Protein AF-A0A935YN01-F1 (afdb_monomer_lite)

Radius of gyration: 29.83 Å; chains: 1; bounding box: 59×75×101 Å

Sequence (673 aa):
MVGRGSADGSPWERAPEIARGVPFDQVVADYTRLWEQCRIRDDKLAEIDGIVGKVAKNRPRYEAVAATTAVPWWFLAALHMRESNVSFSRHLHNGDPLTGPTVRVPSGRPPGTGPFTWEESAADALACEKFTGATDWRIARTSYRFERFNGLGYRLYHPAVPSPYLWSFSQHYTQGKYAADGHFDADLADKQCGTMVLLKRLQQLHIVRLDDVAPIVATQMPEAYAAPGAGNGTPDALIEAALGHLGEAYKLGAVVPFTAAAFTGPWDCAEFASWLLYRTTGVVFGCVDNHAPPEKLNAYSGAWYRDAMASSADVLPAEAAKTIAGVALVRRPLTRSDGTVIRVGHVALADGKGGTIEAMDTKHGVARGRIDGRGFDLAVRLPGIVYTDRPPVAIAVATGVAPRTGTIEVFAAGTPPPAAASAPPSTGEATAVAVADDSLSLEAIFGGEDGRKPVPRQLMAQAPWRAICHLVCTGTRSLSLQGTGWLASPRTIVTAGHVLFDQESLGGRATGVTLIVARWGSDHVAVRTSQRIAVHPRYESAQEPDYDIGCIQLDAPIDGAAYFGMWSADDAALTGQPVNIAGYPKDKDASQFLYHHSDTIIGLRPQRIVYAVDTYEGQSGAPVWMVFNNPARTRVVAVHTSARALTLAASAIDGNSGTRINAEIFRWISTFL

pLDDT: mean 74.04, std 23.24, range [21.66, 98.44]

Structure (mmCIF, N/CA/C/O backbone):
data_AF-A0A935YN01-F1
#
_entry.id   AF-A0A935YN01-F1
#
loop_
_atom_site.group_PDB
_atom_site.id
_atom_site.type_symbol
_atom_site.label_atom_id
_atom_site.label_alt_id
_atom_site.label_comp_id
_atom_site.label_asym_id
_atom_site.label_entity_id
_atom_site.label_seq_id
_atom_site.pdbx_PDB_ins_code
_atom_site.Cartn_x
_atom_site.Cartn_y
_atom_site.Cartn_z
_atom_site.occupancy
_atom_site.B_iso_or_equiv
_atom_site.auth_seq_id
_atom_site.auth_comp_id
_atom_site.auth_asym_id
_atom_site.auth_atom_id
_atom_site.pdbx_PDB_model_num
ATOM 1 N N . MET A 1 1 ? 0.518 -14.429 31.268 1.00 35.31 1 MET A N 1
ATOM 2 C CA . MET A 1 1 ? 0.714 -13.180 32.019 1.00 35.31 1 MET A CA 1
ATOM 3 C C . MET A 1 1 ? 1.675 -13.452 33.150 1.00 35.31 1 MET A C 1
ATOM 5 O O . MET A 1 1 ? 1.585 -14.527 33.728 1.00 35.31 1 MET A O 1
ATOM 9 N N . VAL A 1 2 ? 2.610 -12.531 33.378 1.00 30.47 2 VAL A N 1
ATOM 10 C CA . VAL A 1 2 ? 3.653 -12.614 34.404 1.00 30.47 2 VAL A CA 1
ATOM 11 C C . VAL A 1 2 ? 3.509 -11.393 35.318 1.00 30.47 2 VAL A C 1
ATOM 13 O O . VAL A 1 2 ? 4.070 -10.343 35.048 1.00 30.47 2 VAL A O 1
ATOM 16 N N . GLY A 1 3 ? 2.711 -11.537 36.370 1.00 32.38 3 GLY A N 1
ATOM 17 C CA . GLY A 1 3 ? 2.821 -10.916 37.692 1.00 32.38 3 GLY A CA 1
ATOM 18 C C . GLY A 1 3 ? 3.032 -9.419 37.803 1.00 32.38 3 GLY A C 1
ATOM 19 O O . GLY A 1 3 ? 4.166 -8.949 37.879 1.00 32.38 3 GLY A O 1
ATOM 20 N N . ARG A 1 4 ? 1.927 -8.700 38.027 1.00 36.44 4 ARG A N 1
ATOM 21 C CA . ARG A 1 4 ? 1.936 -7.516 38.897 1.00 36.44 4 ARG A CA 1
ATOM 22 C C . ARG A 1 4 ? 2.065 -8.003 40.346 1.00 36.44 4 ARG A C 1
ATOM 24 O O . ARG A 1 4 ? 1.404 -8.965 40.727 1.00 36.44 4 ARG A O 1
ATOM 31 N N . GLY A 1 5 ? 2.937 -7.356 41.117 1.00 28.12 5 GLY A N 1
ATOM 32 C CA . GLY A 1 5 ? 3.208 -7.682 42.519 1.00 28.12 5 GLY A CA 1
ATOM 33 C C . GLY A 1 5 ? 1.958 -7.701 43.409 1.00 28.12 5 GLY A C 1
ATOM 34 O O . GLY A 1 5 ? 0.947 -7.065 43.122 1.00 28.12 5 GLY A O 1
ATOM 35 N N . SER A 1 6 ? 2.065 -8.488 44.473 1.00 26.52 6 SER A N 1
ATOM 36 C CA . SER A 1 6 ? 1.028 -8.955 45.390 1.00 26.52 6 SER A CA 1
ATOM 37 C C . SER A 1 6 ? 0.440 -7.909 46.348 1.00 26.52 6 SER A C 1
ATOM 39 O O . SER A 1 6 ? 1.184 -7.176 46.981 1.00 26.52 6 SER A O 1
ATOM 41 N N . ALA A 1 7 ? -0.881 -8.010 46.533 1.00 31.19 7 ALA A N 1
ATOM 42 C CA . ALA A 1 7 ? -1.623 -8.004 47.803 1.00 31.19 7 ALA A CA 1
ATOM 43 C C . ALA A 1 7 ? -1.408 -6.877 48.837 1.00 31.19 7 ALA A C 1
ATOM 45 O O . ALA A 1 7 ? -1.117 -7.167 49.990 1.00 31.19 7 ALA A O 1
ATOM 46 N N . ASP A 1 8 ? -1.727 -5.637 48.477 1.00 29.72 8 ASP A N 1
ATOM 47 C CA . ASP A 1 8 ? -2.348 -4.628 49.350 1.00 29.72 8 ASP A CA 1
ATOM 48 C C . ASP A 1 8 ? -2.706 -3.366 48.535 1.00 29.72 8 ASP A C 1
ATOM 50 O O . ASP A 1 8 ? -2.144 -3.107 47.480 1.00 29.72 8 ASP A O 1
ATOM 54 N N . GLY A 1 9 ? -3.754 -2.655 48.966 1.00 28.70 9 GLY A N 1
ATOM 55 C CA . GLY A 1 9 ? -4.347 -1.428 48.399 1.00 28.70 9 GLY A CA 1
ATOM 56 C C . GLY A 1 9 ? -3.686 -0.723 47.194 1.00 28.70 9 GLY A C 1
ATOM 57 O O . GLY A 1 9 ? -2.577 -0.222 47.290 1.00 28.70 9 GLY A O 1
ATOM 58 N N . SER A 1 10 ? -4.459 -0.572 46.105 1.00 27.42 10 SER A N 1
ATOM 59 C CA . SER A 1 10 ? -4.313 0.389 44.984 1.00 27.42 10 SER A CA 1
ATOM 60 C C . SER A 1 10 ? -2.905 0.988 44.739 1.00 27.42 10 SER A C 1
ATOM 62 O O . SER A 1 10 ? -2.562 2.016 45.330 1.00 27.42 10 SER A O 1
ATOM 64 N N . PRO A 1 11 ? -2.112 0.460 43.783 1.00 33.47 11 PRO A N 1
ATOM 65 C CA . PRO A 1 11 ? -0.775 0.982 43.492 1.00 33.47 11 PRO A CA 1
ATOM 66 C C . PRO A 1 11 ? -0.760 2.210 42.559 1.00 33.47 11 PRO A C 1
ATOM 68 O O . PRO A 1 11 ? 0.271 2.506 41.960 1.00 33.47 11 PRO A O 1
ATOM 71 N N . TRP A 1 12 ? -1.870 2.941 42.397 1.00 35.38 12 TRP A N 1
ATOM 72 C CA . TRP A 1 12 ? -1.942 4.045 41.422 1.00 35.38 12 TRP A CA 1
ATOM 73 C C . TRP A 1 12 ? -1.934 5.454 42.018 1.00 35.38 12 TRP A C 1
ATOM 75 O O . TRP A 1 12 ? -1.844 6.406 41.250 1.00 35.38 12 TRP A O 1
ATOM 85 N N . GLU A 1 13 ? -1.984 5.614 43.345 1.00 28.62 13 GLU A N 1
ATOM 86 C CA . GLU A 1 13 ? -2.167 6.951 43.938 1.00 28.62 13 GLU A CA 1
ATOM 87 C C . GLU A 1 13 ? -1.029 7.478 44.815 1.00 28.62 13 GLU A C 1
ATOM 89 O O . GLU A 1 13 ? -1.033 8.670 45.109 1.00 28.62 13 GLU A O 1
ATOM 94 N N . ARG A 1 14 ? -0.029 6.684 45.223 1.00 28.33 14 ARG A N 1
ATOM 95 C CA . ARG A 1 14 ? 1.028 7.196 46.119 1.00 28.33 14 ARG A CA 1
ATOM 96 C C . ARG A 1 14 ? 2.395 6.529 45.927 1.00 28.33 14 ARG A C 1
ATOM 98 O O . ARG A 1 14 ? 2.738 5.626 46.678 1.00 28.33 14 ARG A O 1
ATOM 105 N N . ALA A 1 15 ? 3.207 7.024 44.991 1.00 25.11 15 ALA A N 1
ATOM 106 C CA . ALA A 1 15 ? 4.674 6.983 45.103 1.00 25.11 15 ALA A CA 1
ATOM 107 C C . ALA A 1 15 ? 5.328 8.061 44.202 1.00 25.11 15 ALA A C 1
ATOM 109 O O . ALA A 1 15 ? 4.880 8.219 43.064 1.00 25.11 15 ALA A O 1
ATOM 110 N N . PRO A 1 16 ? 6.355 8.804 44.672 1.00 27.08 16 PRO A N 1
ATOM 111 C CA . PRO A 1 16 ? 7.067 9.815 43.882 1.00 27.08 16 PRO A CA 1
ATOM 112 C C . PRO A 1 16 ? 7.951 9.173 42.800 1.00 27.08 16 PRO A C 1
ATOM 114 O O . PRO A 1 16 ? 8.313 8.003 42.900 1.00 27.08 16 PRO A O 1
ATOM 117 N N . GLU A 1 17 ? 8.315 9.951 41.778 1.00 33.81 17 GLU A N 1
ATOM 118 C CA . GLU A 1 17 ? 9.257 9.564 40.722 1.00 33.81 17 GLU A CA 1
ATOM 119 C C . GLU A 1 17 ? 10.545 8.920 41.284 1.00 33.81 17 GLU A C 1
ATOM 121 O O . GLU A 1 17 ? 11.194 9.498 42.153 1.00 33.81 17 GLU A O 1
ATOM 126 N N . ILE A 1 18 ? 10.929 7.773 40.688 1.00 31.39 18 ILE A N 1
ATOM 127 C CA . ILE A 1 18 ? 12.193 6.996 40.774 1.00 31.39 18 ILE A CA 1
ATOM 128 C C . ILE A 1 18 ? 12.063 5.615 41.478 1.00 31.39 18 ILE A C 1
ATOM 130 O O . ILE A 1 18 ? 11.864 5.539 42.684 1.00 31.39 18 ILE A O 1
ATOM 134 N N . ALA A 1 19 ? 12.330 4.543 40.691 1.00 28.56 19 ALA A N 1
ATOM 135 C CA . ALA A 1 19 ? 12.563 3.103 41.002 1.00 28.56 19 ALA A CA 1
ATOM 136 C C . ALA A 1 19 ? 11.365 2.134 40.785 1.00 28.56 19 ALA A C 1
ATOM 138 O O . ALA A 1 19 ? 10.359 2.248 41.462 1.00 28.56 19 ALA A O 1
ATOM 139 N N . ARG A 1 20 ? 11.367 1.086 39.935 1.00 45.84 20 ARG A N 1
ATOM 140 C CA . ARG A 1 20 ? 12.360 0.411 39.066 1.00 45.84 20 ARG A CA 1
ATOM 141 C C . ARG A 1 20 ? 11.609 -0.365 37.960 1.00 45.84 20 ARG A C 1
ATOM 143 O O . ARG A 1 20 ? 10.954 -1.364 38.236 1.00 45.84 20 ARG A O 1
ATOM 150 N N . GLY A 1 21 ? 11.755 0.059 36.712 1.00 61.47 21 GLY A N 1
ATOM 151 C CA . GLY A 1 21 ? 11.495 -0.740 35.509 1.00 61.47 21 GLY A CA 1
ATOM 152 C C . GLY A 1 21 ? 12.689 -0.574 34.573 1.00 61.47 21 GLY A C 1
ATOM 153 O O . GLY A 1 21 ? 13.469 0.356 34.769 1.00 61.47 21 GLY A O 1
ATOM 154 N N . VAL A 1 22 ? 12.867 -1.456 33.588 1.00 70.81 22 VAL A N 1
ATOM 155 C CA . VAL A 1 22 ? 13.944 -1.278 32.600 1.00 70.81 22 VAL A CA 1
ATOM 156 C C . VAL A 1 22 ? 13.622 -0.036 31.754 1.00 70.81 22 VAL A C 1
ATOM 158 O O . VAL A 1 22 ? 12.567 -0.028 31.102 1.00 70.81 22 VAL A O 1
ATOM 161 N N . PRO A 1 23 ? 14.451 1.026 31.793 1.00 76.00 23 PRO A N 1
ATOM 162 C CA . PRO A 1 23 ? 14.218 2.245 31.025 1.00 76.00 23 PRO A CA 1
ATOM 163 C C . PRO A 1 23 ? 14.202 1.958 29.522 1.00 76.00 23 PRO A C 1
ATOM 165 O O . PRO A 1 23 ? 14.956 1.118 29.034 1.00 76.00 23 PRO A O 1
ATOM 168 N N . PHE A 1 24 ? 13.322 2.633 28.781 1.00 77.88 24 PHE A N 1
ATOM 169 C CA . PHE A 1 24 ? 13.137 2.370 27.350 1.00 77.88 24 PHE A CA 1
ATOM 170 C C . PHE A 1 24 ? 14.419 2.566 26.531 1.00 77.88 24 PHE A C 1
ATOM 172 O O . PHE A 1 24 ? 14.725 1.752 25.665 1.00 77.88 24 PHE A O 1
ATOM 179 N N . ASP A 1 25 ? 15.166 3.629 26.817 1.00 63.94 25 ASP A N 1
ATOM 180 C CA . ASP A 1 25 ? 16.442 3.974 26.189 1.00 63.94 25 ASP A CA 1
ATOM 181 C C . ASP A 1 25 ? 17.462 2.827 26.244 1.00 63.94 25 ASP A C 1
ATOM 183 O O . ASP A 1 25 ? 18.184 2.609 25.274 1.00 63.94 25 ASP A O 1
ATOM 187 N N . GLN A 1 26 ? 17.449 2.019 27.309 1.00 78.44 26 GLN A N 1
ATOM 188 C CA . GLN A 1 26 ? 18.366 0.884 27.473 1.00 78.44 26 GLN A CA 1
ATOM 189 C C . GLN A 1 26 ? 18.016 -0.330 26.604 1.00 78.44 26 GLN A C 1
ATOM 191 O O . GLN A 1 26 ? 18.861 -1.193 26.379 1.00 78.44 26 GLN A O 1
ATOM 196 N N . VAL A 1 27 ? 16.778 -0.423 26.115 1.00 80.00 27 VAL A N 1
ATOM 197 C CA . VAL A 1 27 ? 16.272 -1.599 25.385 1.00 80.00 27 VAL A CA 1
ATOM 198 C C . VAL A 1 27 ? 15.919 -1.308 23.929 1.00 80.00 27 VAL A C 1
ATOM 200 O O . VAL A 1 27 ? 15.628 -2.244 23.184 1.00 80.00 27 VAL A O 1
ATOM 203 N N . VAL A 1 28 ? 15.989 -0.043 23.491 1.00 67.25 28 VAL A N 1
ATOM 204 C CA . VAL A 1 28 ? 15.691 0.369 22.106 1.00 67.25 28 VAL A CA 1
ATOM 205 C C . VAL A 1 28 ? 16.491 -0.438 21.092 1.00 67.25 28 VAL A C 1
ATOM 207 O O . VAL A 1 28 ? 15.897 -1.084 20.230 1.00 67.25 28 VAL A O 1
ATOM 210 N N . ALA A 1 29 ? 17.822 -0.420 21.207 1.00 66.12 29 ALA A N 1
ATOM 211 C CA . ALA A 1 29 ? 18.709 -1.077 20.248 1.00 66.12 29 ALA A CA 1
ATOM 212 C C . ALA A 1 29 ? 18.418 -2.578 20.148 1.00 66.12 29 ALA A C 1
ATOM 214 O O . ALA A 1 29 ? 18.419 -3.156 19.062 1.00 66.12 29 ALA A O 1
ATOM 215 N N . ASP A 1 30 ? 18.108 -3.197 21.284 1.00 80.75 30 ASP A N 1
ATOM 216 C CA . ASP A 1 30 ? 17.867 -4.625 21.359 1.00 80.75 30 ASP A CA 1
ATOM 217 C C . ASP A 1 30 ? 16.517 -5.015 20.737 1.00 80.75 30 ASP A C 1
ATOM 219 O O . ASP A 1 30 ? 16.443 -5.983 19.981 1.00 80.75 30 ASP A O 1
ATOM 223 N N . TYR A 1 31 ? 15.455 -4.231 20.958 1.00 85.25 31 TYR A N 1
ATOM 224 C CA . TYR A 1 31 ? 14.178 -4.442 20.267 1.00 85.25 31 TYR A CA 1
ATOM 225 C C . TYR A 1 31 ? 14.277 -4.233 18.759 1.00 85.25 31 TYR A C 1
ATOM 227 O O . TYR A 1 31 ? 13.740 -5.046 18.005 1.00 85.25 31 TYR A O 1
ATOM 235 N N . THR A 1 32 ? 14.954 -3.168 18.321 1.00 73.69 32 THR A N 1
ATOM 236 C CA . THR A 1 32 ? 15.162 -2.889 16.895 1.00 73.69 32 THR A CA 1
ATOM 237 C C . THR A 1 32 ? 15.894 -4.052 16.232 1.00 73.69 32 THR A C 1
ATOM 239 O O . THR A 1 32 ? 15.388 -4.628 15.269 1.00 73.69 32 THR A O 1
ATOM 242 N N . ARG A 1 33 ? 17.009 -4.496 16.823 1.00 87.12 33 ARG A N 1
ATOM 243 C CA . ARG A 1 33 ? 17.786 -5.641 16.339 1.00 87.12 33 ARG A CA 1
ATOM 244 C C . ARG A 1 33 ? 16.950 -6.921 16.262 1.00 87.12 33 ARG A C 1
ATOM 246 O O . ARG A 1 33 ? 16.979 -7.613 15.244 1.00 87.12 33 ARG A O 1
ATOM 253 N N . LEU A 1 34 ? 16.200 -7.254 17.319 1.00 87.12 34 LEU A N 1
ATOM 254 C CA . LEU A 1 34 ? 15.353 -8.453 17.341 1.00 87.12 34 LEU A CA 1
ATOM 255 C C . LEU A 1 34 ? 14.273 -8.400 16.253 1.00 87.12 34 LEU A C 1
ATOM 257 O O . LEU A 1 34 ? 14.041 -9.402 15.579 1.00 87.12 34 LEU A O 1
ATOM 261 N N . TRP A 1 35 ? 13.658 -7.241 16.018 1.00 89.69 35 TRP A N 1
ATOM 262 C CA . TRP A 1 35 ? 12.666 -7.064 14.957 1.00 89.69 35 TRP A CA 1
ATOM 263 C C . TRP A 1 35 ? 13.240 -7.220 13.547 1.00 89.69 35 TRP A C 1
ATOM 265 O O . TRP A 1 35 ? 12.653 -7.915 12.707 1.00 89.69 35 TRP A O 1
ATOM 275 N N . GLU A 1 36 ? 14.370 -6.569 13.278 1.00 74.69 36 GLU A N 1
ATOM 276 C CA . GLU A 1 36 ? 15.049 -6.618 11.982 1.00 74.69 36 GLU A CA 1
ATOM 277 C C . GLU A 1 36 ? 15.455 -8.046 11.641 1.00 74.69 36 GLU A C 1
ATOM 279 O O . GLU A 1 36 ? 15.219 -8.523 10.531 1.00 74.69 36 GLU A O 1
ATOM 284 N N . GLN A 1 37 ? 15.987 -8.756 12.634 1.00 84.69 37 GLN A N 1
ATOM 285 C CA . GLN A 1 37 ? 16.436 -10.130 12.481 1.00 84.69 37 GLN A CA 1
ATOM 286 C C . GLN A 1 37 ? 15.286 -11.136 12.524 1.00 84.69 37 GLN A C 1
ATOM 288 O O . GLN A 1 37 ? 15.503 -12.270 12.119 1.00 84.69 37 GLN A O 1
ATOM 293 N N . CYS A 1 38 ? 14.088 -10.773 12.999 1.00 90.25 38 CYS A N 1
ATOM 294 C CA . CYS A 1 38 ? 12.974 -11.700 13.216 1.00 90.25 38 CYS A CA 1
ATOM 295 C C . CYS A 1 38 ? 12.620 -12.491 11.947 1.00 90.25 38 CYS A C 1
ATOM 297 O O . CYS A 1 38 ? 12.236 -11.923 10.919 1.00 90.25 38 CYS A O 1
ATOM 299 N N . ARG A 1 39 ? 12.711 -13.819 12.056 1.00 89.62 39 ARG A N 1
ATOM 300 C CA . ARG A 1 39 ? 12.278 -14.798 11.060 1.00 89.62 39 ARG A CA 1
ATOM 301 C C . ARG A 1 39 ? 11.239 -15.698 11.707 1.00 89.62 39 ARG A C 1
ATOM 303 O O . ARG A 1 39 ? 11.501 -16.344 12.720 1.00 89.62 39 ARG A O 1
ATOM 310 N N . ILE A 1 40 ? 10.052 -15.713 11.120 1.00 92.38 40 ILE A N 1
ATOM 311 C CA . ILE A 1 40 ? 8.964 -16.591 11.544 1.00 92.38 40 ILE A CA 1
ATOM 312 C C . ILE A 1 40 ? 9.349 -18.024 11.188 1.00 92.38 40 ILE A C 1
ATOM 314 O O . ILE A 1 40 ? 9.884 -18.256 10.107 1.00 92.38 40 ILE A O 1
ATOM 318 N N . ARG A 1 41 ? 9.107 -18.975 12.091 1.00 93.69 41 ARG A N 1
ATOM 319 C CA . ARG A 1 41 ? 9.375 -20.382 11.801 1.00 93.69 41 ARG A CA 1
ATOM 320 C C . ARG A 1 41 ? 8.357 -20.922 10.798 1.00 93.69 41 ARG A C 1
ATOM 322 O O . ARG A 1 41 ? 7.151 -20.739 10.980 1.00 93.69 41 ARG A O 1
ATOM 329 N N . ASP A 1 42 ? 8.837 -21.629 9.782 1.00 89.62 42 ASP A N 1
ATOM 330 C CA . ASP A 1 42 ? 7.994 -22.126 8.689 1.00 89.62 42 ASP A CA 1
ATOM 331 C C . ASP A 1 42 ? 6.884 -23.068 9.181 1.00 89.62 42 ASP A C 1
ATOM 333 O O . ASP A 1 42 ? 5.745 -22.982 8.722 1.00 89.62 42 ASP A O 1
ATOM 337 N N . ASP A 1 43 ? 7.180 -23.898 10.189 1.00 94.12 43 ASP A N 1
ATOM 338 C CA . ASP A 1 43 ? 6.228 -24.821 10.822 1.00 94.12 43 ASP A CA 1
ATOM 339 C C . ASP A 1 43 ? 5.081 -24.114 11.565 1.00 94.12 43 ASP A C 1
ATOM 341 O O . ASP A 1 43 ? 4.085 -24.747 11.919 1.00 94.12 43 ASP A O 1
ATOM 345 N N . LYS A 1 44 ? 5.191 -22.798 11.783 1.00 96.19 44 LYS A N 1
ATOM 346 C CA . LYS A 1 44 ? 4.187 -21.970 12.459 1.00 96.19 44 LYS A CA 1
ATOM 347 C C . LYS A 1 44 ? 3.384 -21.066 11.531 1.00 96.19 44 LYS A C 1
ATOM 349 O O . LYS A 1 44 ? 2.377 -20.516 11.972 1.00 96.19 44 LYS A O 1
ATOM 354 N N . LEU A 1 45 ? 3.749 -20.948 10.253 1.00 84.19 45 LEU A N 1
ATOM 355 C CA . LEU A 1 45 ? 3.100 -20.014 9.323 1.00 84.19 45 LEU A CA 1
ATOM 356 C C . LEU A 1 45 ? 1.590 -20.242 9.188 1.00 84.19 45 LEU A C 1
ATOM 358 O O . LEU A 1 45 ? 0.827 -19.288 9.300 1.00 84.19 45 LEU A O 1
ATOM 362 N N . ALA A 1 46 ? 1.143 -21.490 9.023 1.00 85.06 46 ALA A N 1
ATOM 363 C CA . ALA A 1 46 ? -0.283 -21.797 8.874 1.00 85.06 46 ALA A CA 1
ATOM 364 C C . ALA A 1 46 ? -1.104 -21.425 10.123 1.00 85.06 46 ALA A C 1
ATOM 366 O O . ALA A 1 46 ? -2.229 -20.935 10.016 1.00 85.06 46 ALA A O 1
ATOM 367 N N . GLU A 1 47 ? -0.530 -21.628 11.312 1.00 96.00 47 GLU A N 1
ATOM 368 C CA . GLU A 1 47 ? -1.151 -21.255 12.584 1.00 96.00 47 GLU A CA 1
ATOM 369 C C . GLU A 1 47 ? -1.283 -19.727 12.696 1.00 96.00 47 GLU A C 1
ATOM 371 O O . GLU A 1 47 ? -2.354 -19.213 13.027 1.00 96.00 47 GLU A O 1
ATOM 376 N N . ILE A 1 48 ? -0.224 -18.993 12.339 1.00 93.38 48 ILE A N 1
ATOM 377 C CA . ILE A 1 48 ? -0.206 -17.525 12.363 1.00 93.38 48 ILE A CA 1
ATOM 378 C C . ILE A 1 48 ? -1.159 -16.944 11.310 1.00 93.38 48 ILE A C 1
ATOM 380 O O . ILE A 1 48 ? -1.888 -16.003 11.613 1.00 93.38 48 ILE A O 1
ATOM 384 N N . ASP A 1 49 ? -1.233 -17.516 10.108 1.00 79.81 49 ASP A N 1
ATOM 385 C CA . ASP A 1 49 ? -2.160 -17.070 9.059 1.00 79.81 49 ASP A CA 1
ATOM 386 C C . ASP A 1 49 ? -3.626 -17.254 9.477 1.00 79.81 49 ASP A C 1
ATOM 388 O O . ASP A 1 49 ? -4.470 -16.393 9.213 1.00 79.81 49 ASP A O 1
ATOM 392 N N . GLY A 1 50 ? -3.932 -18.321 10.224 1.00 85.31 50 GLY A N 1
ATOM 393 C CA . GLY A 1 50 ? -5.242 -18.499 10.853 1.00 85.31 50 GLY A CA 1
ATOM 394 C C . GLY A 1 50 ? -5.574 -17.396 11.867 1.00 85.31 50 GLY A C 1
ATOM 395 O O . GLY A 1 50 ? -6.713 -16.922 11.923 1.00 85.31 50 GLY A O 1
ATOM 396 N N . ILE A 1 51 ? -4.585 -16.943 12.644 1.00 92.19 51 ILE A N 1
ATOM 397 C CA . ILE A 1 51 ? -4.727 -15.801 13.561 1.00 92.19 51 ILE A CA 1
ATOM 398 C C . ILE A 1 51 ? -4.926 -14.502 12.769 1.00 92.19 51 ILE A C 1
ATOM 400 O O . ILE A 1 51 ? -5.841 -13.739 13.085 1.00 92.19 51 ILE A O 1
ATOM 404 N N . VAL A 1 52 ? -4.131 -14.265 11.720 1.00 81.38 52 VAL A N 1
ATOM 405 C CA . VAL A 1 52 ? -4.257 -13.091 10.841 1.00 81.38 52 VAL A CA 1
ATOM 406 C C . VAL A 1 52 ? -5.658 -13.009 10.239 1.00 81.38 52 VAL A C 1
ATOM 408 O O . VAL A 1 52 ? -6.270 -11.946 10.289 1.00 81.38 52 VAL A O 1
ATOM 411 N N . GLY A 1 53 ? -6.213 -14.121 9.751 1.00 73.75 53 GLY A N 1
ATOM 412 C CA . GLY A 1 53 ? -7.580 -14.159 9.225 1.00 73.75 53 GLY A CA 1
ATOM 413 C C . GLY A 1 53 ? -8.635 -13.760 10.266 1.00 73.75 53 GLY A C 1
ATOM 414 O O . GLY A 1 53 ? -9.536 -12.974 9.967 1.00 73.75 53 GLY A O 1
ATOM 415 N N . LYS A 1 54 ? -8.503 -14.233 11.516 1.00 88.50 54 LYS A N 1
ATOM 416 C CA . LYS A 1 54 ? -9.386 -13.821 12.627 1.00 88.50 54 LYS A CA 1
ATOM 417 C C . LYS A 1 54 ? -9.242 -12.336 12.948 1.00 88.50 54 LYS A C 1
ATOM 419 O O . LYS A 1 54 ? -10.248 -11.669 13.189 1.00 88.50 54 LYS A O 1
ATOM 424 N N . VAL A 1 55 ? -8.013 -11.826 12.966 1.00 83.19 55 VAL A N 1
ATOM 425 C CA . VAL A 1 55 ? -7.724 -10.412 13.217 1.00 83.19 55 VAL A CA 1
ATOM 426 C C . VAL A 1 55 ? -8.317 -9.536 12.117 1.00 83.19 55 VAL A C 1
ATOM 428 O O . VAL A 1 55 ? -9.074 -8.623 12.430 1.00 83.19 55 VAL A O 1
ATOM 431 N N . ALA A 1 56 ? -8.052 -9.851 10.848 1.00 72.25 56 ALA A N 1
ATOM 432 C CA . ALA A 1 56 ? -8.551 -9.104 9.697 1.00 72.25 56 ALA A CA 1
ATOM 433 C C . ALA A 1 56 ? -10.086 -9.066 9.662 1.00 72.25 56 ALA A C 1
ATOM 435 O O . ALA A 1 56 ? -10.669 -8.001 9.484 1.00 72.25 56 ALA A O 1
ATOM 436 N N . LYS A 1 57 ? -10.752 -10.198 9.939 1.00 81.69 57 LYS A N 1
ATOM 437 C CA . LYS A 1 57 ? -12.220 -10.270 10.028 1.00 81.69 57 LYS A CA 1
ATOM 438 C C . LYS A 1 57 ? -12.805 -9.332 11.091 1.00 81.69 57 LYS A C 1
ATOM 440 O O . LYS A 1 57 ? -13.903 -8.820 10.912 1.00 81.69 57 LYS A O 1
ATOM 445 N N . ASN A 1 58 ? -12.095 -9.129 12.200 1.00 85.81 58 ASN A N 1
ATOM 446 C CA . ASN A 1 58 ? -12.551 -8.289 13.309 1.00 85.81 58 ASN A CA 1
ATOM 447 C C . ASN A 1 58 ? -11.903 -6.895 13.322 1.00 85.81 58 ASN A C 1
ATOM 449 O O . ASN A 1 58 ? -12.068 -6.158 14.293 1.00 85.81 58 ASN A O 1
ATOM 453 N N . ARG A 1 59 ? -11.198 -6.515 12.248 1.00 81.19 59 ARG A N 1
ATOM 454 C CA . ARG A 1 59 ? -10.532 -5.217 12.102 1.00 81.19 59 ARG A CA 1
ATOM 455 C C . ARG A 1 59 ? -11.434 -4.017 12.431 1.00 81.19 59 ARG A C 1
ATOM 457 O O . ARG A 1 59 ? -10.985 -3.210 13.241 1.00 81.19 59 ARG A O 1
ATOM 464 N N . PRO A 1 60 ? -12.699 -3.942 11.967 1.00 80.12 60 PRO A N 1
ATOM 465 C CA . PRO A 1 60 ? -13.570 -2.814 12.303 1.00 80.12 60 PRO A CA 1
ATOM 466 C C . PRO A 1 60 ? -13.783 -2.613 13.813 1.00 80.12 60 PRO A C 1
ATOM 468 O O . PRO A 1 60 ? -13.895 -1.484 14.277 1.00 80.12 60 PRO A O 1
ATOM 471 N N . ARG A 1 61 ? -13.788 -3.693 14.612 1.00 88.81 61 ARG A N 1
ATOM 472 C CA . ARG A 1 61 ? -13.921 -3.597 16.079 1.00 88.81 61 ARG A CA 1
ATOM 473 C C . ARG A 1 61 ? -12.664 -3.028 16.728 1.00 88.81 61 ARG A C 1
ATOM 475 O O . ARG A 1 61 ? -12.748 -2.224 17.649 1.00 88.81 61 ARG A O 1
ATOM 482 N N . TYR A 1 62 ? -11.494 -3.421 16.226 1.00 85.38 62 TYR A N 1
ATOM 483 C CA . TYR A 1 62 ? -10.229 -2.833 16.663 1.00 85.38 62 TYR A CA 1
ATOM 484 C C . TYR A 1 62 ? -10.122 -1.364 16.256 1.00 85.38 62 TYR A C 1
ATOM 486 O O . TYR A 1 62 ? -9.648 -0.560 17.049 1.00 85.38 62 TYR A O 1
ATOM 494 N N . GLU A 1 63 ? -10.579 -1.004 15.056 1.00 76.44 63 GLU A N 1
ATOM 495 C CA . GLU A 1 63 ? -10.587 0.380 14.570 1.00 76.44 63 GLU A CA 1
ATOM 496 C C . GLU A 1 63 ? -11.542 1.273 15.371 1.00 76.44 63 GLU A C 1
ATOM 498 O O . GLU A 1 63 ? -11.186 2.409 15.662 1.00 76.44 63 GLU A O 1
ATOM 503 N N . ALA A 1 64 ? -12.686 0.756 15.832 1.00 77.75 64 ALA A N 1
ATOM 504 C CA . ALA A 1 64 ? -13.589 1.496 16.719 1.00 77.75 64 ALA A CA 1
ATOM 505 C C . ALA A 1 64 ? -12.931 1.871 18.063 1.00 77.75 64 ALA A C 1
ATOM 507 O O . ALA A 1 64 ? -13.064 2.998 18.545 1.00 77.75 64 ALA A O 1
ATOM 508 N N . VAL A 1 65 ? -12.165 0.950 18.657 1.00 81.31 65 VAL A N 1
ATOM 509 C CA . VAL A 1 65 ? -11.380 1.245 19.868 1.00 81.31 65 VAL A CA 1
ATOM 510 C C . VAL A 1 65 ? -10.194 2.151 19.536 1.00 81.31 65 VAL A C 1
ATOM 512 O O . VAL A 1 65 ? -9.898 3.077 20.287 1.00 81.31 65 VAL A O 1
ATOM 515 N N . ALA A 1 66 ? -9.527 1.938 18.401 1.00 74.19 66 ALA A N 1
ATOM 516 C CA . ALA A 1 66 ? -8.421 2.786 17.962 1.00 74.19 66 ALA A CA 1
ATOM 517 C C . ALA A 1 66 ? -8.858 4.245 17.777 1.00 74.19 66 ALA A C 1
ATOM 519 O O . ALA A 1 66 ? -8.146 5.150 18.201 1.00 74.19 66 ALA A O 1
ATOM 520 N N . ALA A 1 67 ? -10.048 4.470 17.218 1.00 66.62 67 ALA A N 1
ATOM 521 C CA . ALA A 1 67 ? -10.607 5.799 16.999 1.00 66.62 67 ALA A CA 1
ATOM 522 C C . ALA A 1 67 ? -10.826 6.571 18.310 1.00 66.62 67 ALA A C 1
ATOM 524 O O . ALA A 1 67 ? -10.601 7.775 18.358 1.00 66.62 67 ALA A O 1
ATOM 525 N N . THR A 1 68 ? -11.213 5.886 19.390 1.00 72.62 68 THR A N 1
ATOM 526 C CA . THR A 1 68 ? -11.467 6.522 20.697 1.00 72.62 68 THR A CA 1
ATOM 527 C C . THR A 1 68 ? -10.227 6.613 21.585 1.00 72.62 68 THR A C 1
ATOM 529 O O . THR A 1 68 ? -10.181 7.426 22.504 1.00 72.62 68 THR A O 1
ATOM 532 N N . THR A 1 69 ? -9.205 5.796 21.322 1.00 77.75 69 THR A N 1
ATOM 533 C CA . THR A 1 69 ? -8.020 5.681 22.190 1.00 77.75 69 THR A CA 1
ATOM 534 C C . THR A 1 69 ? -6.735 6.204 21.554 1.00 77.75 69 THR A C 1
ATOM 536 O O . THR A 1 69 ? -5.735 6.356 22.253 1.00 77.75 69 THR A O 1
ATOM 539 N N . ALA A 1 70 ? -6.738 6.466 20.244 1.00 74.94 70 ALA A N 1
ATOM 540 C CA . ALA A 1 70 ? -5.562 6.760 19.418 1.00 74.94 70 ALA A CA 1
ATOM 541 C C . ALA A 1 70 ? -4.469 5.668 19.448 1.00 74.94 70 ALA A C 1
ATOM 543 O O . ALA A 1 70 ? -3.330 5.894 19.038 1.00 74.94 70 ALA A O 1
ATOM 544 N N . VAL A 1 71 ? -4.805 4.462 19.916 1.00 80.88 71 VAL A N 1
ATOM 545 C CA . VAL A 1 71 ? -3.914 3.300 19.886 1.00 80.88 71 VAL A CA 1
ATOM 546 C C . VAL A 1 71 ? -4.125 2.556 18.566 1.00 80.88 71 VAL A C 1
ATOM 548 O O . VAL A 1 71 ? -5.261 2.198 18.264 1.00 80.88 71 VAL A O 1
ATOM 551 N N . PRO A 1 72 ? -3.076 2.264 17.775 1.00 83.25 72 PRO A N 1
ATOM 552 C CA . PRO A 1 72 ? -3.234 1.626 16.477 1.00 83.25 72 PRO A CA 1
ATOM 553 C C . PRO A 1 72 ? -3.985 0.298 16.560 1.00 83.25 72 PRO A C 1
ATOM 555 O O . PRO A 1 72 ? -3.675 -0.557 17.395 1.00 83.25 72 PRO A O 1
ATOM 558 N N . TRP A 1 73 ? -4.924 0.081 15.637 1.00 88.94 73 TRP A N 1
ATOM 559 C CA . TRP A 1 73 ? -5.760 -1.124 15.615 1.00 88.94 73 TRP A CA 1
ATOM 560 C C . TRP A 1 73 ? -4.924 -2.414 15.596 1.00 88.94 73 TRP A C 1
ATOM 562 O O . TRP A 1 73 ? -5.288 -3.412 16.215 1.00 88.94 73 TRP A O 1
ATOM 572 N N . TRP A 1 74 ? -3.768 -2.390 14.924 1.00 91.25 74 TRP A N 1
ATOM 573 C CA . TRP A 1 74 ? -2.869 -3.537 14.828 1.00 91.25 74 TRP A CA 1
ATOM 574 C C . TRP A 1 74 ? -2.181 -3.851 16.160 1.00 91.25 74 TRP A C 1
ATOM 576 O O . TRP A 1 74 ? -1.917 -5.020 16.448 1.00 91.25 74 TRP A O 1
ATOM 586 N N . PHE A 1 75 ? -1.948 -2.843 17.009 1.00 94.69 75 PHE A N 1
ATOM 587 C CA . PHE A 1 75 ? -1.429 -3.041 18.361 1.00 94.69 75 PHE A CA 1
ATOM 588 C C . PHE A 1 75 ? -2.488 -3.730 19.225 1.00 94.69 75 PHE A C 1
ATOM 590 O O . PHE A 1 75 ? -2.207 -4.746 19.859 1.00 94.69 75 PHE A O 1
ATOM 597 N N . LEU A 1 76 ? -3.728 -3.231 19.169 1.00 95.25 76 LEU A N 1
ATOM 598 C CA . LEU A 1 76 ? -4.878 -3.802 19.875 1.00 95.25 76 LEU A CA 1
ATOM 599 C C . LEU A 1 76 ? -5.141 -5.247 19.473 1.00 95.25 76 LEU A C 1
ATOM 601 O O . LEU A 1 76 ? -5.345 -6.097 20.334 1.00 95.25 76 LEU A O 1
ATOM 605 N N . ALA A 1 77 ? -5.092 -5.540 18.177 1.00 94.50 77 ALA A N 1
ATOM 606 C CA . ALA A 1 77 ? -5.303 -6.883 17.667 1.00 94.50 77 ALA A CA 1
ATOM 607 C C . ALA A 1 77 ? -4.238 -7.871 18.160 1.00 94.50 77 ALA A C 1
ATOM 609 O O . ALA A 1 77 ? -4.570 -8.988 18.563 1.00 94.50 77 ALA A O 1
ATOM 610 N N . ALA A 1 78 ? -2.964 -7.466 18.159 1.00 97.00 78 ALA A N 1
ATOM 611 C CA . ALA A 1 78 ? -1.881 -8.308 18.654 1.00 97.00 78 ALA A CA 1
ATOM 612 C C . ALA A 1 78 ? -1.953 -8.520 20.169 1.00 97.00 78 ALA A C 1
ATOM 614 O O . ALA A 1 78 ? -1.713 -9.632 20.641 1.00 97.00 78 ALA A O 1
ATOM 615 N N . LEU A 1 79 ? -2.355 -7.493 20.914 1.00 95.69 79 LEU A N 1
ATOM 616 C CA . LEU A 1 79 ? -2.598 -7.600 22.344 1.00 95.69 79 LEU A CA 1
ATOM 617 C C . LEU A 1 79 ? -3.774 -8.538 22.645 1.00 95.69 79 LEU A C 1
ATOM 619 O O . LEU A 1 79 ? -3.642 -9.488 23.408 1.00 95.69 79 LEU A O 1
ATOM 623 N N . HIS A 1 80 ? -4.901 -8.348 21.961 1.00 96.69 80 HIS A N 1
ATOM 624 C CA . HIS A 1 80 ? -6.092 -9.181 22.109 1.00 96.69 80 HIS A CA 1
ATOM 625 C C . HIS A 1 80 ? -5.825 -10.652 21.765 1.00 96.69 80 HIS A C 1
ATOM 627 O O . HIS A 1 80 ? -6.332 -11.562 22.425 1.00 96.69 80 HIS A O 1
ATOM 633 N N . MET A 1 81 ? -4.989 -10.905 20.756 1.00 95.81 81 MET A N 1
ATOM 634 C CA . MET A 1 81 ? -4.520 -12.251 20.445 1.00 95.81 81 MET A CA 1
ATOM 635 C C . MET A 1 81 ? -3.796 -12.882 21.639 1.00 95.81 81 MET A C 1
ATOM 637 O O . MET A 1 81 ? -4.109 -14.019 21.989 1.00 95.81 81 MET A O 1
ATOM 641 N N . ARG A 1 82 ? -2.890 -12.154 22.300 1.00 93.44 82 ARG A N 1
ATOM 642 C CA . ARG A 1 82 ? -2.144 -12.688 23.447 1.00 93.44 82 ARG A CA 1
ATOM 643 C C . ARG A 1 82 ? -2.978 -12.871 24.701 1.00 93.44 82 ARG A C 1
ATOM 645 O O . ARG A 1 82 ? -2.747 -13.833 25.428 1.00 93.44 82 ARG A O 1
ATOM 652 N N . GLU A 1 83 ? -3.926 -11.977 24.946 1.00 92.00 83 GLU A N 1
ATOM 653 C CA . GLU A 1 83 ? -4.690 -11.987 26.195 1.00 92.00 83 GLU A CA 1
ATOM 654 C C . GLU A 1 83 ? -5.880 -12.949 26.161 1.00 92.00 83 GLU A C 1
ATOM 656 O O . GLU A 1 83 ? -6.276 -13.486 27.197 1.00 92.00 83 GLU A O 1
ATOM 661 N N . SER A 1 84 ? -6.450 -13.218 24.981 1.00 91.88 84 SER A N 1
ATOM 662 C CA . SER A 1 84 ? -7.655 -14.052 24.896 1.00 91.88 84 SER A CA 1
ATOM 663 C C . SER A 1 84 ? -7.815 -14.859 23.604 1.00 91.88 84 SER A C 1
ATOM 665 O O . SER A 1 84 ? -8.888 -15.420 23.377 1.00 91.88 84 SER A O 1
ATOM 667 N N . ASN A 1 85 ? -6.783 -14.954 22.755 1.00 91.88 85 ASN A N 1
ATOM 668 C CA . ASN A 1 85 ? -6.865 -15.607 21.443 1.00 91.88 85 ASN A CA 1
ATOM 669 C C . ASN A 1 85 ? -7.979 -15.009 20.558 1.00 91.88 85 ASN A C 1
ATOM 671 O O . ASN A 1 85 ? -8.704 -15.730 19.866 1.00 91.88 85 ASN A O 1
ATOM 675 N N . VAL A 1 86 ? -8.112 -13.674 20.590 1.00 92.75 86 VAL A N 1
ATOM 676 C CA . VAL A 1 86 ? -9.111 -12.911 19.818 1.00 92.75 86 VAL A CA 1
ATOM 677 C C . VAL A 1 86 ? -10.559 -13.214 20.262 1.00 92.75 86 VAL A C 1
ATOM 679 O O . VAL A 1 86 ? -11.500 -13.185 19.468 1.00 92.75 86 VAL A O 1
ATOM 682 N N . SER A 1 87 ? -10.761 -13.531 21.546 1.00 95.56 87 SER A N 1
ATOM 683 C CA . SER A 1 87 ? -12.077 -13.841 22.111 1.00 95.56 87 SER A CA 1
ATOM 684 C C . SER A 1 87 ? -12.783 -12.587 22.625 1.00 95.56 87 SER A C 1
ATOM 686 O O . SER A 1 87 ? -12.529 -12.130 23.737 1.00 95.56 87 SER A O 1
ATOM 688 N N . PHE A 1 88 ? -13.777 -12.112 21.874 1.00 95.94 88 PHE A N 1
ATOM 689 C CA . PHE A 1 88 ? -14.607 -10.950 22.228 1.00 95.94 88 PHE A CA 1
ATOM 690 C C . PHE A 1 88 ? -15.607 -11.182 23.376 1.00 95.94 88 PHE A C 1
ATOM 692 O O . PHE A 1 88 ? -16.447 -10.329 23.634 1.00 95.94 88 PHE A O 1
ATOM 699 N N . SER A 1 89 ? -15.541 -12.328 24.054 1.00 96.25 89 SER A N 1
ATOM 700 C CA . SER A 1 89 ? -16.254 -12.602 25.311 1.00 96.25 89 SER A CA 1
ATOM 701 C C . SER A 1 89 ? -15.364 -12.446 26.551 1.00 96.25 89 SER A C 1
ATOM 703 O O . SER A 1 89 ? -15.788 -12.776 27.660 1.00 96.25 89 SER A O 1
ATOM 705 N N . ARG A 1 90 ? -14.115 -11.993 26.372 1.00 96.19 90 ARG A N 1
ATOM 706 C CA . ARG A 1 90 ? -13.106 -11.891 27.430 1.00 96.19 90 ARG A CA 1
ATOM 707 C C . ARG A 1 90 ? -12.484 -10.496 27.490 1.00 96.19 90 ARG A C 1
ATOM 709 O O . ARG A 1 90 ? -12.288 -9.866 26.457 1.00 96.19 90 ARG A O 1
ATOM 716 N N . HIS A 1 91 ? -12.145 -10.047 28.693 1.00 95.56 91 HIS A N 1
ATOM 717 C CA . HIS A 1 91 ? -11.485 -8.775 28.966 1.00 95.56 91 HIS A CA 1
ATOM 718 C C . HIS A 1 91 ? -10.122 -8.674 28.279 1.00 95.56 91 HIS A C 1
ATOM 720 O O . HIS A 1 91 ? -9.332 -9.618 28.328 1.00 95.56 91 HIS A O 1
ATOM 726 N N . LEU A 1 92 ? -9.797 -7.500 27.727 1.00 94.94 92 LEU A N 1
ATOM 727 C CA . LEU A 1 92 ? -8.459 -7.235 27.183 1.00 94.94 92 LEU A CA 1
ATOM 728 C C . LEU A 1 92 ? -7.387 -7.171 28.282 1.00 94.94 92 LEU A C 1
ATOM 730 O O . LEU A 1 92 ? -6.228 -7.432 28.002 1.00 94.94 92 LEU A O 1
ATOM 734 N N . HIS A 1 93 ? -7.761 -6.858 29.528 1.00 89.00 93 HIS A N 1
ATOM 735 C CA . HIS A 1 93 ? -6.816 -6.765 30.647 1.00 89.00 93 HIS A CA 1
ATOM 736 C C . HIS A 1 93 ? -6.027 -8.053 30.875 1.00 89.00 93 HIS A C 1
ATOM 738 O O . HIS A 1 93 ? -4.821 -8.003 31.087 1.00 89.00 93 HIS A O 1
ATOM 744 N N . ASN A 1 94 ? -6.743 -9.178 30.932 1.00 86.25 94 ASN A N 1
ATOM 745 C CA . ASN A 1 94 ? -6.189 -10.459 31.365 1.00 86.25 94 ASN A CA 1
ATOM 746 C C . ASN A 1 94 ? -6.998 -11.682 30.888 1.00 86.25 94 ASN A C 1
ATOM 748 O O . ASN A 1 94 ? -6.778 -12.810 31.339 1.00 86.25 94 ASN A O 1
ATOM 752 N N . GLY A 1 95 ? -7.986 -11.495 30.014 1.00 92.12 95 GLY A N 1
ATOM 753 C CA . GLY A 1 95 ? -8.793 -12.584 29.474 1.00 92.12 95 GLY A CA 1
ATOM 754 C C . GLY A 1 95 ? -9.885 -13.144 30.401 1.00 92.12 95 GLY A C 1
ATOM 755 O O . GLY A 1 95 ? -10.439 -14.203 30.084 1.00 92.12 95 GLY A O 1
ATOM 756 N N . ASP A 1 96 ? -10.202 -12.507 31.537 1.00 94.25 96 ASP A N 1
ATOM 757 C CA . ASP A 1 96 ? -11.384 -12.872 32.343 1.00 94.25 96 ASP A CA 1
ATOM 758 C C . ASP A 1 96 ? -12.695 -12.708 31.550 1.00 94.25 96 ASP A C 1
ATOM 760 O O . ASP A 1 96 ? -12.724 -11.937 30.594 1.00 94.25 96 ASP A O 1
ATOM 764 N N . PRO A 1 97 ? -13.779 -13.438 31.871 1.00 96.38 97 PRO A N 1
ATOM 765 C CA . PRO A 1 97 ? -15.059 -13.289 31.174 1.00 96.38 97 PRO A CA 1
ATOM 766 C C . PRO A 1 97 ? -15.639 -11.878 31.315 1.00 96.38 97 PRO A C 1
ATOM 768 O O . PRO A 1 97 ? -15.657 -11.344 32.415 1.00 96.38 97 PRO A O 1
ATOM 771 N N . LEU A 1 98 ? -16.213 -11.332 30.238 1.00 96.62 98 LEU A N 1
ATOM 772 C CA . LEU A 1 98 ? -16.856 -10.006 30.238 1.00 96.62 98 LEU A CA 1
ATOM 773 C C . LEU A 1 98 ? -18.162 -9.929 31.057 1.00 96.62 98 LEU A C 1
ATOM 775 O O . LEU A 1 98 ? -18.822 -8.894 31.080 1.00 96.62 98 LEU A O 1
ATOM 779 N N . THR A 1 99 ? -18.584 -11.018 31.703 1.00 96.50 99 THR A N 1
ATOM 780 C CA . THR A 1 99 ? -19.846 -11.091 32.461 1.00 96.50 99 THR A CA 1
ATOM 781 C C . THR A 1 99 ? -19.832 -10.278 33.755 1.00 96.50 99 THR A C 1
ATOM 783 O O . THR A 1 99 ? -20.888 -10.054 34.332 1.00 96.50 99 THR A O 1
ATOM 786 N N . GLY A 1 100 ? -18.658 -9.858 34.218 1.00 94.44 100 GLY A N 1
ATOM 787 C CA . GLY A 1 100 ? -18.453 -9.052 35.417 1.00 94.44 100 GLY A CA 1
ATOM 788 C C . GLY A 1 100 ? -17.029 -8.496 35.422 1.00 94.44 100 GLY A C 1
ATOM 789 O O . GLY A 1 100 ? -16.299 -8.743 34.469 1.00 94.44 100 GLY A O 1
ATOM 790 N N . PRO A 1 101 ? -16.617 -7.737 36.447 1.00 94.81 101 PRO A N 1
ATOM 791 C CA . PRO A 1 101 ? -15.273 -7.170 36.499 1.00 94.81 101 PRO A CA 1
ATOM 792 C C . PRO A 1 101 ? -14.205 -8.263 36.628 1.00 94.81 101 PRO A C 1
ATOM 794 O O . PRO A 1 101 ? -14.461 -9.348 37.157 1.00 94.81 101 PRO A O 1
ATOM 797 N N . THR A 1 102 ? -12.983 -7.961 36.193 1.00 94.12 102 THR A N 1
ATOM 798 C CA . THR A 1 102 ? -11.827 -8.853 36.329 1.00 94.12 102 THR A CA 1
ATOM 799 C C . THR A 1 102 ? -11.623 -9.292 37.781 1.00 94.12 102 THR A C 1
ATOM 801 O O . THR A 1 102 ? -11.651 -8.495 38.721 1.00 94.12 102 THR A O 1
ATOM 804 N N . VAL A 1 103 ? -11.366 -10.582 37.969 1.00 92.12 103 VAL A N 1
ATOM 805 C CA . VAL A 1 103 ? -10.972 -11.171 39.255 1.00 92.12 103 VAL A CA 1
ATOM 806 C C . VAL A 1 103 ? -9.456 -11.304 39.306 1.00 92.12 103 VAL A C 1
ATOM 808 O O . VAL A 1 103 ? -8.834 -11.025 40.332 1.00 92.12 103 VAL A O 1
ATOM 811 N N . ARG A 1 104 ? -8.844 -11.693 38.181 1.00 84.75 104 ARG A N 1
ATOM 812 C CA . ARG A 1 104 ? -7.391 -11.689 38.020 1.00 84.75 104 ARG A CA 1
ATOM 813 C C . ARG A 1 104 ? -6.879 -10.257 37.930 1.00 84.75 104 ARG A C 1
ATOM 815 O O . ARG A 1 104 ? -7.600 -9.335 37.562 1.00 84.75 104 ARG A O 1
ATOM 822 N N . VAL A 1 105 ? -5.609 -10.074 38.273 1.00 79.38 105 VAL A N 1
ATOM 823 C CA . VAL A 1 105 ? -4.979 -8.753 38.319 1.00 79.38 105 VAL A CA 1
ATOM 824 C C . VAL A 1 105 ? -4.851 -8.169 36.896 1.00 79.38 105 VAL A C 1
ATOM 826 O O . VAL A 1 105 ? -4.493 -8.913 35.980 1.00 79.38 105 VAL A O 1
ATOM 829 N N . PRO A 1 106 ? -5.134 -6.868 36.672 1.00 84.62 106 PRO A N 1
ATOM 830 C CA . PRO A 1 106 ? -5.715 -5.914 37.623 1.00 84.62 106 PRO A CA 1
ATOM 831 C C . PRO A 1 106 ? -7.168 -6.279 37.944 1.00 84.62 106 PRO A C 1
ATOM 833 O O . PRO A 1 106 ? -7.964 -6.398 37.022 1.00 84.62 106 PRO A O 1
ATOM 836 N N . SER A 1 107 ? -7.501 -6.463 39.225 1.00 89.00 107 SER A N 1
ATOM 837 C CA . SER A 1 107 ? -8.847 -6.851 39.659 1.00 89.00 107 SER A CA 1
ATOM 838 C C . SER A 1 107 ? -9.788 -5.645 39.716 1.00 89.00 107 SER A C 1
ATOM 840 O O . SER A 1 107 ? -9.349 -4.506 39.889 1.00 89.00 107 SER A O 1
ATOM 842 N N . GLY A 1 108 ? -11.089 -5.894 39.570 1.00 92.06 108 GLY A N 1
ATOM 843 C CA . GLY A 1 108 ? -12.128 -4.866 39.624 1.00 92.06 108 GLY A CA 1
ATOM 844 C C . GLY A 1 108 ? -12.238 -4.013 38.357 1.00 92.06 108 GLY A C 1
ATOM 845 O O . GLY A 1 108 ? -12.641 -2.856 38.456 1.00 92.06 108 GLY A O 1
ATOM 846 N N . ARG A 1 109 ? -11.831 -4.535 37.191 1.00 91.75 109 ARG A N 1
ATOM 847 C CA . ARG A 1 109 ? -11.758 -3.787 35.926 1.00 91.75 109 ARG A CA 1
ATOM 848 C C . ARG A 1 109 ? -12.616 -4.397 34.807 1.00 91.75 109 ARG A C 1
ATOM 850 O O . ARG A 1 109 ? -12.629 -5.615 34.665 1.00 91.75 109 ARG A O 1
ATOM 857 N N . PRO A 1 110 ? -13.288 -3.582 33.976 1.00 94.62 110 PRO A N 1
ATOM 858 C CA . PRO A 1 110 ? -13.674 -2.200 34.249 1.00 94.62 110 PRO A CA 1
ATOM 859 C C . PRO A 1 110 ? -14.490 -2.102 35.552 1.00 94.62 110 PRO A C 1
ATOM 861 O O . PRO A 1 110 ? -15.104 -3.090 35.966 1.00 94.62 110 PRO A O 1
ATOM 864 N N . PRO A 1 111 ? -14.496 -0.945 36.232 1.00 89.94 111 PRO A N 1
ATOM 865 C CA . PRO A 1 111 ? -15.334 -0.758 37.410 1.00 89.94 111 PRO A CA 1
ATOM 866 C C . PRO A 1 111 ? -16.823 -0.864 37.036 1.00 89.94 111 PRO A C 1
ATOM 868 O O . PRO A 1 111 ? -17.257 -0.318 36.025 1.00 89.94 111 PRO A O 1
ATOM 871 N N . GLY A 1 112 ? -17.613 -1.555 37.861 1.00 90.31 112 GLY A N 1
ATOM 872 C CA . GLY A 1 112 ? -19.049 -1.763 37.641 1.00 90.31 112 GLY A CA 1
ATOM 873 C C . GLY A 1 112 ? -19.468 -3.217 37.864 1.00 90.31 112 GLY A C 1
ATOM 874 O O . GLY A 1 112 ? -18.704 -4.022 38.391 1.00 90.31 112 GLY A O 1
ATOM 875 N N . THR A 1 113 ? -20.697 -3.556 37.470 1.00 88.88 113 THR A N 1
ATOM 876 C CA . THR A 1 113 ? -21.287 -4.890 37.685 1.00 88.88 113 THR A CA 1
ATOM 877 C C . THR A 1 113 ? -21.291 -5.784 36.442 1.00 88.88 113 THR A C 1
ATOM 879 O O . THR A 1 113 ? -21.556 -6.975 36.569 1.00 88.88 113 THR A O 1
ATOM 882 N N . GLY A 1 114 ? -20.993 -5.236 35.258 1.00 88.69 114 GLY A N 1
ATOM 883 C CA . GLY A 1 114 ? -21.113 -5.938 33.976 1.00 88.69 114 GLY A CA 1
ATOM 884 C C . GLY A 1 114 ? -22.568 -6.264 33.575 1.00 88.69 114 GLY A C 1
ATOM 885 O O . GLY A 1 114 ? -23.504 -5.845 34.264 1.00 88.69 114 GLY A O 1
ATOM 886 N N . PRO A 1 115 ? -22.774 -7.010 32.469 1.00 94.31 115 PRO A N 1
ATOM 887 C CA . PRO A 1 115 ? -21.742 -7.436 31.524 1.00 94.31 115 PRO A CA 1
ATOM 888 C C . PRO A 1 115 ? -21.152 -6.244 30.763 1.00 94.31 115 PRO A C 1
ATOM 890 O O . PRO A 1 115 ? -21.842 -5.264 30.501 1.00 94.31 115 PRO A O 1
ATOM 893 N N . PHE A 1 116 ? -19.878 -6.346 30.407 1.00 95.88 116 PHE A N 1
ATOM 894 C CA . PHE A 1 116 ? -19.164 -5.333 29.638 1.00 95.88 116 PHE A CA 1
ATOM 895 C C . PHE A 1 116 ? -19.062 -5.742 28.169 1.00 95.88 116 PHE A C 1
ATOM 897 O O . PHE A 1 116 ? -19.002 -6.924 27.822 1.00 95.88 116 PHE A O 1
ATOM 904 N N . THR A 1 117 ? -18.987 -4.763 27.282 1.00 96.56 117 THR A N 1
ATOM 905 C CA . THR A 1 117 ? -18.522 -4.976 25.914 1.00 96.56 117 THR A CA 1
ATOM 906 C C . THR A 1 117 ? -17.009 -5.182 25.899 1.00 96.56 117 THR A C 1
ATOM 908 O O . THR A 1 117 ? -16.273 -4.803 26.818 1.00 96.56 117 THR A O 1
ATOM 911 N N . TRP A 1 118 ? -16.517 -5.798 24.825 1.00 96.88 118 TRP A N 1
ATOM 912 C CA . TRP A 1 118 ? -15.077 -5.943 24.645 1.00 96.88 118 TRP A CA 1
ATOM 913 C C . TRP A 1 118 ? -14.408 -4.573 24.480 1.00 96.88 118 TRP A C 1
ATOM 915 O O . TRP A 1 118 ? -13.326 -4.353 25.010 1.00 96.88 118 TRP A O 1
ATOM 925 N N . GLU A 1 119 ? -15.077 -3.649 23.795 1.00 96.50 119 GLU A N 1
ATOM 926 C CA . GLU A 1 119 ? -14.635 -2.282 23.544 1.00 96.50 119 GLU A CA 1
ATOM 927 C C . GLU A 1 119 ? -14.466 -1.484 24.847 1.00 96.50 119 GLU A C 1
ATOM 929 O O . GLU A 1 119 ? -13.420 -0.864 25.035 1.00 96.50 119 GLU A O 1
ATOM 934 N N . GLU A 1 120 ? -15.424 -1.566 25.782 1.00 95.25 120 GLU A N 1
ATOM 935 C CA . GLU A 1 120 ? -15.308 -0.959 27.122 1.00 95.25 120 GLU A CA 1
ATOM 936 C C . GLU A 1 120 ? -14.117 -1.533 27.890 1.00 95.25 120 GLU A C 1
ATOM 938 O O . GLU A 1 120 ? -13.310 -0.792 28.454 1.00 95.25 120 GLU A O 1
ATOM 943 N N . SER A 1 121 ? -13.957 -2.860 27.864 1.00 95.75 121 SER A N 1
ATOM 944 C CA . SER A 1 121 ? -12.799 -3.495 28.487 1.00 95.75 121 SER A CA 1
ATOM 945 C C . SER A 1 121 ? -11.480 -3.103 27.827 1.00 95.75 121 SER A C 1
ATOM 947 O O . SER A 1 121 ? -10.461 -3.040 28.513 1.00 95.75 121 SER A O 1
ATOM 949 N N . ALA A 1 122 ? -11.461 -2.929 26.509 1.00 95.62 122 ALA A N 1
ATOM 950 C CA . ALA A 1 122 ? -10.261 -2.573 25.779 1.00 95.62 122 ALA A CA 1
ATOM 951 C C . ALA A 1 122 ? -9.844 -1.136 26.099 1.00 95.62 122 ALA A C 1
ATOM 953 O O . ALA A 1 122 ? -8.678 -0.899 26.409 1.00 95.62 122 ALA A O 1
ATOM 954 N N . ALA A 1 123 ? -10.793 -0.200 26.099 1.00 91.25 123 ALA A N 1
ATOM 955 C CA . ALA A 1 123 ? -10.550 1.187 26.469 1.00 91.25 123 ALA A CA 1
ATOM 956 C C . ALA A 1 123 ? -10.038 1.322 27.917 1.00 91.25 123 ALA A C 1
ATOM 958 O O . ALA A 1 123 ? -9.032 2.001 28.135 1.00 91.25 123 ALA A O 1
ATOM 959 N N . ASP A 1 124 ? -10.651 0.627 28.889 1.00 94.12 124 ASP A N 1
ATOM 960 C CA . ASP A 1 124 ? -10.197 0.645 30.293 1.00 94.12 124 ASP A CA 1
ATOM 961 C C . ASP A 1 124 ? -8.780 0.063 30.447 1.00 94.12 124 ASP A C 1
ATOM 963 O O . ASP A 1 124 ? -7.944 0.636 31.151 1.00 94.12 124 ASP A O 1
ATOM 967 N N . ALA A 1 125 ? -8.452 -1.018 29.726 1.00 92.25 125 ALA A N 1
ATOM 968 C CA . ALA A 1 125 ? -7.114 -1.614 29.741 1.00 92.25 125 ALA A CA 1
ATOM 969 C C . ALA A 1 125 ? -6.035 -0.655 29.224 1.00 92.25 125 ALA A C 1
ATOM 971 O O . ALA A 1 125 ? -4.979 -0.512 29.845 1.00 92.25 125 ALA A O 1
ATOM 972 N N . LEU A 1 126 ? -6.298 0.034 28.114 1.00 90.75 126 LEU A N 1
ATOM 973 C CA . LEU A 1 126 ? -5.358 0.991 27.523 1.00 90.75 126 LEU A CA 1
ATOM 974 C C . LEU A 1 126 ? -5.195 2.242 28.386 1.00 90.75 126 LEU A C 1
ATOM 976 O O . LEU A 1 126 ? -4.081 2.764 28.495 1.00 90.75 126 LEU A O 1
ATOM 980 N N . ALA A 1 127 ? -6.277 2.695 29.024 1.00 86.12 127 ALA A N 1
ATOM 981 C CA . ALA A 1 127 ? -6.241 3.802 29.968 1.00 86.12 127 ALA A CA 1
ATOM 982 C C . ALA A 1 127 ? -5.406 3.445 31.208 1.00 86.12 127 ALA A C 1
ATOM 984 O O . ALA A 1 127 ? -4.508 4.203 31.577 1.00 86.12 127 ALA A O 1
ATOM 985 N N . CYS A 1 128 ? -5.621 2.259 31.793 1.00 84.19 128 CYS A N 1
ATOM 986 C CA . CYS A 1 128 ? -4.835 1.761 32.927 1.00 84.19 128 CYS A CA 1
ATOM 987 C C . CYS A 1 128 ? -3.332 1.691 32.610 1.00 84.19 128 CYS A C 1
ATOM 989 O O . CYS A 1 128 ? -2.500 2.004 33.462 1.00 84.19 128 CYS A O 1
ATOM 991 N N . GLU A 1 129 ? -2.968 1.328 31.378 1.00 83.38 129 GLU A N 1
ATOM 992 C CA . GLU A 1 129 ? -1.566 1.258 30.948 1.00 83.38 129 GLU A CA 1
ATOM 993 C C . GLU A 1 129 ? -0.965 2.594 30.496 1.00 83.38 129 GLU A C 1
ATOM 995 O O . GLU A 1 129 ? 0.253 2.686 30.281 1.00 83.38 129 GLU A O 1
ATOM 1000 N N . LYS A 1 130 ? -1.790 3.648 30.419 1.00 84.56 130 LYS A N 1
ATOM 1001 C CA . LYS A 1 130 ? -1.436 4.971 29.884 1.00 84.56 130 LYS A CA 1
ATOM 1002 C C . LYS A 1 130 ? -0.991 4.901 28.419 1.00 84.56 130 LYS A C 1
ATOM 1004 O O . LYS A 1 130 ? -0.020 5.542 28.019 1.00 84.56 130 LYS A O 1
ATOM 1009 N N . PHE A 1 131 ? -1.661 4.065 27.627 1.00 84.69 131 PHE A N 1
ATOM 1010 C CA . PHE A 1 131 ? -1.439 3.961 26.181 1.00 84.69 131 PHE A CA 1
ATOM 1011 C C . PHE A 1 131 ? -2.394 4.846 25.379 1.00 84.69 131 PHE A C 1
ATOM 1013 O O . PHE A 1 131 ? -2.054 5.221 24.259 1.00 84.69 131 PHE A O 1
ATOM 1020 N N . THR A 1 132 ? -3.546 5.205 25.949 1.00 79.38 132 THR A N 1
ATOM 1021 C CA . THR A 1 132 ? -4.486 6.163 25.356 1.00 79.38 132 THR A CA 1
ATOM 1022 C C . THR A 1 132 ? -3.774 7.474 25.015 1.00 79.38 132 THR A C 1
ATOM 1024 O O . THR A 1 132 ? -3.108 8.056 25.869 1.00 79.38 132 THR A O 1
ATOM 1027 N N . GLY A 1 133 ? -3.884 7.921 23.762 1.00 67.31 133 GLY A N 1
ATOM 1028 C CA . GLY A 1 133 ? -3.234 9.139 23.267 1.00 67.31 133 GLY A CA 1
ATOM 1029 C C . GLY A 1 133 ? -1.726 9.020 23.013 1.00 67.31 133 GLY A C 1
ATOM 1030 O O . GLY A 1 133 ? -1.091 10.009 22.654 1.00 67.31 133 GLY A O 1
ATOM 1031 N N . ALA A 1 134 ? -1.116 7.844 23.191 1.00 70.06 134 ALA A N 1
ATOM 1032 C CA . ALA A 1 134 ? 0.307 7.675 22.919 1.00 70.06 134 ALA A CA 1
ATOM 1033 C C . ALA A 1 134 ? 0.605 7.800 21.413 1.00 70.06 134 ALA A C 1
ATOM 1035 O O . ALA A 1 134 ? -0.126 7.266 20.585 1.00 70.06 134 ALA A O 1
ATOM 1036 N N . THR A 1 135 ? 1.708 8.465 21.057 1.00 60.31 135 THR A N 1
ATOM 1037 C CA . THR A 1 135 ? 2.017 8.842 19.660 1.00 60.31 135 THR A CA 1
ATOM 1038 C C . THR A 1 135 ? 3.198 8.083 19.051 1.00 60.31 135 THR A C 1
ATOM 1040 O O . THR A 1 135 ? 3.200 7.771 17.863 1.00 60.31 135 THR A O 1
ATOM 1043 N N . ASP A 1 136 ? 4.209 7.736 19.852 1.00 68.62 136 ASP A N 1
ATOM 1044 C CA . ASP A 1 136 ? 5.386 6.996 19.378 1.00 68.62 136 ASP A CA 1
ATOM 1045 C C . ASP A 1 136 ? 5.050 5.511 19.202 1.00 68.62 136 ASP A C 1
ATOM 1047 O O . ASP A 1 136 ? 5.024 4.784 20.189 1.00 68.62 136 ASP A O 1
ATOM 1051 N N . TRP A 1 137 ? 4.787 5.046 17.982 1.00 79.31 137 TRP A N 1
ATOM 1052 C CA . TRP A 1 137 ? 4.486 3.634 17.676 1.00 79.31 137 TRP A CA 1
ATOM 1053 C C . TRP A 1 137 ? 5.577 2.940 16.862 1.00 79.31 137 TRP A C 1
ATOM 1055 O O . TRP A 1 137 ? 5.359 1.857 16.313 1.00 79.31 137 TRP A O 1
ATOM 1065 N N . ARG A 1 138 ? 6.779 3.527 16.826 1.00 75.81 138 ARG A N 1
ATOM 1066 C CA . ARG A 1 138 ? 7.948 2.887 16.215 1.00 75.81 138 ARG A CA 1
ATOM 1067 C C . ARG A 1 138 ? 8.197 1.524 16.851 1.00 75.81 138 ARG A C 1
ATOM 1069 O O . ARG A 1 138 ? 7.893 1.297 18.024 1.00 75.81 138 ARG A O 1
ATOM 1076 N N . ILE A 1 139 ? 8.785 0.622 16.076 1.00 83.62 139 ILE A N 1
ATOM 1077 C CA . ILE A 1 139 ? 8.964 -0.795 16.418 1.00 83.62 139 ILE A CA 1
ATOM 1078 C C . ILE A 1 139 ? 9.505 -1.016 17.833 1.00 83.62 139 ILE A C 1
ATOM 1080 O O . ILE A 1 139 ? 8.953 -1.825 18.584 1.00 83.62 139 ILE A O 1
ATOM 1084 N N . ALA A 1 140 ? 10.556 -0.289 18.221 1.00 78.69 140 ALA A N 1
ATOM 1085 C CA . ALA A 1 140 ? 11.144 -0.420 19.550 1.00 78.69 140 ALA A CA 1
ATOM 1086 C C . ALA A 1 140 ? 10.141 -0.048 20.651 1.00 78.69 140 ALA A C 1
ATOM 1088 O O . ALA A 1 140 ? 9.987 -0.780 21.631 1.00 78.69 140 ALA A O 1
ATOM 1089 N N . ARG A 1 141 ? 9.409 1.060 20.479 1.00 83.12 141 ARG A N 1
ATOM 1090 C CA . ARG A 1 141 ? 8.407 1.519 21.448 1.00 83.12 141 ARG A CA 1
ATOM 1091 C C . ARG A 1 141 ? 7.215 0.574 21.523 1.00 83.12 141 ARG A C 1
ATOM 1093 O O . ARG A 1 141 ? 6.747 0.272 22.617 1.00 83.12 141 ARG A O 1
ATOM 1100 N N . THR A 1 142 ? 6.770 0.072 20.380 1.00 90.81 142 THR A N 1
ATOM 1101 C CA . THR A 1 142 ? 5.719 -0.942 20.270 1.00 90.81 142 THR A CA 1
ATOM 1102 C C . THR A 1 142 ? 6.104 -2.226 21.009 1.00 90.81 142 THR A C 1
ATOM 1104 O O . THR A 1 142 ? 5.336 -2.712 21.839 1.00 90.81 142 THR A O 1
ATOM 1107 N N . SER A 1 143 ? 7.327 -2.719 20.793 1.00 92.44 143 SER A N 1
ATOM 1108 C CA . SER A 1 143 ? 7.868 -3.897 21.488 1.00 92.44 143 SER A CA 1
ATOM 1109 C C . SER A 1 143 ? 7.906 -3.687 23.003 1.00 92.44 143 SER A C 1
ATOM 1111 O O . SER A 1 143 ? 7.438 -4.536 23.760 1.00 92.44 143 SER A O 1
ATOM 1113 N N . TYR A 1 144 ? 8.388 -2.520 23.443 1.00 86.88 144 TYR A N 1
ATOM 1114 C CA . TYR A 1 144 ? 8.433 -2.148 24.855 1.00 86.88 144 TYR A CA 1
ATOM 1115 C C . TYR A 1 144 ? 7.043 -2.091 25.495 1.00 86.88 144 TYR A C 1
ATOM 1117 O O . TYR A 1 144 ? 6.861 -2.588 26.603 1.00 86.88 144 TYR A O 1
ATOM 1125 N N . ARG A 1 145 ? 6.042 -1.522 24.808 1.00 92.25 145 ARG A N 1
ATOM 1126 C CA . ARG A 1 145 ? 4.662 -1.463 25.317 1.00 92.25 145 ARG A CA 1
ATOM 1127 C C . ARG A 1 145 ? 4.036 -2.847 25.449 1.00 92.25 145 ARG A C 1
ATOM 1129 O O . ARG A 1 145 ? 3.425 -3.111 26.478 1.00 92.25 145 ARG A O 1
ATOM 1136 N N . PHE A 1 146 ? 4.222 -3.735 24.472 1.00 95.19 146 PHE A N 1
ATOM 1137 C CA . PHE A 1 146 ? 3.757 -5.120 24.597 1.00 95.19 146 PHE A CA 1
ATOM 1138 C C . PHE A 1 146 ? 4.435 -5.850 25.757 1.00 95.19 146 PHE A C 1
ATOM 1140 O O . PHE A 1 146 ? 3.763 -6.518 26.539 1.00 95.19 146 PHE A O 1
ATOM 1147 N N . GLU A 1 147 ? 5.757 -5.723 25.895 1.00 93.00 147 GLU A N 1
ATOM 1148 C CA . GLU A 1 147 ? 6.475 -6.411 26.968 1.00 93.00 147 GLU A CA 1
ATOM 1149 C C . GLU A 1 147 ? 6.095 -5.852 28.337 1.00 93.00 147 GLU A C 1
ATOM 1151 O O . GLU A 1 147 ? 5.898 -6.620 29.273 1.00 93.00 147 GLU A O 1
ATOM 1156 N N . ARG A 1 148 ? 5.906 -4.533 28.449 1.00 88.75 148 ARG A N 1
ATOM 1157 C CA . ARG A 1 148 ? 5.416 -3.893 29.672 1.00 88.75 148 ARG A CA 1
ATOM 1158 C C . ARG A 1 148 ? 3.987 -4.317 30.014 1.00 88.75 148 ARG A C 1
ATOM 1160 O O . ARG A 1 148 ? 3.721 -4.521 31.193 1.00 88.75 148 ARG A O 1
ATOM 1167 N N . PHE A 1 149 ? 3.110 -4.488 29.021 1.00 87.81 149 PHE A N 1
ATOM 1168 C CA . PHE A 1 149 ? 1.744 -4.967 29.252 1.00 87.81 149 PHE A CA 1
ATOM 1169 C C . PHE A 1 149 ? 1.737 -6.358 29.901 1.00 87.81 149 PHE A C 1
ATOM 1171 O O . PHE A 1 149 ? 0.979 -6.605 30.834 1.00 87.81 149 PHE A O 1
ATOM 1178 N N . ASN A 1 150 ? 2.621 -7.255 29.452 1.00 88.44 150 ASN A N 1
ATOM 1179 C CA . ASN A 1 150 ? 2.762 -8.586 30.047 1.00 88.44 150 ASN A CA 1
ATOM 1180 C C . ASN A 1 150 ? 3.579 -8.608 31.350 1.00 88.44 150 ASN A C 1
ATOM 1182 O O . ASN A 1 150 ? 3.295 -9.438 32.212 1.00 88.44 150 ASN A O 1
ATOM 1186 N N . GLY A 1 151 ? 4.621 -7.776 31.441 1.00 86.38 151 GLY A N 1
ATOM 1187 C CA . GLY A 1 151 ? 5.620 -7.736 32.511 1.00 86.38 151 GLY A CA 1
ATOM 1188 C C . GLY A 1 151 ? 7.066 -7.856 31.994 1.00 86.38 151 GLY A C 1
ATOM 1189 O O . GLY A 1 151 ? 7.381 -8.724 31.177 1.00 86.38 151 GLY A O 1
ATOM 1190 N N . LEU A 1 152 ? 7.975 -7.022 32.525 1.00 85.25 152 LEU A N 1
ATOM 1191 C CA . LEU A 1 152 ? 9.399 -6.933 32.135 1.00 85.25 152 LEU A CA 1
ATOM 1192 C C . LEU A 1 152 ? 10.313 -7.984 32.813 1.00 85.25 152 LEU A C 1
ATOM 1194 O O . LEU A 1 152 ? 11.528 -7.795 32.885 1.00 85.25 152 LEU A O 1
ATOM 1198 N N . GLY A 1 153 ? 9.758 -9.093 33.316 1.00 84.50 153 GLY A N 1
ATOM 1199 C CA . GLY A 1 153 ? 10.507 -10.104 34.081 1.00 84.50 153 GLY A CA 1
ATOM 1200 C C . GLY A 1 153 ? 11.692 -10.712 33.320 1.00 84.50 153 GLY A C 1
ATOM 1201 O O . GLY A 1 153 ? 12.767 -10.871 33.890 1.00 84.50 153 GLY A O 1
ATOM 1202 N N . TYR A 1 154 ? 11.549 -10.951 32.011 1.00 89.38 154 TYR A N 1
ATOM 1203 C CA . TYR A 1 154 ? 12.652 -11.445 31.174 1.00 89.38 154 TYR A CA 1
ATOM 1204 C C . TYR A 1 154 ? 13.812 -10.450 31.127 1.00 89.38 154 TYR A C 1
ATOM 1206 O O . TYR A 1 154 ? 14.956 -10.842 31.312 1.00 89.38 154 TYR A O 1
ATOM 1214 N N . ARG A 1 155 ? 13.534 -9.151 30.970 1.00 86.81 155 ARG A N 1
ATOM 1215 C CA . ARG A 1 155 ? 14.582 -8.120 30.950 1.00 86.81 155 ARG A CA 1
ATOM 1216 C C . ARG A 1 155 ? 15.315 -7.989 32.287 1.00 86.81 155 ARG A C 1
ATOM 1218 O O . ARG A 1 155 ? 16.499 -7.677 32.285 1.00 86.81 155 ARG A O 1
ATOM 1225 N N . LEU A 1 156 ? 14.627 -8.223 33.404 1.00 83.19 156 LEU A N 1
ATOM 1226 C CA . LEU A 1 156 ? 15.188 -8.077 34.751 1.00 83.19 156 LEU A CA 1
ATOM 1227 C C . LEU A 1 156 ? 15.929 -9.326 35.244 1.00 83.19 156 LEU A C 1
ATOM 1229 O O . LEU A 1 156 ? 16.952 -9.195 35.910 1.00 83.19 156 LEU A O 1
ATOM 1233 N N . TYR A 1 157 ? 15.413 -10.518 34.942 1.00 86.31 157 TYR A N 1
ATOM 1234 C CA . TYR A 1 157 ? 15.850 -11.760 35.592 1.00 86.31 157 TYR A CA 1
ATOM 1235 C C . TYR A 1 157 ? 16.333 -12.840 34.615 1.00 86.31 157 TYR A C 1
ATOM 1237 O O . TYR A 1 157 ? 17.104 -13.709 35.014 1.00 86.31 157 TYR A O 1
ATOM 1245 N N . HIS A 1 158 ? 15.941 -12.779 33.336 1.00 89.00 158 HIS A N 1
ATOM 1246 C CA . HIS A 1 158 ? 16.326 -13.768 32.316 1.00 89.00 158 HIS A CA 1
ATOM 1247 C C . HIS A 1 158 ? 16.689 -13.115 30.967 1.00 89.00 158 HIS A C 1
ATOM 1249 O O . HIS A 1 158 ? 16.120 -13.486 29.937 1.00 89.00 158 HIS A O 1
ATOM 1255 N N . PRO A 1 159 ? 17.633 -12.151 30.924 1.00 85.38 159 PRO A N 1
ATOM 1256 C CA . PRO A 1 159 ? 17.899 -11.347 29.724 1.00 85.38 159 PRO A CA 1
ATOM 1257 C C . PRO A 1 159 ? 18.426 -12.164 28.534 1.00 85.38 159 PRO A C 1
ATOM 1259 O O . PRO A 1 159 ? 18.357 -11.704 27.398 1.00 85.38 159 PRO A O 1
ATOM 1262 N N . ALA A 1 160 ? 18.922 -13.381 28.779 1.00 88.44 160 ALA A N 1
ATOM 1263 C CA . ALA A 1 160 ? 19.350 -14.316 27.741 1.00 88.44 160 ALA A CA 1
ATOM 1264 C C . ALA A 1 160 ? 18.182 -14.952 26.960 1.00 88.44 160 ALA A C 1
ATOM 1266 O O . ALA A 1 160 ? 18.409 -15.518 25.893 1.00 88.44 160 ALA A O 1
ATOM 1267 N N . VAL A 1 161 ? 16.948 -14.873 27.472 1.00 92.69 161 VAL A N 1
ATOM 1268 C CA . VAL A 1 161 ? 15.753 -15.440 26.836 1.00 92.69 161 VAL A CA 1
ATOM 1269 C C . VAL A 1 161 ? 14.871 -14.295 26.332 1.00 92.69 161 VAL A C 1
ATOM 1271 O O . VAL A 1 161 ? 14.227 -13.621 27.142 1.00 92.69 161 VAL A O 1
ATOM 1274 N N . PRO A 1 162 ? 14.797 -14.054 25.007 1.00 94.75 162 PRO A N 1
ATOM 1275 C CA . PRO A 1 162 ? 13.853 -13.092 24.453 1.00 94.75 162 PRO A CA 1
ATOM 1276 C C . PRO A 1 162 ? 12.425 -13.452 24.865 1.00 94.75 162 PRO A C 1
ATOM 1278 O O . PRO A 1 162 ? 12.009 -14.602 24.728 1.00 94.75 162 PRO A O 1
ATOM 1281 N N . SER A 1 163 ? 11.666 -12.469 25.356 1.00 95.69 163 SER A N 1
ATOM 1282 C CA . SER A 1 163 ? 10.325 -12.709 25.895 1.00 95.69 163 SER A CA 1
ATOM 1283 C C . SER A 1 163 ? 9.434 -13.461 24.888 1.00 95.69 163 SER A C 1
ATOM 1285 O O . SER A 1 163 ? 9.163 -12.927 23.802 1.00 95.69 163 SER A O 1
ATOM 1287 N N . PRO A 1 164 ? 8.910 -14.660 25.225 1.00 97.19 164 PRO A N 1
ATOM 1288 C CA . PRO A 1 164 ? 7.987 -15.389 24.362 1.00 97.19 164 PRO A CA 1
ATOM 1289 C C . PRO A 1 164 ? 6.707 -14.610 24.083 1.00 97.19 164 PRO A C 1
ATOM 1291 O O . PRO A 1 164 ? 6.074 -14.825 23.053 1.00 97.19 164 PRO A O 1
ATOM 1294 N N . TYR A 1 165 ? 6.341 -13.665 24.956 1.00 96.38 165 TYR A N 1
ATOM 1295 C CA . TYR A 1 165 ? 5.202 -12.786 24.725 1.00 96.38 165 TYR A CA 1
ATOM 1296 C C . TYR A 1 165 ? 5.355 -11.954 23.447 1.00 96.38 165 TYR A C 1
ATOM 1298 O O . TYR A 1 165 ? 4.365 -11.709 22.760 1.00 96.38 165 TYR A O 1
ATOM 1306 N N . LEU A 1 166 ? 6.589 -11.585 23.095 1.00 97.69 166 LEU A N 1
ATOM 1307 C CA . LEU A 1 166 ? 6.904 -10.885 21.853 1.00 97.69 166 LEU A CA 1
ATOM 1308 C C . LEU A 1 166 ? 7.294 -11.846 20.724 1.00 97.69 166 LEU A C 1
ATOM 1310 O O . LEU A 1 166 ? 6.832 -11.671 19.596 1.00 97.69 166 LEU A O 1
ATOM 1314 N N . TRP A 1 167 ? 8.142 -12.837 21.021 1.00 97.88 167 TRP A N 1
ATOM 1315 C CA . TRP A 1 167 ? 8.955 -13.535 20.014 1.00 97.88 167 TRP A CA 1
ATOM 1316 C C . TRP A 1 167 ? 8.653 -15.027 19.841 1.00 97.88 167 TRP A C 1
ATOM 1318 O O . TRP A 1 167 ? 9.277 -15.669 18.992 1.00 97.88 167 TRP A O 1
ATOM 1328 N N . SER A 1 168 ? 7.708 -15.600 20.593 1.00 97.94 168 SER A N 1
ATOM 1329 C CA . SER A 1 168 ? 7.292 -16.992 20.379 1.00 97.94 168 SER A CA 1
ATOM 1330 C C . SER A 1 168 ? 6.819 -17.204 18.934 1.00 97.94 168 SER A C 1
ATOM 1332 O O . SER A 1 168 ? 6.121 -16.353 18.382 1.00 97.94 168 SER A O 1
ATOM 1334 N N . PHE A 1 169 ? 7.211 -18.336 18.337 1.00 98.06 169 PHE A N 1
ATOM 1335 C CA . PHE A 1 169 ? 7.072 -18.703 16.913 1.00 98.06 169 PHE A CA 1
ATOM 1336 C C . PHE A 1 169 ? 8.079 -18.050 15.947 1.00 98.06 169 PHE A C 1
ATOM 1338 O O . PHE A 1 169 ? 8.008 -18.286 14.739 1.00 98.06 169 PHE A O 1
ATOM 1345 N N . SER A 1 170 ? 9.057 -17.293 16.447 1.00 98.00 170 SER A N 1
ATOM 1346 C CA . SER A 1 170 ? 10.236 -16.887 15.668 1.00 98.00 170 SER A CA 1
ATOM 1347 C C . SER A 1 170 ? 11.457 -17.746 15.995 1.00 98.00 170 SER A C 1
ATOM 1349 O O . SER A 1 170 ? 11.432 -18.554 16.922 1.00 98.00 170 SER A O 1
ATOM 1351 N N . GLN A 1 171 ? 12.546 -17.555 15.255 1.00 97.25 171 GLN A N 1
ATOM 1352 C CA . GLN A 1 171 ? 13.831 -18.180 15.567 1.00 97.25 171 GLN A CA 1
ATOM 1353 C C . GLN A 1 171 ? 14.463 -17.671 16.873 1.00 97.25 171 GLN A C 1
ATOM 1355 O O . GLN A 1 171 ? 15.391 -18.296 17.377 1.00 97.25 171 GLN A O 1
ATOM 1360 N N . HIS A 1 172 ? 13.999 -16.539 17.411 1.00 95.44 172 HIS A N 1
ATOM 1361 C CA . HIS A 1 172 ? 14.557 -15.945 18.632 1.00 95.44 172 HIS A CA 1
ATOM 1362 C C . HIS A 1 172 ? 14.142 -16.674 19.912 1.00 95.44 172 HIS A C 1
ATOM 1364 O O . HIS A 1 172 ? 14.733 -16.433 20.961 1.00 95.44 172 HIS A O 1
ATOM 1370 N N . TYR A 1 173 ? 13.123 -17.536 19.857 1.00 96.94 173 TYR A N 1
ATOM 1371 C CA . TYR A 1 173 ? 12.571 -18.204 21.031 1.00 96.94 173 TYR A CA 1
ATOM 1372 C C . TYR A 1 173 ? 12.371 -19.701 20.788 1.00 96.94 173 TYR A C 1
ATOM 1374 O O . TYR A 1 173 ? 11.823 -20.106 19.765 1.00 96.94 173 TYR A O 1
ATOM 1382 N N . THR A 1 174 ? 12.775 -20.516 21.764 1.00 93.62 174 THR A N 1
ATOM 1383 C CA . THR A 1 174 ? 12.556 -21.973 21.750 1.00 93.62 174 THR A CA 1
ATOM 1384 C C . THR A 1 174 ? 11.836 -22.437 23.016 1.00 93.62 174 THR A C 1
ATOM 1386 O O . THR A 1 174 ? 10.777 -23.050 22.919 1.00 93.62 174 THR A O 1
ATOM 1389 N N . GLN A 1 175 ? 12.380 -22.112 24.191 1.00 94.38 175 GLN A N 1
ATOM 1390 C CA . GLN A 1 175 ? 11.840 -22.476 25.504 1.00 94.38 175 GLN A CA 1
ATOM 1391 C C . GLN A 1 175 ? 12.302 -21.478 26.574 1.00 94.38 175 GLN A C 1
ATOM 1393 O O . GLN A 1 175 ? 13.104 -20.586 26.284 1.00 94.38 175 GLN A O 1
ATOM 1398 N N . GLY A 1 176 ? 11.773 -21.606 27.788 1.00 93.25 176 GLY A N 1
ATOM 1399 C CA . GLY A 1 176 ? 11.977 -20.663 28.878 1.00 93.25 176 GLY A CA 1
ATOM 1400 C C . GLY A 1 176 ? 10.751 -19.779 29.029 1.00 93.25 176 GLY A C 1
ATOM 1401 O O . GLY A 1 176 ? 10.535 -18.857 28.240 1.00 93.25 176 GLY A O 1
ATOM 1402 N N . LYS A 1 177 ? 9.900 -20.074 30.006 1.00 93.88 177 LYS A N 1
ATOM 1403 C CA . LYS A 1 177 ? 8.638 -19.374 30.208 1.00 93.88 177 LYS A CA 1
ATOM 1404 C C . LYS A 1 177 ? 8.310 -19.249 31.685 1.00 93.88 177 LYS A C 1
ATOM 1406 O O . LYS A 1 177 ? 8.396 -20.207 32.439 1.00 93.88 177 LYS A O 1
ATOM 1411 N N . TYR A 1 178 ? 7.818 -18.085 32.087 1.00 86.19 178 TYR A N 1
ATOM 1412 C CA . TYR A 1 178 ? 7.110 -17.959 33.359 1.00 86.19 178 TYR A CA 1
ATOM 1413 C C . TYR A 1 178 ? 5.793 -18.743 33.316 1.00 86.19 178 TYR A C 1
ATOM 1415 O O . TYR A 1 178 ? 4.844 -18.339 32.635 1.00 86.19 178 TYR A O 1
ATOM 1423 N N . ALA A 1 179 ? 5.751 -19.876 34.017 1.00 85.06 179 ALA A N 1
ATOM 1424 C CA . ALA A 1 179 ? 4.563 -20.718 34.141 1.00 85.06 179 ALA A CA 1
ATOM 1425 C C . ALA A 1 179 ? 3.469 -20.020 34.967 1.00 85.06 179 ALA A C 1
ATOM 1427 O O . ALA A 1 179 ? 2.281 -20.148 34.673 1.00 85.06 179 ALA A O 1
ATOM 1428 N N . ALA A 1 180 ? 3.901 -19.242 35.958 1.00 77.06 180 ALA A N 1
ATOM 1429 C CA . ALA A 1 180 ? 3.093 -18.350 36.771 1.00 77.06 180 ALA A CA 1
ATOM 1430 C C . ALA A 1 180 ? 3.941 -17.148 37.213 1.00 77.06 180 ALA A C 1
ATOM 1432 O O . ALA A 1 180 ? 5.151 -17.087 36.972 1.00 77.06 180 ALA A O 1
ATOM 1433 N N . ASP A 1 181 ? 3.303 -16.191 37.872 1.00 69.25 181 ASP A N 1
ATOM 1434 C CA . ASP A 1 181 ? 3.923 -14.964 38.364 1.00 69.25 181 ASP A CA 1
ATOM 1435 C C . ASP A 1 181 ? 5.143 -15.277 39.239 1.00 69.25 181 ASP A C 1
ATOM 1437 O O . ASP A 1 181 ? 5.042 -16.006 40.223 1.00 69.25 181 ASP A O 1
ATOM 1441 N N . GLY A 1 182 ? 6.319 -14.778 38.846 1.00 77.06 182 GLY A N 1
ATOM 1442 C CA . GLY A 1 182 ? 7.587 -15.031 39.543 1.00 77.06 182 GLY A CA 1
ATOM 1443 C C . GLY A 1 182 ? 8.182 -16.437 39.367 1.00 77.06 182 GLY A C 1
ATOM 1444 O O . GLY A 1 182 ? 9.297 -16.669 39.820 1.00 77.06 182 GLY A O 1
ATOM 1445 N N . HIS A 1 183 ? 7.499 -17.356 38.677 1.00 86.19 183 HIS A N 1
ATOM 1446 C CA . HIS A 1 183 ? 7.918 -18.753 38.519 1.00 86.19 183 HIS A CA 1
ATOM 1447 C C . HIS A 1 183 ? 8.379 -19.032 37.086 1.00 86.19 183 HIS A C 1
ATOM 1449 O O . HIS A 1 183 ? 7.582 -19.427 36.231 1.00 86.19 183 HIS A O 1
ATOM 1455 N N . PHE A 1 184 ? 9.663 -18.788 36.819 1.00 90.62 184 PHE A N 1
ATOM 1456 C CA . PHE A 1 184 ? 10.297 -19.101 35.538 1.00 90.62 184 PHE A CA 1
ATOM 1457 C C . PHE A 1 184 ? 10.656 -20.585 35.444 1.00 90.62 184 PHE A C 1
ATOM 1459 O O . PHE A 1 184 ? 11.320 -21.124 36.325 1.00 90.62 184 PHE A O 1
ATOM 1466 N N . ASP A 1 185 ? 10.252 -21.217 34.348 1.00 93.88 185 ASP A N 1
ATOM 1467 C CA . ASP A 1 185 ? 10.601 -22.583 33.980 1.00 93.88 185 ASP A CA 1
ATOM 1468 C C . ASP A 1 185 ? 11.426 -22.538 32.687 1.00 93.88 185 ASP A C 1
ATOM 1470 O O . ASP A 1 185 ? 10.951 -22.055 31.657 1.00 93.88 185 ASP A O 1
ATOM 1474 N N . ALA A 1 186 ? 12.673 -23.006 32.746 1.00 94.50 186 ALA A N 1
ATOM 1475 C CA . ALA A 1 186 ? 13.611 -22.956 31.626 1.00 94.50 186 ALA A CA 1
ATOM 1476 C C . ALA A 1 186 ? 13.245 -23.912 30.475 1.00 94.50 186 ALA A C 1
ATOM 1478 O O . ALA A 1 186 ? 13.636 -23.658 29.334 1.00 94.50 186 ALA A O 1
ATOM 1479 N N . ASP A 1 187 ? 12.477 -24.963 30.757 1.00 95.38 187 ASP A N 1
ATOM 1480 C CA . ASP A 1 187 ? 12.138 -26.027 29.809 1.00 95.38 187 ASP A CA 1
ATOM 1481 C C . ASP A 1 187 ? 10.723 -25.860 29.235 1.00 95.38 187 ASP A C 1
ATOM 1483 O O . ASP A 1 187 ? 10.359 -26.462 28.221 1.00 95.38 187 ASP A O 1
ATOM 1487 N N . LEU A 1 188 ? 9.909 -24.990 29.837 1.00 94.81 188 LEU A N 1
ATOM 1488 C CA . LEU A 1 188 ? 8.574 -24.695 29.340 1.00 94.81 188 LEU A CA 1
ATOM 1489 C C . LEU A 1 188 ? 8.618 -23.798 28.092 1.00 94.81 188 LEU A C 1
ATOM 1491 O O . LEU A 1 188 ? 9.078 -22.657 28.132 1.00 94.81 188 LEU A O 1
ATOM 1495 N N . ALA A 1 189 ? 8.056 -24.286 26.985 1.00 94.44 189 ALA A N 1
ATOM 1496 C CA . ALA A 1 189 ? 7.876 -23.516 25.754 1.00 94.44 189 ALA A CA 1
ATOM 1497 C C . ALA A 1 189 ? 6.500 -22.830 25.686 1.00 94.44 189 ALA A C 1
ATOM 1499 O O . ALA A 1 189 ? 5.465 -23.425 26.014 1.00 94.44 189 ALA A O 1
ATOM 1500 N N . ASP A 1 190 ? 6.457 -21.581 25.208 1.00 94.75 190 ASP A N 1
ATOM 1501 C CA . ASP A 1 190 ? 5.189 -20.935 24.865 1.00 94.75 190 ASP A CA 1
ATOM 1502 C C . ASP A 1 190 ? 4.584 -21.530 23.585 1.00 94.75 190 ASP A C 1
ATOM 1504 O O . ASP A 1 190 ? 5.246 -21.705 22.565 1.00 94.75 190 ASP A O 1
ATOM 1508 N N . LYS A 1 191 ? 3.291 -21.848 23.649 1.00 95.06 191 LYS A N 1
ATOM 1509 C CA . LYS A 1 191 ? 2.538 -22.489 22.561 1.00 95.06 191 LYS A CA 1
ATOM 1510 C C . LYS A 1 191 ? 1.688 -21.498 21.772 1.00 95.06 191 LYS A C 1
ATOM 1512 O O . LYS A 1 191 ? 0.902 -21.915 20.935 1.00 95.06 191 LYS A O 1
ATOM 1517 N N . GLN A 1 192 ? 1.799 -20.209 22.072 1.00 95.06 192 GLN A N 1
ATOM 1518 C CA . GLN A 1 192 ? 1.056 -19.144 21.410 1.00 95.06 192 GLN A CA 1
ATOM 1519 C C . GLN A 1 192 ? 2.004 -18.250 20.609 1.00 95.06 192 GLN A C 1
ATOM 1521 O O . GLN A 1 192 ? 3.165 -18.083 20.987 1.00 95.06 192 GLN A O 1
ATOM 1526 N N . CYS A 1 193 ? 1.494 -17.652 19.532 1.00 97.50 193 CYS A N 1
ATOM 1527 C CA . CYS A 1 193 ? 2.223 -16.669 18.731 1.00 97.50 193 CYS A CA 1
ATOM 1528 C C . CYS A 1 193 ? 2.584 -15.444 19.582 1.00 97.50 193 CYS A C 1
ATOM 1530 O O . CYS A 1 193 ? 1.744 -14.949 20.328 1.00 97.50 193 CYS A O 1
ATOM 1532 N N . GLY A 1 194 ? 3.805 -14.926 19.449 1.00 98.19 194 GLY A N 1
ATOM 1533 C CA . GLY A 1 194 ? 4.197 -13.653 20.055 1.00 98.19 194 GLY A CA 1
ATOM 1534 C C . GLY A 1 194 ? 3.570 -12.443 19.344 1.00 98.19 194 GLY A C 1
ATOM 1535 O O . GLY A 1 194 ? 3.239 -12.521 18.156 1.00 98.19 194 GLY A O 1
ATOM 1536 N N . THR A 1 195 ? 3.412 -11.310 20.041 1.00 98.38 195 THR A N 1
ATOM 1537 C CA . THR A 1 195 ? 2.822 -10.086 19.453 1.00 98.38 195 THR A CA 1
ATOM 1538 C C . THR A 1 195 ? 3.635 -9.557 18.279 1.00 98.38 195 THR A C 1
ATOM 1540 O O . THR A 1 195 ? 3.075 -9.269 17.223 1.00 98.38 195 THR A O 1
ATOM 1543 N N . MET A 1 196 ? 4.959 -9.470 18.433 1.00 97.75 196 MET A N 1
ATOM 1544 C CA . MET A 1 196 ? 5.845 -8.968 17.383 1.00 97.75 196 MET A CA 1
ATOM 1545 C C . MET A 1 196 ? 5.918 -9.947 16.213 1.00 97.75 196 MET A C 1
ATOM 1547 O O . MET A 1 196 ? 6.025 -9.516 15.072 1.00 97.75 196 MET A O 1
ATOM 1551 N N . VAL A 1 197 ? 5.784 -11.254 16.455 1.00 98.19 197 VAL A N 1
ATOM 1552 C CA . VAL A 1 197 ? 5.701 -12.253 15.376 1.00 98.19 197 VAL A CA 1
ATOM 1553 C C . VAL A 1 197 ? 4.420 -12.084 14.556 1.00 98.19 197 VAL A C 1
ATOM 1555 O O . VAL A 1 197 ? 4.483 -12.088 13.325 1.00 98.19 197 VAL A O 1
ATOM 1558 N N . LEU A 1 198 ? 3.277 -11.836 15.204 1.00 97.75 198 LEU A N 1
ATOM 1559 C CA . LEU A 1 198 ? 2.035 -11.523 14.495 1.00 97.75 198 LEU A CA 1
ATOM 1560 C C . LEU A 1 198 ? 2.154 -10.216 13.698 1.00 97.75 198 LEU A C 1
ATOM 1562 O O . LEU A 1 198 ? 1.769 -10.188 12.531 1.00 97.75 198 LEU A O 1
ATOM 1566 N N . LEU A 1 199 ? 2.726 -9.155 14.280 1.00 94.88 199 LEU A N 1
ATOM 1567 C CA . LEU A 1 199 ? 2.959 -7.899 13.555 1.00 94.88 199 LEU A CA 1
ATOM 1568 C C . LEU A 1 199 ? 3.893 -8.089 12.357 1.00 94.88 199 LEU A C 1
ATOM 1570 O O . LEU A 1 199 ? 3.618 -7.556 11.284 1.00 94.88 199 LEU A O 1
ATOM 1574 N N . LYS A 1 200 ? 4.958 -8.887 12.505 1.00 89.44 200 LYS A N 1
ATOM 1575 C CA . LYS A 1 200 ? 5.863 -9.231 11.403 1.00 89.44 200 LYS A CA 1
ATOM 1576 C C . LYS A 1 200 ? 5.100 -9.931 10.285 1.00 89.44 200 LYS A C 1
ATOM 1578 O O . LYS A 1 200 ? 5.309 -9.607 9.119 1.00 89.44 200 LYS A O 1
ATOM 1583 N N . ARG A 1 201 ? 4.176 -10.838 10.621 1.00 91.12 201 ARG A N 1
ATOM 1584 C CA . ARG A 1 201 ? 3.349 -11.512 9.617 1.00 91.12 201 ARG A CA 1
ATOM 1585 C C . ARG A 1 201 ? 2.362 -10.562 8.942 1.00 91.12 201 ARG A C 1
ATOM 1587 O O . ARG A 1 201 ? 2.259 -10.588 7.722 1.00 91.12 201 ARG A O 1
ATOM 1594 N N . LEU A 1 202 ? 1.691 -9.689 9.696 1.00 76.50 202 LEU A N 1
ATOM 1595 C CA . LEU A 1 202 ? 0.810 -8.657 9.133 1.00 76.50 202 LEU A CA 1
ATOM 1596 C C . LEU A 1 202 ? 1.579 -7.709 8.192 1.00 76.50 202 LEU A C 1
ATOM 1598 O O . LEU A 1 202 ? 1.044 -7.338 7.150 1.00 76.50 202 LEU A O 1
ATOM 1602 N N . GLN A 1 203 ? 2.831 -7.362 8.521 1.00 79.19 203 GLN A N 1
ATOM 1603 C CA . GLN A 1 203 ? 3.720 -6.573 7.657 1.00 79.19 203 GLN A CA 1
ATOM 1604 C C . GLN A 1 203 ? 4.120 -7.346 6.391 1.00 79.19 203 GLN A C 1
ATOM 1606 O O . GLN A 1 203 ? 4.036 -6.798 5.298 1.00 79.19 203 GLN A O 1
ATOM 1611 N N . GLN A 1 204 ? 4.525 -8.616 6.518 1.00 71.44 204 GLN A N 1
ATOM 1612 C CA . GLN A 1 204 ? 4.882 -9.483 5.382 1.00 71.44 204 GLN A CA 1
ATOM 1613 C C . GLN A 1 204 ? 3.709 -9.723 4.421 1.00 71.44 204 GLN A C 1
ATOM 1615 O O . GLN A 1 204 ? 3.924 -9.938 3.234 1.00 71.44 204 GLN A O 1
ATOM 1620 N N . LEU A 1 205 ? 2.480 -9.706 4.941 1.00 57.25 205 LEU A N 1
ATOM 1621 C CA . LEU A 1 205 ? 1.244 -9.788 4.162 1.00 57.25 205 LEU A CA 1
ATOM 1622 C C . LEU A 1 205 ? 0.732 -8.411 3.710 1.00 57.25 205 LEU A C 1
ATOM 1624 O O . LEU A 1 205 ? -0.331 -8.331 3.103 1.00 57.25 205 LEU A O 1
ATOM 1628 N N . HIS A 1 206 ? 1.462 -7.337 4.026 1.00 49.72 206 HIS A N 1
ATOM 1629 C CA . HIS A 1 206 ? 1.133 -5.949 3.693 1.00 49.72 206 HIS A CA 1
ATOM 1630 C C . HIS A 1 206 ? -0.244 -5.474 4.187 1.00 49.72 206 HIS A C 1
ATOM 1632 O O . HIS A 1 206 ? -0.804 -4.510 3.673 1.00 49.72 206 HIS A O 1
ATOM 1638 N N . ILE A 1 207 ? -0.773 -6.108 5.235 1.00 54.53 207 ILE A N 1
ATOM 1639 C CA . ILE A 1 207 ? -2.016 -5.700 5.906 1.00 54.53 207 ILE A CA 1
ATOM 1640 C C . ILE A 1 207 ? -1.782 -4.425 6.733 1.00 54.53 207 ILE A C 1
ATOM 1642 O O . ILE A 1 207 ? -2.703 -3.643 6.970 1.00 54.53 207 ILE A O 1
ATOM 1646 N N . VAL A 1 208 ? -0.538 -4.214 7.172 1.00 55.03 208 VAL A N 1
ATOM 1647 C CA . VAL A 1 208 ? -0.081 -3.029 7.908 1.00 55.03 208 VAL A CA 1
ATOM 1648 C C . VAL A 1 208 ? 1.251 -2.541 7.346 1.00 55.03 208 VAL A C 1
ATOM 1650 O O . VAL A 1 208 ? 2.074 -3.341 6.898 1.00 55.03 208 VAL A O 1
ATOM 1653 N N . ARG A 1 209 ? 1.496 -1.230 7.425 1.00 57.16 209 ARG A N 1
ATOM 1654 C CA . ARG A 1 209 ? 2.815 -0.627 7.196 1.00 57.16 209 ARG A CA 1
ATOM 1655 C C . ARG A 1 209 ? 3.402 -0.223 8.549 1.00 57.16 209 ARG A C 1
ATOM 1657 O O . ARG A 1 209 ? 2.760 0.519 9.283 1.00 57.16 209 ARG A O 1
ATOM 1664 N N . LEU A 1 210 ? 4.576 -0.758 8.890 1.00 64.38 210 LEU A N 1
ATOM 1665 C CA . LEU A 1 210 ? 5.218 -0.583 10.208 1.00 64.38 210 LEU A CA 1
ATOM 1666 C C . LEU A 1 210 ? 6.596 0.095 10.128 1.00 64.38 210 LEU A C 1
ATOM 1668 O O . LEU A 1 210 ? 7.303 0.162 11.133 1.00 64.38 210 LEU A O 1
ATOM 1672 N N . ASP A 1 211 ? 6.986 0.563 8.943 1.00 43.56 211 ASP A N 1
ATOM 1673 C CA . ASP A 1 211 ? 8.259 1.255 8.735 1.00 43.56 211 ASP A CA 1
ATOM 1674 C C . ASP A 1 211 ? 8.189 2.632 9.411 1.00 43.56 211 ASP A C 1
ATOM 1676 O O . ASP A 1 211 ? 7.147 3.279 9.317 1.00 43.56 211 ASP A O 1
ATOM 1680 N N . ASP A 1 212 ? 9.265 3.023 10.109 1.00 36.81 212 ASP A N 1
ATOM 1681 C CA . ASP A 1 212 ? 9.411 4.214 10.961 1.00 36.81 212 ASP A CA 1
ATOM 1682 C C . ASP A 1 212 ? 8.264 5.222 10.872 1.00 36.81 212 ASP A C 1
ATOM 1684 O O . ASP A 1 212 ? 8.227 6.096 10.008 1.00 36.81 212 ASP A O 1
ATOM 1688 N N . VAL A 1 213 ? 7.332 5.088 11.818 1.00 35.62 213 VAL A N 1
ATOM 1689 C CA . VAL A 1 213 ? 6.248 6.039 12.050 1.00 35.62 213 VAL A CA 1
ATOM 1690 C C . VAL A 1 213 ? 6.881 7.385 12.438 1.00 35.62 213 VAL A C 1
ATOM 1692 O O . VAL A 1 213 ? 7.082 7.669 13.620 1.00 35.62 213 VAL A O 1
ATOM 1695 N N . ALA A 1 214 ? 7.230 8.211 11.445 1.00 25.88 214 ALA A N 1
ATOM 1696 C CA . ALA A 1 214 ? 7.145 9.661 11.579 1.00 25.88 214 ALA A CA 1
ATOM 1697 C C . ALA A 1 214 ? 5.718 9.959 12.059 1.00 25.88 214 ALA A C 1
ATOM 1699 O O . ALA A 1 214 ? 4.793 9.254 11.646 1.00 25.88 214 ALA A O 1
ATOM 1700 N N . PRO A 1 215 ? 5.560 10.873 13.028 1.00 28.69 215 PRO A N 1
ATOM 1701 C CA . PRO A 1 215 ? 4.434 10.865 13.944 1.00 28.69 215 PRO A CA 1
ATOM 1702 C C . PRO A 1 215 ? 3.128 10.737 13.170 1.00 28.69 215 PRO A C 1
ATOM 1704 O O . PRO A 1 215 ? 2.813 11.579 12.331 1.00 28.69 215 PRO A O 1
ATOM 1707 N N . ILE A 1 216 ? 2.330 9.724 13.524 1.00 29.62 216 ILE A N 1
ATOM 1708 C CA . ILE A 1 216 ? 0.896 9.967 13.563 1.00 29.62 216 ILE A CA 1
ATOM 1709 C C . ILE A 1 216 ? 0.804 11.128 14.540 1.00 29.62 216 ILE A C 1
ATOM 1711 O O . ILE A 1 216 ? 0.938 10.956 15.755 1.00 29.62 216 ILE A O 1
ATOM 1715 N N . VAL A 1 217 ? 0.699 12.334 13.990 1.00 24.41 217 VAL A N 1
ATOM 1716 C CA . VAL A 1 217 ? 0.062 13.425 14.688 1.00 24.41 217 VAL A CA 1
ATOM 1717 C C . VAL A 1 217 ? -1.317 12.860 14.973 1.00 24.41 217 VAL A C 1
ATOM 1719 O O . VAL A 1 217 ? -2.216 12.877 14.144 1.00 24.41 217 VAL A O 1
ATOM 1722 N N . ALA A 1 218 ? -1.442 12.263 16.156 1.00 25.92 218 ALA A N 1
ATOM 1723 C CA . ALA A 1 218 ? -2.670 12.322 16.892 1.00 25.92 218 ALA A CA 1
ATOM 1724 C C . ALA A 1 218 ? -2.844 13.808 17.197 1.00 25.92 218 ALA A C 1
ATOM 1726 O O . ALA A 1 218 ? -2.586 14.277 18.301 1.00 25.92 218 ALA A O 1
ATOM 1727 N N . THR A 1 219 ? -3.301 14.566 16.207 1.00 24.47 219 THR A N 1
ATOM 1728 C CA . THR A 1 219 ? -4.423 15.412 16.513 1.00 24.47 219 THR A CA 1
ATOM 1729 C C . THR A 1 219 ? -5.501 14.407 16.895 1.00 24.47 219 THR A C 1
ATOM 1731 O O . THR A 1 219 ? -6.175 13.791 16.075 1.00 24.47 219 THR A O 1
ATOM 1734 N N . GLN A 1 220 ? -5.647 14.233 18.213 1.00 24.98 220 GLN A N 1
ATOM 1735 C CA . GLN A 1 220 ? -6.988 14.306 18.760 1.00 24.98 220 GLN A CA 1
ATOM 1736 C C . GLN A 1 220 ? -7.755 15.315 17.895 1.00 24.98 220 GLN A C 1
ATOM 1738 O O . GLN A 1 220 ? -7.224 16.372 17.556 1.00 24.98 220 GLN A O 1
ATOM 1743 N N . MET A 1 221 ? -8.997 15.018 17.551 1.00 27.33 221 MET A N 1
ATOM 1744 C CA . MET A 1 221 ? -9.950 16.100 17.678 1.00 27.33 221 MET A CA 1
ATOM 1745 C C . MET A 1 221 ? -9.849 16.536 19.151 1.00 27.33 221 MET A C 1
ATOM 1747 O O . MET A 1 221 ? -10.324 15.780 20.003 1.00 27.33 221 MET A O 1
ATOM 1751 N N . PRO A 1 222 ? -9.198 17.663 19.526 1.00 25.67 222 PRO A N 1
ATOM 1752 C CA . PRO A 1 222 ? -9.774 18.388 20.633 1.00 25.67 222 PRO A CA 1
ATOM 1753 C C . PRO A 1 222 ? -11.186 18.751 20.176 1.00 25.67 222 PRO A C 1
ATOM 1755 O O . PRO A 1 222 ? -11.445 18.881 18.974 1.00 25.67 222 PRO A O 1
ATOM 1758 N N . GLU A 1 223 ? -12.093 18.802 21.138 1.00 29.91 223 GLU A N 1
ATOM 1759 C CA . GLU A 1 223 ? -13.453 19.295 20.988 1.00 29.91 223 GLU A CA 1
ATOM 1760 C C . GLU A 1 223 ? -13.562 20.304 19.852 1.00 29.91 223 GLU A C 1
ATOM 1762 O O . GLU A 1 223 ? -12.714 21.194 19.718 1.00 29.91 223 GLU A O 1
ATOM 1767 N N . ALA A 1 224 ? -14.611 20.151 19.042 1.00 26.55 224 ALA A N 1
ATOM 1768 C CA . ALA A 1 224 ? -15.048 21.199 18.146 1.00 26.55 224 ALA A CA 1
ATOM 1769 C C . ALA A 1 224 ? -14.769 22.559 18.800 1.00 26.55 224 ALA A C 1
ATOM 1771 O O . ALA A 1 224 ? -15.196 22.803 19.934 1.00 26.55 224 ALA A O 1
ATOM 1772 N N . TYR A 1 225 ? -14.129 23.472 18.070 1.00 29.61 225 TYR A N 1
ATOM 1773 C CA . TYR A 1 225 ? -14.540 24.858 18.205 1.00 29.61 225 TYR A CA 1
ATOM 1774 C C . TYR A 1 225 ? -15.995 24.900 17.734 1.00 29.61 225 TYR A C 1
ATOM 1776 O O . TYR A 1 225 ? -16.318 25.281 16.615 1.00 29.61 225 TYR A O 1
ATOM 1784 N N . ALA A 1 226 ? -16.882 24.444 18.618 1.00 29.36 226 ALA A N 1
ATOM 1785 C CA . ALA A 1 226 ? -18.234 24.898 18.679 1.00 29.36 226 ALA A CA 1
ATOM 1786 C C . ALA A 1 226 ? -18.106 26.403 18.910 1.00 29.36 226 ALA A C 1
ATOM 1788 O O . ALA A 1 226 ? -17.925 26.879 20.032 1.00 29.36 226 ALA A O 1
ATOM 1789 N N . ALA A 1 227 ? -18.214 27.168 17.824 1.00 27.94 227 ALA A N 1
ATOM 1790 C CA . ALA A 1 227 ? -18.963 28.402 17.941 1.00 27.94 227 ALA A CA 1
ATOM 1791 C C . ALA A 1 227 ? -20.303 28.039 18.617 1.00 27.94 227 ALA A C 1
ATOM 1793 O O . ALA A 1 227 ? -20.825 26.952 18.350 1.00 27.94 227 ALA A O 1
ATOM 1794 N N . PRO A 1 228 ? -20.840 28.860 19.531 1.00 28.14 228 PRO A N 1
ATOM 1795 C CA . PRO A 1 228 ? -21.981 28.458 20.346 1.00 28.14 228 PRO A CA 1
ATOM 1796 C C . PRO A 1 228 ? -23.172 28.027 19.465 1.00 28.14 228 PRO A C 1
ATOM 1798 O O . PRO A 1 228 ? -23.851 28.871 18.889 1.00 28.14 228 PRO A O 1
ATOM 1801 N N . GLY A 1 229 ? -23.393 26.705 19.373 1.00 41.97 229 GLY A N 1
ATOM 1802 C CA . GLY A 1 229 ? -24.489 26.026 18.664 1.00 41.97 229 GLY A CA 1
ATOM 1803 C C . GLY A 1 229 ? -24.195 25.540 17.228 1.00 41.97 229 GLY A C 1
ATOM 1804 O O . GLY A 1 229 ? -24.298 26.338 16.309 1.00 41.97 229 GLY A O 1
ATOM 1805 N N . ALA A 1 230 ? -23.917 24.235 17.033 1.00 39.31 230 ALA A N 1
ATOM 1806 C CA . ALA A 1 230 ? -24.232 23.376 15.856 1.00 39.31 230 ALA A CA 1
ATOM 1807 C C . ALA A 1 230 ? -23.389 22.067 15.900 1.00 39.31 230 ALA A C 1
ATOM 1809 O O . ALA A 1 230 ? -22.306 22.074 16.468 1.00 39.31 230 ALA A O 1
ATOM 1810 N N . GLY A 1 231 ? -23.800 20.913 15.355 1.00 45.00 231 GLY A N 1
ATOM 1811 C CA . GLY A 1 231 ? -24.978 20.671 14.527 1.00 45.00 231 GLY A CA 1
ATOM 1812 C C . GLY A 1 231 ? -25.370 19.192 14.419 1.00 45.00 231 GLY A C 1
ATOM 1813 O O . GLY A 1 231 ? -24.571 18.329 14.075 1.00 45.00 231 GLY A O 1
ATOM 1814 N N . ASN A 1 232 ? -26.663 18.944 14.626 1.00 58.31 232 ASN A N 1
ATOM 1815 C CA . ASN A 1 232 ? -27.410 17.895 13.938 1.00 58.31 232 ASN A CA 1
ATOM 1816 C C . ASN A 1 232 ? -27.738 18.421 12.526 1.00 58.31 232 ASN A C 1
ATOM 1818 O O . ASN A 1 232 ? -28.899 18.710 12.231 1.00 58.31 232 ASN A O 1
ATOM 1822 N N . GLY A 1 233 ? -26.717 18.674 11.698 1.00 70.69 233 GLY A N 1
ATOM 1823 C CA . GLY A 1 233 ? -26.927 19.186 10.344 1.00 70.69 233 GLY A CA 1
ATOM 1824 C C . GLY A 1 233 ? -27.691 18.161 9.510 1.00 70.69 233 GLY A C 1
ATOM 1825 O O . GLY A 1 233 ? -27.475 16.956 9.649 1.00 70.69 233 GLY A O 1
ATOM 1826 N N . THR A 1 234 ? -28.596 18.614 8.651 1.00 85.25 234 THR A N 1
ATOM 1827 C CA . THR A 1 234 ? -29.319 17.734 7.726 1.00 85.25 234 THR A CA 1
ATOM 1828 C C . THR A 1 234 ? -28.895 18.026 6.292 1.00 85.25 234 THR A C 1
ATOM 1830 O O . THR A 1 234 ? -28.479 19.153 5.998 1.00 85.25 234 THR A O 1
ATOM 1833 N N . PRO A 1 235 ? -29.016 17.044 5.380 1.00 87.69 235 PRO A N 1
ATOM 1834 C CA . PRO A 1 235 ? -28.872 17.289 3.953 1.00 87.69 235 PRO A CA 1
ATOM 1835 C C . PRO A 1 235 ? -29.680 18.501 3.488 1.00 87.69 235 PRO A C 1
ATOM 1837 O O . PRO A 1 235 ? -29.142 19.365 2.807 1.00 87.69 235 PRO A O 1
ATOM 1840 N N . ASP A 1 236 ? -30.929 18.616 3.939 1.00 85.19 236 ASP A N 1
ATOM 1841 C CA . ASP A 1 236 ? -31.815 19.719 3.566 1.00 85.19 236 ASP A CA 1
ATOM 1842 C C . ASP A 1 236 ? -31.285 21.077 4.037 1.00 85.19 236 ASP A C 1
ATOM 1844 O O . ASP A 1 236 ? -31.271 22.020 3.257 1.00 85.19 236 ASP A O 1
ATOM 1848 N N . ALA A 1 237 ? -30.784 21.186 5.273 1.00 86.44 237 ALA A N 1
ATOM 1849 C CA . ALA A 1 237 ? -30.236 22.444 5.784 1.00 86.44 237 ALA A CA 1
ATOM 1850 C C . ALA A 1 237 ? -28.996 22.897 4.996 1.00 86.44 237 ALA A C 1
ATOM 1852 O O . ALA A 1 237 ? -28.863 24.078 4.677 1.00 86.44 237 ALA A O 1
ATOM 1853 N N . LEU A 1 238 ? -28.116 21.954 4.647 1.00 91.06 238 LEU A N 1
ATOM 1854 C CA . LEU A 1 238 ? -26.931 22.233 3.838 1.00 91.06 238 LEU A CA 1
ATOM 1855 C C . LEU A 1 238 ? -27.314 22.678 2.417 1.00 91.06 238 LEU A C 1
ATOM 1857 O O . LEU A 1 238 ? -26.732 23.616 1.873 1.00 91.06 238 LEU A O 1
ATOM 1861 N N . ILE A 1 239 ? -28.302 22.010 1.821 1.00 92.31 239 ILE A N 1
ATOM 1862 C CA . ILE A 1 239 ? -28.788 22.313 0.476 1.00 92.31 239 ILE A CA 1
ATOM 1863 C C . ILE A 1 239 ? -29.531 23.652 0.438 1.00 92.31 239 ILE A C 1
ATOM 1865 O O . ILE A 1 239 ? -29.260 24.452 -0.452 1.00 92.31 239 ILE A O 1
ATOM 1869 N N . GLU A 1 240 ? -30.395 23.950 1.406 1.00 89.94 240 GLU A N 1
ATOM 1870 C CA . GLU A 1 240 ? -31.072 25.250 1.511 1.00 89.94 240 GLU A CA 1
ATOM 1871 C C . GLU A 1 240 ? -30.073 26.397 1.711 1.00 89.94 240 GLU A C 1
ATOM 1873 O O . GLU A 1 240 ? -30.183 27.432 1.050 1.00 89.94 240 GLU A O 1
ATOM 1878 N N . ALA A 1 241 ? -29.038 26.198 2.537 1.00 90.25 241 ALA A N 1
ATOM 1879 C CA . ALA A 1 241 ? -27.957 27.172 2.674 1.00 90.25 241 ALA A CA 1
ATOM 1880 C C . ALA A 1 241 ? -27.251 27.418 1.331 1.00 90.25 241 ALA A C 1
ATOM 1882 O O . ALA A 1 241 ? -27.050 28.566 0.942 1.00 90.25 241 ALA A O 1
ATOM 1883 N N . ALA A 1 242 ? -26.948 26.359 0.573 1.00 93.88 242 ALA A N 1
ATOM 1884 C CA . ALA A 1 242 ? -26.337 26.480 -0.749 1.00 93.88 242 ALA A CA 1
ATOM 1885 C C . ALA A 1 242 ? -27.244 27.210 -1.760 1.00 93.88 242 ALA A C 1
ATOM 1887 O O . ALA A 1 242 ? -26.758 27.981 -2.589 1.00 93.88 242 ALA A O 1
ATOM 1888 N N . LEU A 1 243 ? -28.563 26.997 -1.689 1.00 93.38 243 LEU A N 1
ATOM 1889 C CA . LEU A 1 243 ? -29.543 27.657 -2.558 1.00 93.38 243 LEU A CA 1
ATOM 1890 C C . LEU A 1 243 ? -29.658 29.162 -2.307 1.00 93.38 243 LEU A C 1
ATOM 1892 O O . LEU A 1 243 ? -29.933 29.903 -3.252 1.00 93.38 243 LEU A O 1
ATOM 1896 N N . GLY A 1 244 ? -29.404 29.617 -1.078 1.00 92.94 244 GLY A N 1
ATOM 1897 C CA . GLY A 1 244 ? -29.400 31.039 -0.724 1.00 92.94 244 GLY A CA 1
ATOM 1898 C C . GLY A 1 244 ? -28.364 31.874 -1.484 1.00 92.94 244 GLY A C 1
ATOM 1899 O O . GLY A 1 244 ? -28.543 33.081 -1.613 1.00 92.94 244 GLY A O 1
ATOM 1900 N N . HIS A 1 245 ? -27.332 31.233 -2.039 1.00 94.69 245 HIS A N 1
ATOM 1901 C CA . HIS A 1 245 ? -26.235 31.892 -2.749 1.00 94.69 245 HIS A CA 1
ATOM 1902 C C . HIS A 1 245 ? -26.355 31.826 -4.280 1.00 94.69 245 HIS A C 1
ATOM 1904 O O . HIS A 1 245 ? -25.427 32.224 -4.983 1.00 94.69 245 HIS A O 1
ATOM 1910 N N . LEU A 1 246 ? -27.466 31.322 -4.836 1.00 95.12 246 LEU A N 1
ATOM 1911 C CA . LEU A 1 246 ? -27.636 31.225 -6.290 1.00 95.12 246 LEU A CA 1
ATOM 1912 C C . LEU A 1 246 ? -27.462 32.587 -6.985 1.00 95.12 246 LEU A C 1
ATOM 1914 O O . LEU A 1 246 ? -28.098 33.576 -6.632 1.00 95.12 246 LEU A O 1
ATOM 1918 N N . GLY A 1 247 ? -26.635 32.606 -8.029 1.00 91.62 247 GLY A N 1
ATOM 1919 C CA . GLY A 1 247 ? -26.310 33.795 -8.816 1.00 91.62 247 GLY A CA 1
ATOM 1920 C C . GLY A 1 247 ? -25.125 34.609 -8.290 1.00 91.62 247 GLY A C 1
ATOM 1921 O O . GLY A 1 247 ? -24.691 35.537 -8.974 1.00 91.62 247 GLY A O 1
ATOM 1922 N N . GLU A 1 248 ? -24.561 34.275 -7.126 1.00 96.81 248 GLU A N 1
ATOM 1923 C CA . GLU A 1 248 ? -23.350 34.933 -6.632 1.00 96.81 248 GLU A CA 1
ATOM 1924 C C . GLU A 1 248 ? -22.123 34.597 -7.495 1.00 96.81 248 GLU A C 1
ATOM 1926 O O . GLU A 1 248 ? -22.024 33.529 -8.101 1.00 96.81 248 GLU A O 1
ATOM 1931 N N . ALA A 1 249 ? -21.175 35.533 -7.579 1.00 94.19 249 ALA A N 1
ATOM 1932 C CA . ALA A 1 249 ? -20.059 35.444 -8.516 1.00 94.19 249 ALA A CA 1
ATOM 1933 C C . ALA A 1 249 ? -19.098 34.281 -8.200 1.00 94.19 249 ALA A C 1
ATOM 1935 O O . ALA A 1 249 ? -18.840 33.971 -7.040 1.00 94.19 249 ALA A O 1
ATOM 1936 N N . TYR A 1 250 ? -18.498 33.694 -9.238 1.00 94.44 250 TYR A N 1
ATOM 1937 C CA . TYR A 1 250 ? -17.430 32.695 -9.123 1.00 94.44 250 TYR A CA 1
ATOM 1938 C C . TYR A 1 250 ? -16.073 33.292 -9.504 1.00 94.44 250 TYR A C 1
ATOM 1940 O O . TYR A 1 250 ? -15.953 34.008 -10.504 1.00 94.44 250 TYR A O 1
ATOM 1948 N N . LYS A 1 251 ? -15.028 32.922 -8.764 1.00 86.38 251 LYS A N 1
ATOM 1949 C CA . LYS A 1 251 ? -13.630 33.194 -9.098 1.00 86.38 251 LYS A CA 1
ATOM 1950 C C . LYS A 1 251 ? -12.763 32.009 -8.671 1.00 86.38 251 LYS A C 1
ATOM 1952 O O . LYS A 1 251 ? -12.635 31.736 -7.484 1.00 86.38 251 LYS A O 1
ATOM 1957 N N . LEU A 1 252 ? -12.120 31.365 -9.647 1.00 76.25 252 LEU A N 1
ATOM 1958 C CA . LEU A 1 252 ? -11.169 30.279 -9.399 1.00 76.25 252 LEU A CA 1
ATOM 1959 C C . LEU A 1 252 ? -10.034 30.769 -8.489 1.00 76.25 252 LEU A C 1
ATOM 1961 O O . LEU A 1 252 ? -9.409 31.793 -8.784 1.00 76.25 252 LEU A O 1
ATOM 1965 N N . GLY A 1 253 ? -9.781 30.041 -7.402 1.00 72.06 253 GLY A N 1
ATOM 1966 C CA . GLY A 1 253 ? -8.776 30.415 -6.404 1.00 72.06 253 GLY A CA 1
ATOM 1967 C C . GLY A 1 253 ? -9.161 31.626 -5.547 1.00 72.06 253 GLY A C 1
ATOM 1968 O O . GLY A 1 253 ? -8.280 32.296 -5.004 1.00 72.06 253 GLY A O 1
ATOM 1969 N N . ALA A 1 254 ? -10.454 31.956 -5.449 1.00 77.06 254 ALA A N 1
ATOM 1970 C CA . ALA A 1 254 ? -10.934 32.794 -4.355 1.00 77.06 254 ALA A CA 1
ATOM 1971 C C . ALA A 1 254 ? -10.567 32.146 -3.014 1.00 77.06 254 ALA A C 1
ATOM 1973 O O . ALA A 1 254 ? -10.502 30.929 -2.920 1.00 77.06 254 ALA A O 1
ATOM 1974 N N . VAL A 1 255 ? -10.331 32.969 -1.995 1.00 78.75 255 VAL A N 1
ATOM 1975 C CA . VAL A 1 255 ? -10.133 32.521 -0.613 1.00 78.75 255 VAL A CA 1
ATOM 1976 C C . VAL A 1 255 ? -11.255 33.144 0.195 1.00 78.75 255 VAL A C 1
ATOM 1978 O O . VAL A 1 255 ? -11.442 34.365 0.133 1.00 78.75 255 VAL A O 1
ATOM 1981 N N . VAL A 1 256 ? -12.022 32.323 0.907 1.00 80.62 256 VAL A N 1
ATOM 1982 C CA . VAL A 1 256 ? -13.208 32.782 1.625 1.00 80.62 256 VAL A CA 1
ATOM 1983 C C . VAL A 1 256 ? -12.905 32.863 3.121 1.00 80.62 256 VAL A C 1
ATOM 1985 O O . VAL A 1 256 ? -12.362 31.930 3.699 1.00 80.62 256 VAL A O 1
ATOM 1988 N N . PRO A 1 257 ? -13.277 33.954 3.809 1.00 80.38 257 PRO A N 1
ATOM 1989 C CA . PRO A 1 257 ? -13.208 33.999 5.263 1.00 80.38 257 PRO A CA 1
ATOM 1990 C C . PRO A 1 257 ? -14.331 33.148 5.884 1.00 80.38 257 PRO A C 1
ATOM 1992 O O . PRO A 1 257 ? -15.490 33.563 5.924 1.00 80.38 257 PRO A O 1
ATOM 1995 N N . PHE A 1 258 ? -13.994 31.978 6.440 1.00 80.75 258 PHE A N 1
ATOM 1996 C CA . PHE A 1 258 ? -14.957 31.045 7.064 1.00 80.75 258 PHE A CA 1
ATOM 1997 C C . PHE A 1 258 ? -15.723 31.662 8.248 1.00 80.75 258 PHE A C 1
ATOM 1999 O O . PHE A 1 258 ? -16.856 31.280 8.558 1.00 80.75 258 PHE A O 1
ATOM 2006 N N . THR A 1 259 ? -15.138 32.675 8.890 1.00 78.94 259 THR A N 1
ATOM 2007 C CA . THR A 1 259 ? -15.752 33.428 9.991 1.00 78.94 259 THR A CA 1
ATOM 2008 C C . THR A 1 259 ? -16.835 34.409 9.531 1.00 78.94 259 THR A C 1
ATOM 2010 O O . THR A 1 259 ? -17.724 34.748 10.317 1.00 78.94 259 THR A O 1
ATOM 2013 N N . ALA A 1 260 ? -16.832 34.840 8.266 1.00 81.25 260 ALA A N 1
ATOM 2014 C CA . ALA A 1 260 ? -17.781 35.822 7.754 1.00 81.25 260 ALA A CA 1
ATOM 2015 C C . ALA A 1 260 ? -19.126 35.166 7.402 1.00 81.25 260 ALA A C 1
ATOM 2017 O O . ALA A 1 260 ? -19.293 34.575 6.342 1.00 81.25 260 ALA A O 1
ATOM 2018 N N . ALA A 1 261 ? -20.103 35.293 8.302 1.00 77.56 261 ALA A N 1
ATOM 2019 C CA . ALA A 1 261 ? -21.431 34.680 8.178 1.00 77.56 261 ALA A CA 1
ATOM 2020 C C . ALA A 1 261 ? -22.271 35.167 6.997 1.00 77.56 261 ALA A C 1
ATOM 2022 O O . ALA A 1 261 ? -23.089 34.416 6.482 1.00 77.56 261 ALA A O 1
ATOM 2023 N N . ALA A 1 262 ? -22.076 36.422 6.604 1.00 81.56 262 ALA A N 1
ATOM 2024 C CA . ALA A 1 262 ? -22.818 37.084 5.539 1.00 81.56 262 ALA A CA 1
ATOM 2025 C C . ALA A 1 262 ? -21.933 37.316 4.303 1.00 81.56 262 ALA A C 1
ATOM 2027 O O . ALA A 1 262 ? -22.072 38.330 3.625 1.00 81.56 262 ALA A O 1
ATOM 2028 N N . PHE A 1 263 ? -20.955 36.436 4.064 1.00 85.06 263 PHE A N 1
ATOM 2029 C CA . PHE A 1 263 ? -20.094 36.546 2.893 1.00 85.06 263 PHE A CA 1
ATOM 2030 C C . PHE A 1 26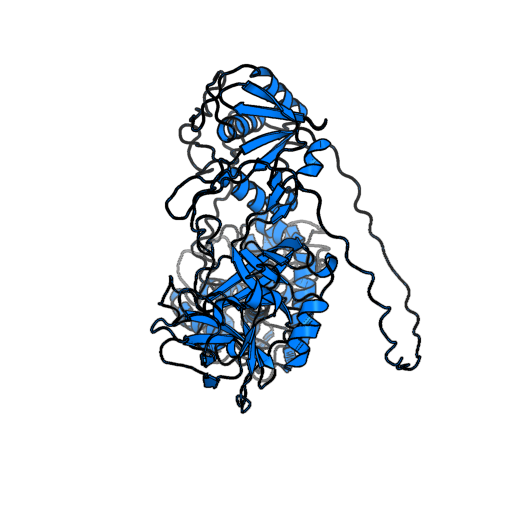3 ? -20.890 36.235 1.623 1.00 85.06 263 PHE A C 1
ATOM 2032 O O . PHE A 1 263 ? -21.557 35.208 1.547 1.00 85.06 263 PHE A O 1
ATOM 2039 N N . THR A 1 264 ? -20.802 37.124 0.636 1.00 84.25 264 THR A N 1
ATOM 2040 C CA . THR A 1 264 ? -21.499 37.004 -0.650 1.00 84.25 264 THR A CA 1
ATOM 2041 C C . THR A 1 264 ? -20.481 37.081 -1.783 1.00 84.25 264 THR A C 1
ATOM 2043 O O . THR A 1 264 ? -20.291 38.139 -2.386 1.00 84.25 264 THR A O 1
ATOM 2046 N N . GLY A 1 265 ? -19.783 35.974 -2.031 1.00 85.56 265 GLY A N 1
ATOM 2047 C CA . GLY A 1 265 ? -18.823 35.810 -3.122 1.00 85.56 265 GLY A CA 1
ATOM 2048 C C . GLY A 1 265 ? -17.674 36.843 -3.216 1.00 85.56 265 GLY A C 1
ATOM 2049 O O . GLY A 1 265 ? -17.548 37.773 -2.421 1.00 85.56 265 GLY A O 1
ATOM 2050 N N . PRO A 1 266 ? -16.798 36.697 -4.225 1.00 89.31 266 PRO A N 1
ATOM 2051 C CA . PRO A 1 266 ? -16.805 35.623 -5.209 1.00 89.31 266 PRO A CA 1
ATOM 2052 C C . PRO A 1 266 ? -16.348 34.281 -4.615 1.00 89.31 266 PRO A C 1
ATOM 2054 O O . PRO A 1 266 ? -15.530 34.249 -3.699 1.00 89.31 266 PRO A O 1
ATOM 2057 N N . TRP A 1 267 ? -16.865 33.183 -5.160 1.00 91.06 267 TRP A N 1
ATOM 2058 C CA . TRP A 1 267 ? -16.650 31.825 -4.658 1.00 91.06 267 TRP A CA 1
ATOM 2059 C C . TRP A 1 267 ? -15.705 31.000 -5.532 1.00 91.06 267 TRP A C 1
ATOM 2061 O O . TRP A 1 267 ? -15.761 31.087 -6.759 1.00 91.06 267 TRP A O 1
ATOM 2071 N N . ASP A 1 268 ? -14.911 30.140 -4.900 1.00 90.38 268 ASP A N 1
ATOM 2072 C CA . ASP A 1 268 ? -14.309 28.959 -5.527 1.00 90.38 268 ASP A CA 1
ATOM 2073 C C . ASP A 1 268 ? -15.142 27.712 -5.174 1.00 90.38 268 ASP A C 1
ATOM 2075 O O . ASP A 1 268 ? -15.824 27.689 -4.148 1.00 90.38 268 ASP A O 1
ATOM 2079 N N . CYS A 1 269 ? -15.103 26.670 -6.008 1.00 89.81 269 CYS A N 1
ATOM 2080 C CA . CYS A 1 269 ? -15.864 25.436 -5.793 1.00 89.81 269 CYS A CA 1
ATOM 2081 C C . CYS A 1 269 ? -15.545 24.734 -4.459 1.00 89.81 269 CYS A C 1
ATOM 2083 O O . CYS A 1 269 ? -16.465 24.299 -3.765 1.00 89.81 269 CYS A O 1
ATOM 2085 N N . ALA A 1 270 ? -14.265 24.649 -4.078 1.00 86.44 270 ALA A N 1
ATOM 2086 C CA . ALA A 1 270 ? -13.844 23.988 -2.847 1.00 86.44 270 ALA A CA 1
ATOM 2087 C C . ALA A 1 270 ? -14.160 24.859 -1.627 1.00 86.44 270 ALA A C 1
ATOM 2089 O O . ALA A 1 270 ? -14.670 24.356 -0.629 1.00 86.44 270 ALA A O 1
ATOM 2090 N N . GLU A 1 271 ? -13.918 26.166 -1.740 1.00 90.50 271 GLU A N 1
ATOM 2091 C CA . GLU A 1 271 ? -14.215 27.155 -0.698 1.00 90.50 271 GLU A CA 1
ATOM 2092 C C . GLU A 1 271 ? -15.704 27.215 -0.382 1.00 90.50 271 GLU A C 1
ATOM 2094 O O . GLU A 1 271 ? -16.085 27.167 0.781 1.00 90.50 271 GLU A O 1
ATOM 2099 N N . PHE A 1 272 ? -16.560 27.251 -1.403 1.00 95.88 272 PHE A N 1
ATOM 2100 C CA . PHE A 1 272 ? -18.008 27.290 -1.222 1.00 95.88 272 PHE A CA 1
ATOM 2101 C C . PHE A 1 272 ? -18.522 26.061 -0.468 1.00 95.88 272 PHE A C 1
ATOM 2103 O O . PHE A 1 272 ? -19.262 26.195 0.504 1.00 95.88 272 PHE A O 1
ATOM 2110 N N . ALA A 1 273 ? -18.091 24.862 -0.872 1.00 95.56 273 ALA A N 1
ATOM 2111 C CA . ALA A 1 273 ? -18.501 23.622 -0.220 1.00 95.56 273 ALA A CA 1
ATOM 2112 C C . ALA A 1 273 ? -17.990 23.532 1.230 1.00 95.56 273 ALA A C 1
ATOM 2114 O O . ALA A 1 273 ? -18.745 23.149 2.127 1.00 95.56 273 ALA A O 1
ATOM 2115 N N . SER A 1 274 ? -16.730 23.908 1.475 1.00 92.88 274 SER A N 1
ATOM 2116 C CA . SER A 1 274 ? -16.123 23.862 2.812 1.00 92.88 274 SER A CA 1
ATOM 2117 C C . SER A 1 274 ? -16.723 24.915 3.736 1.00 92.88 274 SER A C 1
ATOM 2119 O O . SER A 1 274 ? -17.003 24.619 4.898 1.00 92.88 274 SER A O 1
ATOM 2121 N N . TRP A 1 275 ? -16.977 26.117 3.216 1.00 94.12 275 TRP A N 1
ATOM 2122 C CA . TRP A 1 275 ? -17.648 27.187 3.939 1.00 94.12 275 TRP A CA 1
ATOM 2123 C C . TRP A 1 275 ? -19.060 26.757 4.327 1.00 94.12 275 TRP A C 1
ATOM 2125 O O . TRP A 1 275 ? -19.395 26.802 5.506 1.00 94.12 275 TRP A O 1
ATOM 2135 N N . LEU A 1 276 ? -19.862 26.246 3.387 1.00 93.38 276 LEU A N 1
ATOM 2136 C CA . LEU A 1 276 ? -21.222 25.775 3.665 1.00 93.38 276 LEU A CA 1
ATOM 2137 C C . LEU A 1 276 ? -21.257 24.683 4.735 1.00 93.38 276 LEU A C 1
ATOM 2139 O O . LEU A 1 276 ? -22.083 24.755 5.647 1.00 93.38 276 LEU A O 1
ATOM 2143 N N . LEU A 1 277 ? -20.354 23.701 4.660 1.00 91.56 277 LEU A N 1
ATOM 2144 C CA . LEU A 1 277 ? -20.257 22.665 5.684 1.00 91.56 277 LEU A CA 1
ATOM 2145 C C . LEU A 1 277 ? -19.921 23.280 7.045 1.00 91.56 277 LEU A C 1
ATOM 2147 O O . LEU A 1 277 ? -20.650 23.056 8.009 1.00 91.56 277 LEU A O 1
ATOM 2151 N N . TYR A 1 278 ? -18.891 24.123 7.107 1.00 88.00 278 TYR A N 1
ATOM 2152 C CA . TYR A 1 278 ? -18.489 24.798 8.337 1.00 88.00 278 TYR A CA 1
ATOM 2153 C C . TYR A 1 278 ? -19.614 25.662 8.924 1.00 88.00 278 TYR A C 1
ATOM 2155 O O . TYR A 1 278 ? -19.845 25.645 10.129 1.00 88.00 278 TYR A O 1
ATOM 2163 N N . ARG A 1 279 ? -20.380 26.372 8.089 1.00 87.62 279 ARG A N 1
ATOM 2164 C CA . ARG A 1 279 ? -21.539 27.163 8.531 1.00 87.62 279 ARG A CA 1
ATOM 2165 C C . ARG A 1 279 ? -22.684 26.305 9.051 1.00 87.62 279 ARG A C 1
ATOM 2167 O O . ARG A 1 279 ? -23.393 26.737 9.955 1.00 87.62 279 ARG A O 1
ATOM 2174 N N . THR A 1 280 ? -22.872 25.128 8.466 1.00 82.75 280 THR A N 1
ATOM 2175 C CA . THR A 1 280 ? -23.991 24.235 8.782 1.00 82.75 280 THR A CA 1
ATOM 2176 C C . THR A 1 280 ? -23.709 23.388 10.022 1.00 82.75 280 THR A C 1
ATOM 2178 O O . THR A 1 280 ? -24.619 23.115 10.804 1.00 82.75 280 THR A O 1
ATOM 2181 N N . THR A 1 281 ? -22.461 22.956 10.212 1.00 78.81 281 THR A N 1
ATOM 2182 C CA . THR A 1 281 ? -22.106 21.937 11.213 1.00 78.81 281 THR A CA 1
ATOM 2183 C C . THR A 1 281 ? -20.965 22.344 12.141 1.00 78.81 281 THR A C 1
ATOM 2185 O O . THR A 1 281 ? -20.745 21.670 13.143 1.00 78.81 281 THR A O 1
ATOM 2188 N N . GLY A 1 282 ? -20.224 23.409 11.824 1.00 78.00 282 GLY A N 1
ATOM 2189 C CA . GLY A 1 282 ? -18.969 23.759 12.496 1.00 78.00 282 GLY A CA 1
ATOM 2190 C C . GLY A 1 282 ? -17.780 22.879 12.092 1.00 78.00 282 GLY A C 1
ATOM 2191 O O . GLY A 1 282 ? -16.688 23.046 12.631 1.00 78.00 282 GLY A O 1
ATOM 2192 N N . VAL A 1 283 ? -17.963 21.938 11.157 1.00 82.12 283 VAL A N 1
ATOM 2193 C CA . VAL A 1 283 ? -16.912 20.999 10.748 1.00 82.12 283 VAL A CA 1
ATOM 2194 C C . VAL A 1 283 ? -16.063 21.583 9.624 1.00 82.12 283 VAL A C 1
ATOM 2196 O O . VAL A 1 283 ? -16.577 22.056 8.612 1.00 82.12 283 VAL A O 1
ATOM 2199 N N . VAL A 1 284 ? -14.743 21.503 9.793 1.00 82.69 284 VAL A N 1
ATOM 2200 C CA . VAL A 1 284 ? -13.761 21.819 8.752 1.00 82.69 284 VAL A CA 1
ATOM 2201 C C . VAL A 1 284 ? -13.480 20.559 7.936 1.00 82.69 284 VAL A C 1
ATOM 2203 O O . VAL A 1 284 ? -13.115 19.523 8.490 1.00 82.69 284 VAL A O 1
ATOM 2206 N N . PHE A 1 285 ? -13.647 20.650 6.620 1.00 84.56 285 PHE A N 1
ATOM 2207 C CA . PHE A 1 285 ? -13.374 19.566 5.680 1.00 84.56 285 PHE A CA 1
ATOM 2208 C C . PHE A 1 285 ? -12.916 20.154 4.350 1.00 84.56 285 PHE A C 1
ATOM 2210 O O . PHE A 1 285 ? -13.471 21.153 3.889 1.00 84.56 285 PHE A O 1
ATOM 2217 N N . GLY A 1 286 ? -11.933 19.525 3.717 1.00 74.50 286 GLY A N 1
ATOM 2218 C CA . GLY A 1 286 ? -11.440 19.903 2.403 1.00 74.50 286 GLY A CA 1
ATOM 2219 C C . GLY A 1 286 ? -10.502 21.110 2.383 1.00 74.50 286 GLY A C 1
ATOM 2220 O O . GLY A 1 286 ? -10.297 21.688 1.313 1.00 74.50 286 GLY A O 1
ATOM 2221 N N . CYS A 1 287 ? -9.908 21.477 3.525 1.00 77.94 287 CYS A N 1
ATOM 2222 C CA . CYS A 1 287 ? -8.922 22.555 3.632 1.00 77.94 287 CYS A CA 1
ATOM 2223 C C . CYS A 1 287 ? -7.490 22.029 3.510 1.00 77.94 287 CYS A C 1
ATOM 2225 O O . CYS A 1 287 ? -7.178 20.935 3.970 1.00 77.94 287 CYS A O 1
ATOM 2227 N N . VAL A 1 288 ? -6.587 22.793 2.887 1.00 63.97 288 VAL A N 1
ATOM 2228 C CA . VAL A 1 288 ? -5.161 22.438 2.732 1.00 63.97 288 VAL A CA 1
ATOM 2229 C C . VAL A 1 288 ? -4.568 22.019 4.078 1.00 63.97 288 VAL A C 1
ATOM 2231 O O . VAL A 1 288 ? -3.973 20.945 4.164 1.00 63.97 288 VAL A O 1
ATOM 2234 N N . ASP A 1 289 ? -4.844 22.816 5.110 1.00 67.81 289 ASP A N 1
ATOM 2235 C CA . ASP A 1 289 ? -4.632 22.500 6.517 1.00 67.81 289 ASP A CA 1
ATOM 2236 C C . ASP A 1 289 ? -5.970 22.618 7.266 1.00 67.81 289 ASP A C 1
ATOM 2238 O O . ASP A 1 289 ? -6.476 23.718 7.488 1.00 67.81 289 ASP A O 1
ATOM 2242 N N . ASN A 1 290 ? -6.552 21.479 7.651 1.00 67.69 290 ASN A N 1
ATOM 2243 C CA . ASN A 1 290 ? -7.803 21.439 8.420 1.00 67.69 290 ASN A CA 1
ATOM 2244 C C . ASN A 1 290 ? -7.634 21.901 9.876 1.00 67.69 290 ASN A C 1
ATOM 2246 O O . ASN A 1 290 ? -8.628 22.061 10.582 1.00 67.69 290 ASN A O 1
ATOM 2250 N N . HIS A 1 291 ? -6.398 22.088 10.341 1.00 68.25 291 HIS A N 1
ATOM 2251 C CA . HIS A 1 291 ? -6.085 22.545 11.691 1.00 68.25 291 HIS A CA 1
ATOM 2252 C C . HIS A 1 291 ? -5.771 24.044 11.753 1.00 68.25 291 HIS A C 1
ATOM 2254 O O . HIS A 1 291 ? -5.577 24.583 12.846 1.00 68.25 291 HIS A O 1
ATOM 2260 N N . ALA A 1 292 ? -5.733 24.731 10.608 1.00 60.81 292 ALA A N 1
ATOM 2261 C CA . ALA A 1 292 ? -5.557 26.172 10.577 1.00 60.81 292 ALA A CA 1
ATOM 2262 C C . ALA A 1 292 ? -6.753 26.876 11.253 1.00 60.81 292 ALA A C 1
ATOM 2264 O O . ALA A 1 292 ? -7.888 26.397 11.172 1.00 60.81 292 ALA A O 1
ATOM 2265 N N . PRO A 1 293 ? -6.532 28.021 11.927 1.00 71.88 293 PRO A N 1
ATOM 2266 C CA . PRO A 1 293 ? -7.635 28.790 12.492 1.00 71.88 293 PRO A CA 1
ATOM 2267 C C . PRO A 1 293 ? -8.607 29.227 11.379 1.00 71.88 293 PRO A C 1
ATOM 2269 O O . PRO A 1 293 ? -8.154 29.413 10.248 1.00 71.88 293 PRO A O 1
ATOM 2272 N N . PRO A 1 294 ? -9.908 29.433 11.666 1.00 73.06 294 PRO A N 1
ATOM 2273 C CA . PRO A 1 294 ? -10.927 29.727 10.651 1.00 73.06 294 PRO A CA 1
ATOM 2274 C C . PRO A 1 294 ? -10.577 30.862 9.673 1.00 73.06 294 PRO A C 1
ATOM 2276 O O . PRO A 1 294 ? -10.870 30.777 8.486 1.00 73.06 294 PRO A O 1
ATOM 2279 N N . GLU A 1 295 ? -9.898 31.905 10.143 1.00 77.06 295 GLU A N 1
ATOM 2280 C CA . GLU A 1 295 ? -9.372 33.020 9.340 1.00 77.06 295 GLU A CA 1
ATOM 2281 C C . GLU A 1 295 ? -8.224 32.663 8.375 1.00 77.06 295 GLU A C 1
ATOM 2283 O O . GLU A 1 295 ? -7.863 33.478 7.527 1.00 77.06 295 GLU A O 1
ATOM 2288 N N . LYS A 1 296 ? -7.628 31.476 8.508 1.00 74.19 296 LYS A N 1
ATOM 2289 C CA . LYS A 1 296 ? -6.535 30.953 7.672 1.00 74.19 296 LYS A CA 1
ATOM 2290 C C . LYS A 1 296 ? -6.903 29.659 6.944 1.00 74.19 296 LYS A C 1
ATOM 2292 O O . LYS A 1 296 ? -6.039 29.084 6.281 1.00 74.19 296 LYS A O 1
ATOM 2297 N N . LEU A 1 297 ? -8.143 29.187 7.082 1.00 77.31 297 LEU A N 1
ATOM 2298 C CA . LEU A 1 297 ? -8.626 28.058 6.300 1.00 77.31 297 LEU A CA 1
ATOM 2299 C C . LEU A 1 297 ? -8.589 28.417 4.814 1.00 77.31 297 LEU A C 1
ATOM 2301 O O . LEU A 1 297 ? -8.871 29.547 4.421 1.00 77.31 297 LEU A O 1
ATOM 2305 N N . ASN A 1 298 ? -8.186 27.441 4.012 1.00 76.94 298 ASN A N 1
ATOM 2306 C CA . ASN A 1 298 ? -8.074 27.563 2.568 1.00 76.94 298 ASN A CA 1
ATOM 2307 C C . ASN A 1 298 ? -8.447 26.214 1.965 1.00 76.94 298 ASN A C 1
ATOM 2309 O O . ASN A 1 298 ? -7.780 25.212 2.240 1.00 76.94 298 ASN A O 1
ATOM 2313 N N . ALA A 1 299 ? -9.529 26.180 1.204 1.00 76.62 299 ALA A N 1
ATOM 2314 C CA . ALA A 1 299 ? -10.103 24.965 0.661 1.00 76.62 299 ALA A CA 1
ATOM 2315 C C . ALA A 1 299 ? -9.492 24.598 -0.691 1.00 76.62 299 ALA A C 1
ATOM 2317 O O . ALA A 1 299 ? -9.231 25.436 -1.549 1.00 76.62 299 ALA A O 1
ATOM 2318 N N . TYR A 1 300 ? -9.287 23.301 -0.906 1.00 73.00 300 TYR A N 1
ATOM 2319 C CA . TYR A 1 300 ? -8.713 22.790 -2.144 1.00 73.00 300 TYR A CA 1
ATOM 2320 C C . TYR A 1 300 ? -9.354 21.463 -2.525 1.00 73.00 300 TYR A C 1
ATOM 2322 O O . TYR A 1 300 ? -9.471 20.556 -1.707 1.00 73.00 300 TYR A O 1
ATOM 2330 N N . SER A 1 301 ? -9.717 21.290 -3.793 1.00 61.47 301 SER A N 1
ATOM 2331 C CA . SER A 1 301 ? -10.332 20.045 -4.277 1.00 61.47 301 SER A CA 1
ATOM 2332 C C . SER A 1 301 ? -9.446 18.802 -4.062 1.00 61.47 301 SER A C 1
ATOM 2334 O O . SER A 1 301 ? -9.959 17.697 -3.893 1.00 61.47 301 SER A O 1
ATOM 2336 N N . GLY A 1 302 ? -8.117 18.957 -3.995 1.00 53.62 302 GLY A N 1
ATOM 2337 C CA . GLY A 1 302 ? -7.204 17.870 -3.613 1.00 53.62 302 GLY A CA 1
ATOM 2338 C C . GLY A 1 302 ? -7.220 17.561 -2.112 1.00 53.62 302 GLY A C 1
ATOM 2339 O O . GLY A 1 302 ? -7.116 16.398 -1.731 1.00 53.62 302 GLY A O 1
ATOM 2340 N N . ALA A 1 303 ? -7.430 18.572 -1.266 1.00 59.03 303 ALA A N 1
ATOM 2341 C CA . ALA A 1 303 ? -7.657 18.391 0.166 1.00 59.03 303 ALA A CA 1
ATOM 2342 C C . ALA A 1 303 ? -9.013 17.718 0.434 1.00 59.03 303 ALA A C 1
ATOM 2344 O O . ALA A 1 303 ? -9.092 16.800 1.242 1.00 59.03 303 ALA A O 1
ATOM 2345 N N . TRP A 1 304 ? -10.050 18.079 -0.326 1.00 78.00 304 TRP A N 1
ATOM 2346 C CA . TRP A 1 304 ? -11.341 17.384 -0.338 1.00 78.00 304 TRP A CA 1
ATOM 2347 C C . TRP A 1 304 ? -11.206 15.898 -0.678 1.00 78.00 304 TRP A C 1
ATOM 2349 O O . TRP A 1 304 ? -11.795 15.051 -0.010 1.00 78.00 304 TRP A O 1
ATOM 2359 N N . TYR A 1 305 ? -10.405 15.565 -1.694 1.00 56.53 305 TYR A N 1
ATOM 2360 C CA . TYR A 1 305 ? -10.144 14.173 -2.061 1.00 56.53 305 TYR A CA 1
ATOM 2361 C C . TYR A 1 305 ? -9.378 13.426 -0.958 1.00 56.53 305 TYR A C 1
ATOM 2363 O O . TYR A 1 305 ? -9.745 12.307 -0.606 1.00 56.53 305 TYR A O 1
ATOM 2371 N N . ARG A 1 306 ? -8.347 14.053 -0.374 1.00 72.25 306 ARG A N 1
ATOM 2372 C CA . ARG A 1 306 ? -7.584 13.507 0.761 1.00 72.25 306 ARG A CA 1
ATOM 2373 C C . ARG A 1 306 ? -8.495 13.196 1.950 1.00 72.25 306 ARG A C 1
ATOM 2375 O O . ARG A 1 306 ? -8.441 12.090 2.481 1.00 72.25 306 ARG A O 1
ATOM 2382 N N . ASP A 1 307 ? -9.343 14.140 2.341 1.00 61.25 307 ASP A N 1
ATOM 2383 C CA . ASP A 1 307 ? -10.216 13.995 3.508 1.00 61.25 307 ASP A CA 1
ATOM 2384 C C . ASP A 1 307 ? -11.322 12.957 3.268 1.00 61.25 307 ASP A C 1
ATOM 2386 O O . ASP A 1 307 ? -11.656 12.176 4.164 1.00 61.25 307 ASP A O 1
ATOM 2390 N N . ALA A 1 308 ? -11.836 12.869 2.037 1.00 60.78 308 ALA A N 1
ATOM 2391 C CA . ALA A 1 308 ? -12.759 11.812 1.636 1.00 60.78 308 ALA A CA 1
ATOM 2392 C C . ALA A 1 308 ? -12.105 10.424 1.731 1.00 60.78 308 ALA A C 1
ATOM 2394 O O . ALA A 1 308 ? -12.664 9.508 2.322 1.00 60.78 308 ALA A O 1
ATOM 2395 N N . MET A 1 309 ? -10.883 10.259 1.222 1.00 49.50 309 MET A N 1
ATOM 2396 C CA . MET A 1 309 ? -10.173 8.975 1.298 1.00 49.50 309 MET A CA 1
ATOM 2397 C C . MET A 1 309 ? -9.796 8.587 2.734 1.00 49.50 309 MET A C 1
ATOM 2399 O O . MET A 1 309 ? -9.836 7.404 3.080 1.00 49.50 309 MET A O 1
ATOM 2403 N N . ALA A 1 310 ? -9.492 9.565 3.592 1.00 44.22 310 ALA A N 1
ATOM 2404 C CA . ALA A 1 310 ? -9.266 9.335 5.018 1.00 44.22 310 ALA A CA 1
ATOM 2405 C C . ALA A 1 310 ? -10.537 8.849 5.746 1.00 44.22 310 ALA A C 1
ATOM 2407 O O . ALA A 1 310 ? -10.443 8.084 6.705 1.00 44.22 310 ALA A O 1
ATOM 2408 N N . SER A 1 311 ? -11.722 9.223 5.255 1.00 48.38 311 SER A N 1
ATOM 2409 C CA . SER A 1 311 ? -13.040 8.838 5.783 1.00 48.38 311 SER A CA 1
ATOM 2410 C C . SER A 1 311 ? -13.655 7.634 5.051 1.00 48.38 311 SER A C 1
ATOM 2412 O O . SER A 1 311 ? -14.864 7.555 4.888 1.00 48.38 311 SER A O 1
ATOM 2414 N N . SER A 1 312 ? -12.831 6.657 4.642 1.00 36.72 312 SER A N 1
ATOM 2415 C CA . SER A 1 312 ? -13.166 5.513 3.759 1.00 36.72 312 SER A CA 1
ATOM 2416 C C . SER A 1 312 ? -14.523 4.794 3.939 1.00 36.72 312 SER A C 1
ATOM 2418 O O . SER A 1 312 ? -15.006 4.194 2.982 1.00 36.72 312 SER A O 1
ATOM 2420 N N . ALA A 1 313 ? -15.157 4.844 5.116 1.00 32.09 313 ALA A N 1
ATOM 2421 C CA . ALA A 1 313 ? -16.493 4.288 5.365 1.00 32.09 313 ALA A CA 1
ATOM 2422 C C . ALA A 1 313 ? -17.650 5.118 4.763 1.00 32.09 313 ALA A C 1
ATOM 2424 O O . ALA A 1 313 ? -18.747 4.592 4.576 1.00 32.09 313 ALA A O 1
ATOM 2425 N N . ASP A 1 314 ? -17.400 6.388 4.449 1.00 55.69 314 ASP A N 1
ATOM 2426 C CA . ASP A 1 314 ? -18.376 7.379 3.985 1.00 55.69 314 ASP A CA 1
ATOM 2427 C C . ASP A 1 314 ? -18.223 7.723 2.493 1.00 55.69 314 ASP A C 1
ATOM 2429 O O . ASP A 1 314 ? -18.981 8.530 1.943 1.00 55.69 314 ASP A O 1
ATOM 2433 N N . VAL A 1 315 ? -17.259 7.082 1.823 1.00 52.34 315 VAL A N 1
ATOM 2434 C CA . VAL A 1 315 ? -16.996 7.233 0.390 1.00 52.34 315 VAL A CA 1
ATOM 2435 C C . VAL A 1 315 ? -17.928 6.337 -0.412 1.00 52.34 315 VAL A C 1
ATOM 2437 O O . VAL A 1 315 ? -18.037 5.133 -0.183 1.00 52.34 315 VAL A O 1
ATOM 2440 N N . LEU A 1 316 ? -18.570 6.935 -1.405 1.00 62.25 316 LEU A N 1
ATOM 2441 C CA . LEU A 1 316 ? -19.502 6.291 -2.312 1.00 62.25 316 LEU A CA 1
ATOM 2442 C C . LEU A 1 316 ? -19.028 6.472 -3.762 1.00 62.25 316 LEU A C 1
ATOM 2444 O O . LEU A 1 316 ? -18.353 7.458 -4.080 1.00 62.25 316 LEU A O 1
ATOM 2448 N N . PRO A 1 317 ? -19.421 5.575 -4.684 1.00 57.84 317 PRO A N 1
ATOM 2449 C CA . PRO A 1 317 ? -19.329 5.867 -6.110 1.00 57.84 317 PRO A CA 1
ATOM 2450 C C . PRO A 1 317 ? -20.044 7.190 -6.417 1.00 57.84 317 PRO A C 1
ATOM 2452 O O . PRO A 1 317 ? -21.131 7.425 -5.888 1.00 57.84 317 PRO A O 1
ATOM 2455 N N . ALA A 1 318 ? -19.484 8.031 -7.293 1.00 65.25 318 ALA A N 1
ATOM 2456 C CA . ALA A 1 318 ? -20.075 9.330 -7.644 1.00 65.25 318 ALA A CA 1
ATOM 2457 C C . ALA A 1 318 ? -21.545 9.217 -8.102 1.00 65.25 318 ALA A C 1
ATOM 2459 O O . ALA A 1 318 ? -22.377 10.063 -7.789 1.00 65.25 318 ALA A O 1
ATOM 2460 N N . GLU A 1 319 ? -21.892 8.112 -8.762 1.00 68.75 319 GLU A N 1
ATOM 2461 C CA . GLU A 1 319 ? -23.253 7.792 -9.201 1.00 68.75 319 GLU A CA 1
ATOM 2462 C C . GLU A 1 319 ? -24.270 7.681 -8.054 1.00 68.75 319 GLU A C 1
ATOM 2464 O O . GLU A 1 319 ? -25.436 8.031 -8.231 1.00 68.75 319 GLU A O 1
ATOM 2469 N N . ALA A 1 320 ? -23.840 7.265 -6.857 1.00 69.94 320 ALA A N 1
ATOM 2470 C CA . ALA A 1 320 ? -24.715 7.184 -5.689 1.00 69.94 320 ALA A CA 1
ATOM 2471 C C . ALA A 1 320 ? -25.219 8.566 -5.237 1.00 69.94 320 ALA A C 1
ATOM 2473 O O . ALA A 1 320 ? -26.270 8.664 -4.607 1.00 69.94 320 ALA A O 1
ATOM 2474 N N . ALA A 1 321 ? -24.518 9.648 -5.596 1.00 82.56 321 ALA A N 1
ATOM 2475 C CA . ALA A 1 321 ? -24.933 11.012 -5.277 1.00 82.56 321 ALA A CA 1
ATOM 2476 C C . ALA A 1 321 ? -2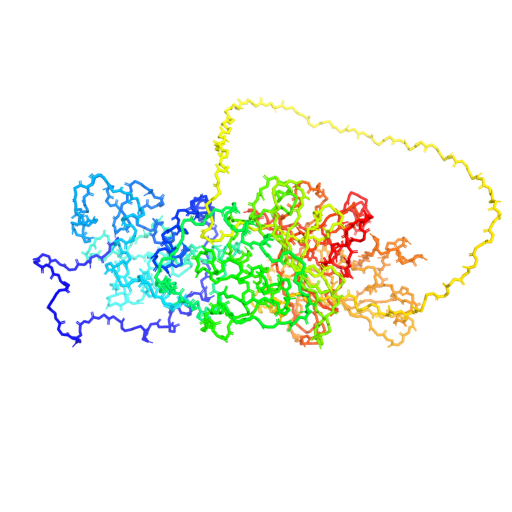6.225 11.436 -5.994 1.00 82.56 321 ALA A C 1
ATOM 2478 O O . ALA A 1 321 ? -26.892 12.371 -5.558 1.00 82.56 321 ALA A O 1
ATOM 2479 N N . LYS A 1 322 ? -26.632 10.730 -7.059 1.00 83.44 322 LYS A N 1
ATOM 2480 C CA . LYS A 1 322 ? -27.876 11.034 -7.783 1.00 83.44 322 LYS A CA 1
ATOM 2481 C C . LYS A 1 322 ? -29.120 10.901 -6.917 1.00 83.44 322 LYS A C 1
ATOM 2483 O O . LYS A 1 322 ? -30.109 11.564 -7.208 1.00 83.44 322 LYS A O 1
ATOM 2488 N N . THR A 1 323 ? -29.063 10.078 -5.874 1.00 82.38 323 THR A N 1
ATOM 2489 C CA . THR A 1 323 ? -30.206 9.772 -5.008 1.00 82.38 323 THR A CA 1
ATOM 2490 C C . THR A 1 323 ? -29.991 10.187 -3.556 1.00 82.38 323 THR A C 1
ATOM 2492 O O . THR A 1 323 ? -30.828 9.873 -2.721 1.00 82.38 323 THR A O 1
ATOM 2495 N N . ILE A 1 324 ? -28.875 10.846 -3.225 1.00 82.62 324 ILE A N 1
ATOM 2496 C CA . ILE A 1 324 ? -28.543 11.219 -1.845 1.00 82.62 324 ILE A CA 1
ATOM 2497 C C . ILE A 1 324 ? -28.242 12.714 -1.813 1.00 82.62 324 ILE A C 1
ATOM 2499 O O . ILE A 1 324 ? -27.216 13.158 -2.321 1.00 82.62 324 ILE A O 1
ATOM 2503 N N . ALA A 1 325 ? -29.145 13.500 -1.230 1.00 87.00 325 ALA A N 1
ATOM 2504 C CA . ALA A 1 325 ? -28.930 14.933 -1.067 1.00 87.00 325 ALA A CA 1
ATOM 2505 C C . ALA A 1 325 ? -27.802 15.205 -0.063 1.00 87.00 325 ALA A C 1
ATOM 2507 O O . ALA A 1 325 ? -27.589 14.431 0.871 1.00 87.00 325 ALA A O 1
ATOM 2508 N N . GLY A 1 326 ? -27.084 16.312 -0.241 1.00 84.31 326 GLY A N 1
ATOM 2509 C CA . GLY A 1 326 ? -26.095 16.800 0.720 1.00 84.31 326 GLY A CA 1
ATOM 2510 C C . GLY A 1 326 ? -24.804 15.981 0.798 1.00 84.31 326 GLY A C 1
ATOM 2511 O O . GLY A 1 326 ? -24.017 16.199 1.715 1.00 84.31 326 GLY A O 1
ATOM 2512 N N . VAL A 1 327 ? -24.561 15.034 -0.116 1.00 90.88 327 VAL A N 1
ATOM 2513 C CA . VAL A 1 327 ? -23.213 14.466 -0.309 1.00 90.88 327 VAL A CA 1
ATOM 2514 C C . VAL A 1 327 ? -22.385 15.395 -1.189 1.00 90.88 327 VAL A C 1
ATOM 2516 O O . VAL A 1 327 ? -22.923 16.047 -2.089 1.00 90.88 327 VAL A O 1
ATOM 2519 N N . ALA A 1 328 ? -21.077 15.437 -0.956 1.00 95.38 328 ALA A N 1
ATOM 2520 C CA . ALA A 1 328 ? -20.166 16.165 -1.827 1.00 95.38 328 ALA A CA 1
ATOM 2521 C C . ALA A 1 328 ? -19.632 15.248 -2.928 1.00 95.38 328 ALA A C 1
ATOM 2523 O O . ALA A 1 328 ? -19.128 14.159 -2.662 1.00 95.38 328 ALA A O 1
ATOM 2524 N N . LEU A 1 329 ? -19.721 15.710 -4.167 1.00 90.62 329 LEU A N 1
ATOM 2525 C CA . LEU A 1 329 ? -19.055 15.149 -5.331 1.00 90.62 329 LEU A CA 1
ATOM 2526 C C . LEU A 1 329 ? -17.683 15.797 -5.466 1.00 90.62 329 LEU A C 1
ATOM 2528 O O . LEU A 1 329 ? -17.582 17.024 -5.512 1.00 90.62 329 LEU A O 1
ATOM 2532 N N . VAL A 1 330 ? -16.635 14.979 -5.554 1.00 80.31 330 VAL A N 1
ATOM 2533 C CA . VAL A 1 330 ? -15.252 15.459 -5.617 1.00 80.31 330 VAL A CA 1
ATOM 2534 C C . VAL A 1 330 ? -14.600 14.978 -6.905 1.00 80.31 330 VAL A C 1
ATOM 2536 O O . VAL A 1 330 ? -14.514 13.781 -7.177 1.00 80.31 330 VAL A O 1
ATOM 2539 N N . ARG A 1 331 ? -14.116 15.933 -7.697 1.00 80.88 331 ARG A N 1
ATOM 2540 C CA . ARG A 1 331 ? -13.179 15.713 -8.795 1.00 80.88 331 ARG A CA 1
ATOM 2541 C C . ARG A 1 331 ? -11.805 16.177 -8.343 1.00 80.88 331 ARG A C 1
ATOM 2543 O O . ARG A 1 331 ? -11.585 17.367 -8.118 1.00 80.88 331 ARG A O 1
ATOM 2550 N N . ARG A 1 332 ? -10.878 15.241 -8.240 1.00 62.09 332 ARG A N 1
ATOM 2551 C CA . ARG A 1 332 ? -9.490 15.471 -7.877 1.00 62.09 332 ARG A CA 1
ATOM 2552 C C . ARG A 1 332 ? -8.805 16.352 -8.933 1.00 62.09 332 ARG A C 1
ATOM 2554 O O . ARG A 1 332 ? -8.917 16.069 -10.137 1.00 62.09 332 ARG A O 1
ATOM 2561 N N . PRO A 1 333 ? -8.093 17.404 -8.497 1.00 49.53 333 PRO A N 1
ATOM 2562 C CA . PRO A 1 333 ? -7.240 18.192 -9.370 1.00 49.53 333 PRO A CA 1
ATOM 2563 C C . PRO A 1 333 ? -6.075 17.335 -9.860 1.00 49.53 333 PRO A C 1
ATOM 2565 O O . PRO A 1 333 ? -5.515 16.538 -9.107 1.00 49.53 333 PRO A O 1
ATOM 2568 N N . LEU A 1 334 ? -5.725 17.494 -11.132 1.00 45.50 334 LEU A N 1
ATOM 2569 C CA . LEU A 1 334 ? -4.587 16.824 -11.746 1.00 45.50 334 LEU A CA 1
ATOM 2570 C C . LEU A 1 334 ? -3.504 17.865 -12.000 1.00 45.50 334 LEU A C 1
ATOM 2572 O O . LEU A 1 334 ? -3.733 18.818 -12.745 1.00 45.50 334 LEU A O 1
ATOM 2576 N N . THR A 1 335 ? -2.335 17.660 -11.406 1.00 41.25 335 THR A N 1
ATOM 2577 C CA . THR A 1 335 ? -1.193 18.571 -11.503 1.00 41.25 335 THR A CA 1
ATOM 2578 C C . THR A 1 335 ? 0.042 17.770 -11.900 1.00 41.25 335 THR A C 1
ATOM 2580 O O . THR A 1 335 ? 0.261 16.679 -11.374 1.00 41.25 335 THR A O 1
ATOM 2583 N N . ARG A 1 336 ? 0.835 18.286 -12.844 1.00 36.91 336 ARG A N 1
ATOM 2584 C CA . ARG A 1 336 ? 2.159 17.749 -13.187 1.00 36.91 336 ARG A CA 1
ATOM 2585 C C . ARG A 1 336 ? 3.131 17.949 -12.026 1.00 36.91 336 ARG A C 1
ATOM 2587 O O . ARG A 1 336 ? 2.927 18.796 -11.160 1.00 36.91 336 ARG A O 1
ATOM 2594 N N . SER A 1 337 ? 4.234 17.212 -12.052 1.00 30.69 337 SER A N 1
ATOM 2595 C CA . SER A 1 337 ? 5.332 17.342 -11.086 1.00 30.69 337 SER A CA 1
ATOM 2596 C C . SER A 1 337 ? 5.983 18.731 -11.066 1.00 30.69 337 SER A C 1
ATOM 2598 O O . SER A 1 337 ? 6.576 19.106 -10.062 1.00 30.69 337 SER A O 1
ATOM 2600 N N . ASP A 1 338 ? 5.865 19.502 -12.149 1.00 36.50 338 ASP A N 1
ATOM 2601 C CA . ASP A 1 338 ? 6.333 20.892 -12.241 1.00 36.50 338 ASP A CA 1
ATOM 2602 C C . ASP A 1 338 ? 5.331 21.922 -11.675 1.00 36.50 338 ASP A C 1
ATOM 2604 O O . ASP A 1 338 ? 5.568 23.126 -11.744 1.00 36.50 338 ASP A O 1
ATOM 2608 N N . GLY A 1 339 ? 4.207 21.461 -11.113 1.00 33.31 339 GLY A N 1
ATOM 2609 C CA . GLY A 1 339 ? 3.146 22.313 -10.577 1.00 33.31 339 GLY A CA 1
ATOM 2610 C C . GLY A 1 339 ? 2.102 22.757 -11.607 1.00 33.31 339 GLY A C 1
ATOM 2611 O O . GLY A 1 339 ? 1.143 23.435 -11.236 1.00 33.31 339 GLY A O 1
ATOM 2612 N N . THR A 1 340 ? 2.219 22.360 -12.879 1.00 40.38 340 THR A N 1
ATOM 2613 C CA . THR A 1 340 ? 1.237 22.704 -13.918 1.00 40.38 340 THR A CA 1
ATOM 2614 C C . THR A 1 340 ? -0.086 21.985 -13.679 1.00 40.38 340 THR A C 1
ATOM 2616 O O . THR A 1 340 ? -0.150 20.757 -13.716 1.00 40.38 340 THR A O 1
ATOM 2619 N N . VAL A 1 341 ? -1.174 22.735 -13.494 1.00 41.88 341 VAL A N 1
ATOM 2620 C CA . VAL A 1 341 ? -2.525 22.171 -13.349 1.00 41.88 341 VAL A CA 1
ATOM 2621 C C . VAL A 1 341 ? -3.033 21.695 -14.716 1.00 41.88 341 VAL A C 1
ATOM 2623 O O . VAL A 1 341 ? -3.382 22.501 -15.573 1.00 41.88 341 VAL A O 1
ATOM 2626 N N . ILE A 1 342 ? -3.081 20.375 -14.920 1.00 44.41 342 ILE A N 1
ATOM 2627 C CA . ILE A 1 342 ? -3.622 19.712 -16.121 1.00 44.41 342 ILE A CA 1
ATOM 2628 C C . ILE A 1 342 ? -5.150 19.725 -16.091 1.00 44.41 342 ILE A C 1
ATOM 2630 O O . ILE A 1 342 ? -5.811 19.926 -17.108 1.00 44.41 342 ILE A O 1
ATOM 2634 N N . ARG A 1 343 ? -5.724 19.486 -14.910 1.00 53.47 343 ARG A N 1
ATOM 2635 C CA . ARG A 1 343 ? -7.170 19.457 -14.706 1.00 53.47 343 ARG A CA 1
ATOM 2636 C C . ARG A 1 343 ? -7.495 20.147 -13.403 1.00 53.47 343 ARG A C 1
ATOM 2638 O O . ARG A 1 343 ? -7.106 19.683 -12.335 1.00 53.47 343 ARG A O 1
ATOM 2645 N N . VAL A 1 344 ? -8.260 21.225 -13.493 1.00 61.31 344 VAL A N 1
ATOM 2646 C CA . VAL A 1 344 ? -8.802 21.886 -12.310 1.00 61.31 344 VAL A CA 1
ATOM 2647 C C . VAL A 1 344 ? -9.798 20.932 -11.645 1.00 61.31 344 VAL A C 1
ATOM 2649 O O . VAL A 1 344 ? -10.752 20.442 -12.270 1.00 61.31 344 VAL A O 1
ATOM 2652 N N . GLY A 1 345 ? -9.528 20.608 -10.382 1.00 67.69 345 GLY A N 1
ATOM 2653 C CA . GLY A 1 345 ? -10.434 19.813 -9.563 1.00 67.69 345 GLY A CA 1
ATOM 2654 C C . GLY A 1 345 ? -11.733 20.570 -9.305 1.00 67.69 345 GLY A C 1
ATOM 2655 O O . GLY A 1 345 ? -11.832 21.758 -9.588 1.00 67.69 345 GLY A O 1
ATOM 2656 N N . HIS A 1 346 ? -12.755 19.875 -8.827 1.00 86.69 346 HIS A N 1
ATOM 2657 C CA . HIS A 1 346 ? -14.073 20.472 -8.637 1.00 86.69 346 HIS A CA 1
ATOM 2658 C C . HIS A 1 346 ? -14.796 19.838 -7.465 1.00 86.69 346 HIS A C 1
ATOM 2660 O O . HIS A 1 346 ? -14.699 18.627 -7.276 1.00 86.69 346 HIS A O 1
ATOM 2666 N N . VAL A 1 347 ? -15.539 20.639 -6.712 1.00 92.19 347 VAL A N 1
ATOM 2667 C CA . VAL A 1 347 ? -16.384 20.164 -5.613 1.00 92.19 347 VAL A CA 1
ATOM 2668 C C . VAL A 1 347 ? -17.800 20.677 -5.833 1.00 92.19 347 VAL A C 1
ATOM 2670 O O . VAL A 1 347 ? -17.996 21.842 -6.173 1.00 92.19 347 VAL A O 1
ATOM 2673 N N . ALA A 1 348 ? -18.785 19.796 -5.678 1.00 95.44 348 ALA A N 1
ATOM 2674 C CA . ALA A 1 348 ? -20.196 20.126 -5.841 1.00 95.44 348 ALA A CA 1
ATOM 2675 C C . ALA A 1 348 ? -21.045 19.413 -4.787 1.00 95.44 348 ALA A C 1
ATOM 2677 O O . ALA A 1 348 ? -20.729 18.287 -4.412 1.00 95.44 348 ALA A O 1
ATOM 2678 N N . LEU A 1 349 ? -22.139 20.028 -4.338 1.00 96.81 349 LEU A N 1
ATOM 2679 C CA . LEU A 1 349 ? -23.095 19.378 -3.440 1.00 96.81 349 LEU A CA 1
ATOM 2680 C C . LEU A 1 349 ? -24.227 18.765 -4.260 1.00 96.81 349 LEU A C 1
ATOM 2682 O O . LEU A 1 349 ? -24.810 19.435 -5.111 1.00 96.81 349 LEU A O 1
ATOM 2686 N N . ALA A 1 350 ? -24.538 17.493 -4.028 1.00 94.81 350 ALA A N 1
ATOM 2687 C CA . ALA A 1 350 ? -25.615 16.810 -4.734 1.00 94.81 350 ALA A CA 1
ATOM 2688 C C . ALA A 1 350 ? -26.987 17.186 -4.159 1.00 94.81 350 ALA A C 1
ATOM 2690 O O . ALA A 1 350 ? -27.176 17.188 -2.943 1.00 94.81 350 ALA A O 1
ATOM 2691 N N . ASP A 1 351 ? -27.971 17.447 -5.021 1.00 91.19 351 ASP A N 1
ATOM 2692 C CA . ASP A 1 351 ? -29.338 17.791 -4.597 1.00 91.19 351 ASP A CA 1
ATOM 2693 C C . ASP A 1 351 ? -30.232 16.565 -4.319 1.00 91.19 351 ASP A C 1
ATOM 2695 O O . ASP A 1 351 ? -31.403 16.711 -3.967 1.00 91.19 351 ASP A O 1
ATOM 2699 N N . GLY A 1 352 ? -29.689 15.353 -4.498 1.00 86.56 352 GLY A N 1
ATOM 2700 C CA . GLY A 1 352 ? -30.396 14.081 -4.327 1.00 86.56 352 GLY A CA 1
ATOM 2701 C C . GLY A 1 352 ? -31.417 13.760 -5.423 1.00 86.56 352 GLY A C 1
ATOM 2702 O O . GLY A 1 352 ? -32.187 12.813 -5.276 1.00 86.56 352 GLY A O 1
ATOM 2703 N N . LYS A 1 353 ? -31.445 14.541 -6.509 1.00 88.56 353 LYS A N 1
ATOM 2704 C CA . LYS A 1 353 ? -32.365 14.415 -7.653 1.00 88.56 353 LYS A CA 1
ATOM 2705 C C . LYS A 1 353 ? -31.610 14.366 -8.989 1.00 88.56 353 LYS A C 1
ATOM 2707 O O . LYS A 1 353 ? -32.160 14.708 -10.034 1.00 88.56 353 LYS A O 1
ATOM 2712 N N . GLY A 1 354 ? -30.341 13.950 -8.957 1.00 81.44 354 GLY A N 1
ATOM 2713 C CA . GLY A 1 354 ? -29.436 13.924 -10.113 1.00 81.44 354 GLY A CA 1
ATOM 2714 C C . GLY A 1 354 ? -28.799 15.277 -10.469 1.00 81.44 354 GLY A C 1
ATOM 2715 O O . GLY A 1 354 ? -28.033 15.358 -11.436 1.00 81.44 354 GLY A O 1
ATOM 2716 N N . GLY A 1 355 ? -29.100 16.330 -9.707 1.00 90.44 355 GLY A N 1
ATOM 2717 C CA . GLY A 1 355 ? -28.556 17.673 -9.858 1.00 90.44 355 GLY A CA 1
ATOM 2718 C C . GLY A 1 355 ? -27.456 18.002 -8.850 1.00 90.44 355 GLY A C 1
ATOM 2719 O O . GLY A 1 355 ? -27.165 17.249 -7.918 1.00 90.44 355 GLY A O 1
ATOM 2720 N N . THR A 1 356 ? -26.835 19.160 -9.049 1.00 96.56 356 THR A N 1
ATOM 2721 C CA . THR A 1 356 ? -25.830 19.732 -8.144 1.00 96.56 356 THR A CA 1
ATOM 2722 C C . THR A 1 356 ? -26.168 21.172 -7.788 1.00 96.56 356 THR A C 1
ATOM 2724 O O . THR A 1 356 ? -26.836 21.862 -8.558 1.00 96.56 356 THR A O 1
ATOM 2727 N N . ILE A 1 357 ? -25.681 21.641 -6.642 1.00 96.19 357 ILE A N 1
ATOM 2728 C CA . ILE A 1 357 ? -25.580 23.060 -6.291 1.00 96.19 357 ILE A CA 1
ATOM 2729 C C . ILE A 1 357 ? -24.117 23.333 -5.954 1.00 96.19 357 ILE A C 1
ATOM 2731 O O . ILE A 1 357 ? -23.506 22.619 -5.156 1.00 96.19 357 ILE A O 1
ATOM 2735 N N . GLU A 1 358 ? -23.524 24.320 -6.618 1.00 95.81 358 GLU A N 1
ATOM 2736 C CA . GLU A 1 358 ? -22.080 24.546 -6.568 1.00 95.81 358 GLU A CA 1
ATOM 2737 C C . GLU A 1 358 ? -21.711 25.954 -7.036 1.00 95.81 358 GLU A C 1
ATOM 2739 O O . GLU A 1 358 ? -22.411 26.548 -7.858 1.00 95.81 358 GLU A O 1
ATOM 2744 N N . ALA A 1 359 ? -20.558 26.447 -6.588 1.00 95.19 359 ALA A N 1
ATOM 2745 C CA . ALA A 1 359 ? -19.854 27.517 -7.278 1.00 95.19 359 ALA A CA 1
ATOM 2746 C C . ALA A 1 359 ? -19.236 26.915 -8.554 1.00 95.19 359 ALA A C 1
ATOM 2748 O O . ALA A 1 359 ? -18.244 26.188 -8.495 1.00 95.19 359 ALA A O 1
ATOM 2749 N N . MET A 1 360 ? -19.899 27.126 -9.692 1.00 86.00 360 MET A N 1
ATOM 2750 C CA . MET A 1 360 ? -19.729 26.306 -10.892 1.00 86.00 360 MET A CA 1
ATOM 2751 C C . MET A 1 360 ? -18.558 26.760 -11.756 1.00 86.00 360 MET A C 1
ATOM 2753 O O . MET A 1 360 ? -17.634 25.989 -11.999 1.00 86.00 360 MET A O 1
ATOM 2757 N N . ASP A 1 361 ? -18.625 27.993 -12.248 1.00 86.00 361 ASP A N 1
ATOM 2758 C CA . ASP A 1 361 ? -17.601 28.625 -13.073 1.00 86.00 361 ASP A CA 1
ATOM 2759 C C . ASP A 1 361 ? -17.899 30.128 -13.220 1.00 86.00 361 ASP A C 1
ATOM 2761 O O . ASP A 1 361 ? -18.957 30.615 -12.818 1.00 86.00 361 ASP A O 1
ATOM 2765 N N . THR A 1 362 ? -16.981 30.879 -13.834 1.00 87.31 362 THR A N 1
ATOM 2766 C CA . THR A 1 362 ? -17.093 32.338 -14.008 1.00 87.31 362 THR A CA 1
ATOM 2767 C C . THR A 1 362 ? -18.324 32.771 -14.807 1.00 87.31 362 THR A C 1
ATOM 2769 O O . THR A 1 362 ? -18.790 33.895 -14.635 1.00 87.31 362 THR A O 1
ATOM 2772 N N . LYS A 1 363 ? -18.859 31.915 -15.685 1.00 90.81 363 LYS A N 1
ATOM 2773 C CA . LYS A 1 363 ? -20.025 32.238 -16.513 1.00 90.81 363 LYS A CA 1
ATOM 2774 C C . LYS A 1 363 ? -21.326 32.079 -15.731 1.00 90.81 363 LYS A C 1
ATOM 2776 O O . LYS A 1 363 ? -22.245 32.868 -15.931 1.00 90.81 363 LYS A O 1
ATOM 2781 N N . HIS A 1 364 ? -21.415 31.054 -14.894 1.00 88.69 364 HIS A N 1
ATOM 2782 C CA . HIS A 1 364 ? -22.657 30.677 -14.224 1.00 88.69 364 HIS A CA 1
ATOM 2783 C C . HIS A 1 364 ? -22.718 31.135 -12.760 1.00 88.69 364 HIS A C 1
ATOM 2785 O O . HIS A 1 364 ? -23.815 31.250 -12.219 1.00 88.69 364 HIS A O 1
ATOM 2791 N N . GLY A 1 365 ? -21.577 31.432 -12.127 1.00 92.81 365 GLY A N 1
ATOM 2792 C CA . GLY A 1 365 ? -21.516 31.766 -10.705 1.00 92.81 365 GLY A CA 1
ATOM 2793 C C . GLY A 1 365 ? -21.857 30.560 -9.827 1.00 92.81 365 GLY A C 1
ATOM 2794 O O . GLY A 1 365 ? -21.560 29.414 -10.177 1.00 92.81 365 GLY A O 1
ATOM 2795 N N . VAL A 1 366 ? -22.496 30.806 -8.689 1.00 96.25 366 VAL A N 1
ATOM 2796 C CA . VAL A 1 366 ? -23.156 29.759 -7.903 1.00 96.25 366 VAL A CA 1
ATOM 2797 C C . VAL A 1 366 ? -24.457 29.377 -8.596 1.00 96.25 366 VAL A C 1
ATOM 2799 O O . VAL A 1 366 ? -25.364 30.196 -8.744 1.00 96.25 366 VAL A O 1
ATOM 2802 N N . ALA A 1 367 ? -24.559 28.132 -9.043 1.00 95.25 367 ALA A N 1
ATOM 2803 C CA . ALA A 1 367 ? -25.650 27.694 -9.900 1.00 95.25 367 ALA A CA 1
ATOM 2804 C C . ALA A 1 367 ? -26.064 26.251 -9.618 1.00 95.25 367 ALA A C 1
ATOM 2806 O O . ALA A 1 367 ? -25.361 25.477 -8.964 1.00 95.25 367 ALA A O 1
ATOM 2807 N N . ARG A 1 368 ? -27.226 25.884 -10.166 1.00 95.88 368 ARG A N 1
ATOM 2808 C CA . ARG A 1 368 ? -27.649 24.489 -10.258 1.00 95.88 368 ARG A CA 1
ATOM 2809 C C . ARG A 1 368 ? -27.007 23.827 -11.472 1.00 95.88 368 ARG A C 1
ATOM 2811 O O . ARG A 1 368 ? -27.051 24.380 -12.570 1.00 95.88 368 ARG A O 1
ATOM 2818 N N . GLY A 1 369 ? -26.472 22.630 -11.280 1.00 91.50 369 GLY A N 1
ATOM 2819 C CA . GLY A 1 369 ? -25.898 21.795 -12.328 1.00 91.50 369 GLY A CA 1
ATOM 2820 C C . GLY A 1 369 ? -26.547 20.416 -12.407 1.00 91.50 369 GLY A C 1
ATOM 2821 O O . GLY A 1 369 ? -27.594 20.150 -11.814 1.00 91.50 369 GLY A O 1
ATOM 2822 N N . ARG A 1 370 ? -25.915 19.531 -13.178 1.00 88.19 370 ARG A N 1
ATOM 2823 C CA . ARG A 1 370 ? -26.266 18.109 -13.291 1.00 88.19 370 ARG A CA 1
ATOM 2824 C C . ARG A 1 370 ? -25.062 17.257 -12.937 1.00 88.19 370 ARG A C 1
ATOM 2826 O O . ARG A 1 370 ? -23.937 17.694 -13.153 1.00 88.19 370 ARG A O 1
ATOM 2833 N N . ILE A 1 371 ? -25.303 16.048 -12.439 1.00 81.38 371 ILE A N 1
ATOM 2834 C CA . ILE A 1 371 ? -24.249 15.054 -12.194 1.00 81.38 371 ILE A CA 1
ATOM 2835 C C . ILE A 1 371 ? -23.864 14.356 -13.507 1.00 81.38 371 ILE A C 1
ATOM 2837 O O . ILE A 1 371 ? -22.683 14.152 -13.784 1.00 81.38 371 ILE A O 1
ATOM 2841 N N . ASP A 1 372 ? -24.857 14.035 -14.341 1.00 77.38 372 ASP A N 1
ATOM 2842 C CA . ASP A 1 372 ? -24.657 13.326 -15.608 1.00 77.38 372 ASP A CA 1
ATOM 2843 C C . ASP A 1 372 ? -23.700 14.056 -16.554 1.00 77.38 372 ASP A C 1
ATOM 2845 O O . ASP A 1 372 ? -23.787 15.269 -16.759 1.00 77.38 372 ASP A O 1
ATOM 2849 N N . GLY A 1 373 ? -22.802 13.287 -17.172 1.00 65.31 373 GLY A N 1
ATOM 2850 C CA . GLY A 1 373 ? -21.822 13.806 -18.127 1.00 65.31 373 GLY A CA 1
ATOM 2851 C C . GLY A 1 373 ? -20.669 14.583 -17.486 1.00 65.31 373 GLY A C 1
ATOM 2852 O O . GLY A 1 373 ? -19.881 15.193 -18.209 1.00 65.31 373 GLY A O 1
ATOM 2853 N N . ARG A 1 374 ? -20.536 14.564 -16.150 1.00 71.00 374 ARG A N 1
ATOM 2854 C CA . ARG A 1 374 ? -19.433 15.208 -15.423 1.00 71.00 374 ARG A CA 1
ATOM 2855 C C . ARG A 1 374 ? -18.556 14.172 -14.723 1.00 71.00 374 ARG A C 1
ATOM 2857 O O . ARG A 1 374 ? -19.041 13.313 -13.999 1.00 71.00 374 ARG A O 1
ATOM 2864 N N . GLY A 1 375 ? -17.243 14.263 -14.935 1.00 63.31 375 GLY A N 1
ATOM 2865 C CA . GLY A 1 375 ? -16.264 13.304 -14.406 1.00 63.31 375 GLY A CA 1
ATOM 2866 C C . GLY A 1 375 ? -15.871 13.558 -12.950 1.00 63.31 375 GLY A C 1
ATOM 2867 O O . GLY A 1 375 ? -14.760 14.022 -12.710 1.00 63.31 375 GLY A O 1
ATOM 2868 N N . PHE A 1 376 ? -16.767 13.298 -11.999 1.00 74.38 376 PHE A N 1
ATOM 2869 C CA . PHE A 1 376 ? -16.437 13.267 -10.568 1.00 74.38 376 PHE A CA 1
ATOM 2870 C C . PHE A 1 376 ? -15.816 11.915 -10.188 1.00 74.38 376 PHE A C 1
ATOM 2872 O O . PHE A 1 376 ? -16.282 10.877 -10.652 1.00 74.38 376 PHE A O 1
ATOM 2879 N N . ASP A 1 377 ? -14.765 11.924 -9.363 1.00 53.62 377 ASP A N 1
ATOM 2880 C CA . ASP A 1 377 ? -14.008 10.714 -9.009 1.00 53.62 377 ASP A CA 1
ATOM 2881 C C . ASP A 1 377 ? -14.692 9.923 -7.881 1.00 53.62 377 ASP A C 1
ATOM 2883 O O . ASP A 1 377 ? -14.662 8.694 -7.872 1.00 53.62 377 ASP A O 1
ATOM 2887 N N . LEU A 1 378 ? -15.327 10.623 -6.936 1.00 66.00 378 LEU A N 1
ATOM 2888 C CA . LEU A 1 378 ? -16.052 10.025 -5.815 1.00 66.00 378 LEU A CA 1
ATOM 2889 C C . LEU A 1 378 ? -17.196 10.920 -5.335 1.00 66.00 378 LEU A C 1
ATOM 2891 O O . LEU A 1 378 ? -17.247 12.114 -5.644 1.00 66.00 378 LEU A O 1
ATOM 2895 N N . ALA A 1 379 ? -18.084 10.337 -4.534 1.00 78.69 379 ALA A N 1
ATOM 2896 C CA . ALA A 1 379 ? -18.962 11.068 -3.634 1.00 78.69 379 ALA A CA 1
ATOM 2897 C C . ALA A 1 379 ? -18.586 10.753 -2.180 1.00 78.69 379 ALA A C 1
ATOM 2899 O O . ALA A 1 379 ? -18.115 9.658 -1.882 1.00 78.69 379 ALA A O 1
ATOM 2900 N N . VAL A 1 380 ? -18.796 11.697 -1.269 1.00 82.62 380 VAL A N 1
ATOM 2901 C CA . VAL A 1 380 ? -18.520 11.513 0.160 1.00 82.62 380 VAL A CA 1
ATOM 2902 C C . VAL A 1 380 ? -19.672 12.051 1.002 1.00 82.62 380 VAL A C 1
ATOM 2904 O O . VAL A 1 380 ? -20.180 13.152 0.758 1.00 82.62 380 VAL A O 1
ATOM 2907 N N . ARG A 1 381 ? -20.111 11.258 1.985 1.00 83.81 381 ARG A N 1
ATOM 2908 C CA . ARG A 1 381 ? -21.029 11.718 3.035 1.00 83.81 381 ARG A CA 1
ATOM 2909 C C . ARG A 1 381 ? -20.275 12.644 3.983 1.00 83.81 381 ARG A C 1
ATOM 2911 O O . ARG A 1 381 ? -19.178 12.326 4.428 1.00 83.81 381 ARG A O 1
ATOM 2918 N N . LEU A 1 382 ? -20.850 13.807 4.262 1.00 86.81 382 LEU A N 1
ATOM 2919 C CA . LEU A 1 382 ? -20.162 14.869 4.979 1.00 86.81 382 LEU A CA 1
ATOM 2920 C C . LEU A 1 382 ? -20.239 14.668 6.496 1.00 86.81 382 LEU A C 1
ATOM 2922 O O . LEU A 1 382 ? -21.325 14.415 7.029 1.00 86.81 382 LEU A O 1
ATOM 2926 N N . PRO A 1 383 ? -19.115 14.825 7.213 1.00 78.06 383 PRO A N 1
ATOM 2927 C CA . PRO A 1 383 ? -19.111 14.752 8.667 1.00 78.06 383 PRO A CA 1
ATOM 2928 C C . PRO A 1 383 ? -19.991 15.851 9.278 1.00 78.06 383 PRO A C 1
ATOM 2930 O O . PRO A 1 383 ? -19.994 16.998 8.833 1.00 78.06 383 PRO A O 1
ATOM 2933 N N . GLY A 1 384 ? -20.755 15.493 10.312 1.00 77.25 384 GLY A N 1
ATOM 2934 C CA . GLY A 1 384 ? -21.720 16.394 10.954 1.00 77.25 384 GLY A CA 1
ATOM 2935 C C . GLY A 1 384 ? -23.068 16.522 10.228 1.00 77.25 384 GLY A C 1
ATOM 2936 O O . GLY A 1 384 ? -23.953 17.211 10.735 1.00 77.25 384 GLY A O 1
ATOM 2937 N N . ILE A 1 385 ? -23.252 15.847 9.084 1.00 81.88 385 ILE A N 1
ATOM 2938 C CA . ILE A 1 385 ? -24.540 15.732 8.386 1.00 81.88 385 ILE A CA 1
ATOM 2939 C C . ILE A 1 385 ? -25.173 14.363 8.669 1.00 81.88 385 ILE A C 1
ATOM 2941 O O . ILE A 1 385 ? -24.548 13.317 8.500 1.00 81.88 385 ILE A O 1
ATOM 2945 N N . VAL A 1 386 ? -26.438 14.358 9.089 1.00 83.06 386 VAL A N 1
ATOM 2946 C CA . VAL A 1 386 ? -27.196 13.142 9.415 1.00 83.06 386 VAL A CA 1
ATOM 2947 C C . VAL A 1 386 ? -28.054 12.715 8.220 1.00 83.06 386 VAL A C 1
ATOM 2949 O O . VAL A 1 386 ? -29.061 13.348 7.910 1.00 83.06 386 VAL A O 1
ATOM 2952 N N . TYR A 1 387 ? -27.677 11.616 7.559 1.00 78.88 387 TYR A N 1
ATOM 2953 C CA . TYR A 1 387 ? -28.404 11.036 6.420 1.00 78.88 387 TYR A CA 1
ATOM 2954 C C . TYR A 1 387 ? -29.425 9.989 6.894 1.00 78.88 387 TYR A C 1
ATOM 2956 O O . TYR A 1 387 ? -29.072 9.054 7.613 1.00 78.88 387 TYR A O 1
ATOM 2964 N N . THR A 1 388 ? -30.686 10.111 6.476 1.00 62.94 388 THR A N 1
ATOM 2965 C CA . THR A 1 388 ? -31.804 9.274 6.955 1.00 62.94 388 THR A CA 1
ATOM 2966 C C . THR A 1 388 ? -31.941 7.910 6.262 1.00 62.94 388 THR A C 1
ATOM 2968 O O . THR A 1 388 ? -32.723 7.078 6.721 1.00 62.94 388 THR A O 1
ATOM 2971 N N . ASP A 1 389 ? -31.152 7.626 5.219 1.00 52.12 389 ASP A N 1
ATOM 2972 C CA . ASP A 1 389 ? -31.253 6.385 4.438 1.00 52.12 389 ASP A CA 1
ATOM 2973 C C . ASP A 1 389 ? -30.215 5.342 4.877 1.00 52.12 389 ASP A C 1
ATOM 2975 O O . ASP A 1 389 ? -29.051 5.347 4.451 1.00 52.12 389 ASP A O 1
ATOM 2979 N N . ARG A 1 390 ? -30.648 4.396 5.714 1.00 35.72 390 ARG A N 1
ATOM 2980 C CA . ARG A 1 390 ? -29.905 3.164 6.011 1.00 35.72 390 ARG A CA 1
ATOM 2981 C C . ARG A 1 390 ? -30.725 1.958 5.536 1.00 35.72 390 ARG A C 1
ATOM 2983 O O . ARG A 1 390 ? -31.735 1.658 6.170 1.00 35.72 390 ARG A O 1
ATOM 2990 N N . PRO A 1 391 ? -30.328 1.217 4.485 1.00 28.92 391 PRO A N 1
ATOM 2991 C CA . PRO A 1 391 ? -30.881 -0.114 4.260 1.00 28.92 391 PRO A CA 1
ATOM 2992 C C . PRO A 1 391 ? -30.303 -1.104 5.293 1.00 28.92 391 PRO A C 1
ATOM 2994 O O . PRO A 1 391 ? -29.140 -0.960 5.689 1.00 28.92 391 PRO A O 1
ATOM 2997 N N . PRO A 1 392 ? -31.063 -2.124 5.735 1.00 28.97 392 PRO A N 1
ATOM 2998 C CA . PRO A 1 392 ? -30.562 -3.152 6.642 1.00 28.97 392 PRO A CA 1
ATOM 2999 C C . PRO A 1 392 ? -29.545 -4.062 5.941 1.00 28.97 392 PRO A C 1
ATOM 3001 O O . PRO A 1 392 ? -29.719 -4.440 4.784 1.00 28.97 392 PRO A O 1
ATOM 3004 N N . VAL A 1 393 ? -28.508 -4.471 6.670 1.00 26.84 393 VAL A N 1
ATOM 3005 C CA . VAL A 1 393 ? -27.534 -5.481 6.233 1.00 26.84 393 VAL A CA 1
ATOM 3006 C C . VAL A 1 393 ? -28.236 -6.838 6.094 1.00 26.84 393 VAL A C 1
ATOM 3008 O O . VAL A 1 393 ? -28.656 -7.421 7.092 1.00 26.84 393 VAL A O 1
ATOM 3011 N N . ALA A 1 394 ? -28.343 -7.365 4.871 1.00 26.41 394 ALA A N 1
ATOM 3012 C CA . ALA A 1 394 ? -28.766 -8.742 4.630 1.00 26.41 394 ALA A CA 1
ATOM 3013 C C . ALA A 1 394 ? -27.561 -9.693 4.750 1.00 26.41 394 ALA A C 1
ATOM 3015 O O . ALA A 1 394 ? -26.619 -9.635 3.961 1.00 26.41 394 ALA A O 1
ATOM 3016 N N . ILE A 1 395 ? -27.600 -10.581 5.745 1.00 26.84 395 ILE A N 1
ATOM 3017 C CA . ILE A 1 395 ? -26.669 -11.703 5.900 1.00 26.84 395 ILE A CA 1
ATOM 3018 C C . ILE A 1 395 ? -27.206 -12.869 5.061 1.00 26.84 395 ILE A C 1
ATOM 3020 O O . ILE A 1 395 ? -28.205 -13.483 5.431 1.00 26.84 395 ILE A O 1
ATOM 3024 N N . ALA A 1 396 ? -26.545 -13.204 3.952 1.00 25.88 396 ALA A N 1
ATOM 3025 C CA . ALA A 1 396 ? -26.792 -14.460 3.246 1.00 25.88 396 ALA A CA 1
ATOM 3026 C C . ALA A 1 396 ? -25.900 -15.564 3.837 1.00 25.88 396 ALA A C 1
ATOM 3028 O O . ALA A 1 396 ? -24.686 -15.592 3.634 1.00 25.88 396 ALA A O 1
ATOM 3029 N N . VAL A 1 397 ? -26.518 -16.468 4.597 1.00 27.73 397 VAL A N 1
ATOM 3030 C CA . VAL A 1 397 ? -25.926 -17.728 5.056 1.00 27.73 397 VAL A CA 1
ATOM 3031 C C . VAL A 1 397 ? -26.095 -18.757 3.937 1.00 27.73 397 VAL A C 1
ATOM 3033 O O . VAL A 1 397 ? -27.218 -19.145 3.634 1.00 27.73 397 VAL A O 1
ATOM 3036 N N . ALA A 1 398 ? -24.997 -19.219 3.337 1.00 24.48 398 ALA A N 1
ATOM 3037 C CA . ALA A 1 398 ? -25.007 -20.391 2.464 1.00 24.48 398 ALA A CA 1
ATOM 3038 C C . ALA A 1 398 ? -24.493 -21.609 3.247 1.00 24.48 398 ALA A C 1
ATOM 3040 O O . ALA A 1 398 ? -23.295 -21.769 3.477 1.00 24.48 398 ALA A O 1
ATOM 3041 N N . THR A 1 399 ? -25.421 -22.455 3.687 1.00 28.23 399 THR A N 1
ATOM 3042 C CA . THR A 1 399 ? -25.174 -23.821 4.157 1.00 28.23 399 THR A CA 1
ATOM 3043 C C . THR A 1 399 ? -25.361 -24.799 2.995 1.00 28.23 399 THR A C 1
ATOM 3045 O O . THR A 1 399 ? -26.310 -24.671 2.227 1.00 28.23 399 THR A O 1
ATOM 3048 N N . GLY A 1 400 ? -24.494 -25.813 2.893 1.00 25.47 400 GLY A N 1
ATOM 3049 C CA . GLY A 1 400 ? -24.777 -27.022 2.107 1.00 25.47 400 GLY A CA 1
ATOM 3050 C C . GLY A 1 400 ? -23.622 -27.528 1.244 1.00 25.47 400 GLY A C 1
ATOM 3051 O O . GLY A 1 400 ? -23.439 -27.094 0.114 1.00 25.47 400 GLY A O 1
ATOM 3052 N N . VAL A 1 401 ? -22.881 -28.502 1.772 1.00 27.64 401 VAL A N 1
ATOM 3053 C CA . VAL A 1 401 ? -21.937 -29.360 1.038 1.00 27.64 401 VAL A CA 1
ATOM 3054 C C . VAL A 1 401 ? -22.697 -30.537 0.414 1.00 27.64 401 VAL A C 1
ATOM 3056 O O . VAL A 1 401 ? -23.528 -31.140 1.088 1.00 27.64 401 VAL A O 1
ATOM 3059 N N . ALA A 1 402 ? -22.319 -30.951 -0.799 1.00 24.50 402 ALA A N 1
ATOM 3060 C CA . ALA A 1 402 ? -22.312 -32.366 -1.188 1.00 24.50 402 ALA A CA 1
ATOM 3061 C C . ALA A 1 402 ? -21.173 -32.635 -2.200 1.00 24.50 402 ALA A C 1
ATOM 3063 O O . ALA A 1 402 ? -20.948 -31.808 -3.086 1.00 24.50 402 ALA A O 1
ATOM 3064 N N . PRO A 1 403 ? -20.435 -33.758 -2.084 1.00 29.41 403 PRO A N 1
ATOM 3065 C CA . PRO A 1 403 ? -19.266 -34.049 -2.907 1.00 29.41 403 PRO A CA 1
ATOM 3066 C C . PRO A 1 403 ? -19.673 -34.725 -4.222 1.00 29.41 403 PRO A C 1
ATOM 3068 O O . PRO A 1 403 ? -20.570 -35.569 -4.240 1.00 29.41 403 PRO A O 1
ATOM 3071 N N . ARG A 1 404 ? -18.972 -34.423 -5.319 1.00 26.31 404 ARG A N 1
ATOM 3072 C CA . ARG A 1 404 ? -18.986 -35.269 -6.519 1.00 26.31 404 ARG A CA 1
ATOM 3073 C C . ARG A 1 404 ? -17.570 -35.531 -7.013 1.00 26.31 404 ARG A C 1
ATOM 3075 O O . ARG A 1 404 ? -16.860 -34.636 -7.455 1.00 26.31 404 ARG A O 1
ATOM 3082 N N . THR A 1 405 ? -17.192 -36.794 -6.887 1.00 28.70 405 THR A N 1
ATOM 3083 C CA . THR A 1 405 ? -16.163 -37.497 -7.646 1.00 28.70 405 THR A CA 1
ATOM 3084 C C . THR A 1 405 ? -16.570 -37.580 -9.123 1.00 28.70 405 THR A C 1
ATOM 3086 O O . THR A 1 405 ? -17.744 -37.783 -9.424 1.00 28.70 405 THR A O 1
ATOM 3089 N N . GLY A 1 406 ? -15.610 -37.450 -10.044 1.00 24.22 406 GLY A N 1
ATOM 3090 C CA . GLY A 1 406 ? -15.850 -37.662 -11.476 1.00 24.22 406 GLY A CA 1
ATOM 3091 C C . GLY A 1 406 ? -14.746 -37.102 -12.373 1.00 24.22 406 GLY A C 1
ATOM 3092 O O . GLY A 1 406 ? -14.735 -35.914 -12.656 1.00 24.22 406 GLY A O 1
ATOM 3093 N N . THR A 1 407 ? -13.814 -37.985 -12.735 1.00 23.62 407 THR A N 1
ATOM 3094 C CA . THR A 1 407 ? -13.003 -38.083 -13.970 1.00 23.62 407 THR A CA 1
ATOM 3095 C C . THR A 1 407 ? -12.788 -36.868 -14.887 1.00 23.62 407 THR A C 1
ATOM 3097 O O . THR A 1 407 ? -13.715 -36.244 -15.388 1.00 23.62 407 THR A O 1
ATOM 3100 N N . ILE A 1 408 ? -11.506 -36.658 -15.204 1.00 24.92 408 ILE A N 1
ATOM 3101 C CA . ILE A 1 408 ? -10.982 -35.813 -16.283 1.00 24.92 408 ILE A CA 1
ATOM 3102 C C . ILE A 1 408 ? -11.421 -36.389 -17.638 1.00 24.92 408 ILE A C 1
ATOM 3104 O O . ILE A 1 408 ? -11.046 -37.514 -17.963 1.00 24.92 408 ILE A O 1
ATOM 3108 N N . GLU A 1 409 ? -12.135 -35.600 -18.443 1.00 25.03 409 GLU A N 1
ATOM 3109 C CA . GLU A 1 409 ? -12.258 -35.826 -19.886 1.00 25.03 409 GLU A CA 1
ATOM 3110 C C . GLU A 1 409 ? -11.451 -34.771 -20.647 1.00 25.03 409 GLU A C 1
ATOM 3112 O O . GLU A 1 409 ? -11.607 -33.562 -20.469 1.00 25.03 409 GLU A O 1
ATOM 3117 N N . VAL A 1 410 ? -10.541 -35.270 -21.479 1.00 25.66 410 VAL A N 1
ATOM 3118 C CA . VAL A 1 410 ? -9.740 -34.513 -22.438 1.00 25.66 410 VAL A CA 1
ATOM 3119 C C . VAL A 1 410 ? -10.582 -34.345 -23.700 1.00 25.66 410 VAL A C 1
ATOM 3121 O O . VAL A 1 410 ? -10.940 -35.347 -24.316 1.00 25.66 410 VAL A O 1
ATOM 3124 N N . PHE A 1 411 ? -10.856 -33.109 -24.126 1.00 27.19 411 PHE A N 1
ATOM 3125 C CA . PHE A 1 411 ? -11.423 -32.844 -25.451 1.00 27.19 411 PHE A CA 1
ATOM 3126 C C . PHE A 1 411 ? -10.382 -32.217 -26.379 1.00 27.19 411 PHE A C 1
ATOM 3128 O O . PHE A 1 411 ? -9.732 -31.222 -26.057 1.00 27.19 411 PHE A O 1
ATOM 3135 N N . ALA A 1 412 ? -10.218 -32.885 -27.519 1.00 25.55 412 ALA A N 1
ATOM 3136 C CA . ALA A 1 412 ? -9.287 -32.596 -28.593 1.00 25.55 412 ALA A CA 1
ATOM 3137 C C . ALA A 1 412 ? -9.629 -31.311 -29.367 1.00 25.55 412 ALA A C 1
ATOM 3139 O O . ALA A 1 412 ? -10.767 -30.844 -29.386 1.00 25.55 412 ALA A O 1
ATOM 3140 N N . ALA A 1 413 ? -8.604 -30.777 -30.031 1.00 28.45 413 ALA A N 1
ATOM 3141 C CA . ALA A 1 413 ? -8.641 -29.595 -30.880 1.00 28.45 413 ALA A CA 1
ATOM 3142 C C . ALA A 1 413 ? -9.678 -29.702 -32.016 1.00 28.45 413 ALA A C 1
ATOM 3144 O O . ALA A 1 413 ? -9.679 -30.669 -32.777 1.00 28.45 413 ALA A O 1
ATOM 3145 N N . GLY A 1 414 ? -10.513 -28.667 -32.149 1.00 26.89 414 GLY A N 1
ATOM 3146 C CA . GLY A 1 414 ? -11.429 -28.454 -33.269 1.00 26.89 414 GLY A CA 1
ATOM 3147 C C . GLY A 1 414 ? -11.028 -27.225 -34.093 1.00 26.89 414 GLY A C 1
ATOM 3148 O O . GLY A 1 414 ? -10.754 -26.159 -33.549 1.00 26.89 414 GLY A O 1
ATOM 3149 N N . THR A 1 415 ? -10.969 -27.428 -35.403 1.00 28.34 415 THR A N 1
ATOM 3150 C CA . THR A 1 415 ? -10.567 -26.563 -36.527 1.00 28.34 415 THR A CA 1
ATOM 3151 C C . THR A 1 415 ? -11.273 -25.187 -36.578 1.00 28.34 415 THR A C 1
ATOM 3153 O O . THR A 1 415 ? -12.449 -25.108 -36.222 1.00 28.34 415 THR A O 1
ATOM 3156 N N . PRO A 1 416 ? -10.620 -24.105 -37.066 1.00 28.94 416 PRO A N 1
ATOM 3157 C CA . PRO A 1 416 ? -11.239 -22.777 -37.185 1.00 28.94 416 PRO A CA 1
ATOM 3158 C C . PRO A 1 416 ? -12.170 -22.642 -38.413 1.00 28.94 416 PRO A C 1
ATOM 3160 O O . PRO A 1 416 ? -11.930 -23.297 -39.430 1.00 28.94 416 PRO A O 1
ATOM 3163 N N . PRO A 1 417 ? -13.201 -21.770 -38.366 1.00 28.70 417 PRO A N 1
ATOM 3164 C CA . PRO A 1 417 ? -14.040 -21.454 -39.523 1.00 28.70 417 PRO A CA 1
ATOM 3165 C C . PRO A 1 417 ? -13.365 -20.447 -40.487 1.00 28.70 417 PRO A C 1
ATOM 3167 O O . PRO A 1 417 ? -12.472 -19.705 -40.071 1.00 28.70 417 PRO A O 1
ATOM 3170 N N . PRO A 1 418 ? -13.767 -20.419 -41.776 1.00 27.98 418 PRO A N 1
ATOM 3171 C CA . PRO A 1 418 ? -13.027 -19.754 -42.848 1.00 27.98 418 PRO A CA 1
ATOM 3172 C C . PRO A 1 418 ? -13.300 -18.246 -42.971 1.00 27.98 418 PRO A C 1
ATOM 3174 O O . PRO A 1 418 ? -14.320 -17.723 -42.526 1.00 27.98 418 PRO A O 1
ATOM 3177 N N . ALA A 1 419 ? -12.352 -17.578 -43.633 1.00 27.55 419 ALA A N 1
ATOM 3178 C CA . ALA A 1 419 ? -12.315 -16.156 -43.953 1.00 27.55 419 ALA A CA 1
ATOM 3179 C C . ALA A 1 419 ? -13.490 -15.683 -44.829 1.00 27.55 419 ALA A C 1
ATOM 3181 O O . ALA A 1 419 ? -13.885 -16.365 -45.775 1.00 27.55 419 ALA A O 1
ATOM 3182 N N . ALA A 1 420 ? -13.970 -14.463 -44.569 1.00 26.69 420 ALA A N 1
ATOM 3183 C CA . ALA A 1 420 ? -14.860 -13.720 -45.457 1.00 26.69 420 ALA A CA 1
ATOM 3184 C C . ALA A 1 420 ? -14.160 -12.456 -45.983 1.00 26.69 420 ALA A C 1
ATOM 3186 O O . ALA A 1 420 ? -13.389 -11.805 -45.280 1.00 26.69 420 ALA A O 1
ATOM 3187 N N . ALA A 1 421 ? -14.411 -12.193 -47.261 1.00 26.11 421 ALA A N 1
ATOM 3188 C CA . ALA A 1 421 ? -13.612 -11.398 -48.176 1.00 26.11 421 ALA A CA 1
ATOM 3189 C C . ALA A 1 421 ? -13.813 -9.873 -48.088 1.00 26.11 421 ALA A C 1
ATOM 3191 O O . ALA A 1 421 ? -14.827 -9.360 -47.624 1.00 26.11 421 ALA A O 1
ATOM 3192 N N . SER A 1 422 ? -12.803 -9.186 -48.617 1.00 25.95 422 SER A N 1
ATOM 3193 C CA . SER A 1 422 ? -12.636 -7.750 -48.850 1.00 25.95 422 SER A CA 1
ATOM 3194 C C . SER A 1 422 ? -13.651 -7.108 -49.808 1.00 25.95 422 SER A C 1
ATOM 3196 O O . SER A 1 422 ? -13.991 -7.704 -50.830 1.00 25.95 422 SER A O 1
ATOM 3198 N N . ALA A 1 423 ? -13.965 -5.827 -49.576 1.00 25.78 423 ALA A N 1
ATOM 3199 C CA . ALA A 1 423 ? -14.478 -4.884 -50.579 1.00 25.78 423 ALA A CA 1
ATOM 3200 C C . ALA A 1 423 ? -13.672 -3.553 -50.529 1.00 25.78 423 ALA A C 1
ATOM 3202 O O . ALA A 1 423 ? -13.310 -3.134 -49.428 1.00 25.78 423 ALA A O 1
ATOM 3203 N N . PRO A 1 424 ? -13.350 -2.906 -51.675 1.00 27.52 424 PRO A N 1
ATOM 3204 C CA . PRO A 1 424 ? -12.539 -1.677 -51.761 1.00 27.52 424 PRO A CA 1
ATOM 3205 C C . PRO A 1 424 ? -13.392 -0.372 -51.735 1.00 27.52 424 PRO A C 1
ATOM 3207 O O . PRO A 1 424 ? -14.619 -0.458 -51.672 1.00 27.52 424 PRO A O 1
ATOM 3210 N N . PRO A 1 425 ? -12.776 0.837 -51.716 1.00 30.22 425 PRO A N 1
ATOM 3211 C CA . PRO A 1 425 ? -13.239 1.981 -50.921 1.00 30.22 425 PRO A CA 1
ATOM 3212 C C . PRO A 1 425 ? -14.098 3.001 -51.688 1.00 30.22 425 PRO A C 1
ATOM 3214 O O . PRO A 1 425 ? -13.997 3.128 -52.906 1.00 30.22 425 PRO A O 1
ATOM 3217 N N . SER A 1 426 ? -14.871 3.810 -50.952 1.00 25.44 426 SER A N 1
ATOM 3218 C CA . SER A 1 426 ? -15.481 5.045 -51.460 1.00 25.44 426 SER A CA 1
ATOM 3219 C C . SER A 1 426 ? -14.759 6.277 -50.913 1.00 25.44 426 SER A C 1
ATOM 3221 O O . SER A 1 426 ? -14.654 6.477 -49.704 1.00 25.44 426 SER A O 1
ATOM 3223 N N . THR A 1 427 ? -14.286 7.095 -51.844 1.00 26.39 427 THR A N 1
ATOM 3224 C CA . THR A 1 427 ? -13.643 8.399 -51.691 1.00 26.39 427 THR A CA 1
ATOM 3225 C C . THR A 1 427 ? -14.588 9.460 -51.126 1.00 26.39 427 THR A C 1
ATOM 3227 O O . THR A 1 427 ? -15.676 9.667 -51.661 1.00 26.39 427 THR A O 1
ATOM 3230 N N . GLY A 1 428 ? -14.127 10.190 -50.113 1.00 24.73 428 GLY A N 1
ATOM 3231 C CA . GLY A 1 428 ? -14.719 11.441 -49.649 1.00 24.73 428 GLY A CA 1
ATOM 3232 C C . GLY A 1 428 ? -13.668 12.222 -48.870 1.00 24.73 428 GLY A C 1
ATOM 3233 O O . GLY A 1 428 ? -13.319 11.845 -47.756 1.00 24.73 428 GLY A O 1
ATOM 3234 N N . GLU A 1 429 ? -13.111 13.254 -49.499 1.00 25.97 429 GLU A N 1
ATOM 3235 C CA . GLU A 1 429 ? -12.140 14.173 -48.907 1.00 25.97 429 GLU A CA 1
ATOM 3236 C C . GLU A 1 429 ? -12.728 14.879 -47.678 1.00 25.97 429 GLU A C 1
ATOM 3238 O O . GLU A 1 429 ? -13.789 15.497 -47.750 1.00 25.97 429 GLU A O 1
ATOM 3243 N N . ALA A 1 430 ? -11.995 14.849 -46.566 1.00 22.80 430 ALA A N 1
ATOM 3244 C CA . ALA A 1 430 ? -12.138 15.811 -45.483 1.00 22.80 430 ALA A CA 1
ATOM 3245 C C . ALA A 1 430 ? -10.739 16.142 -44.946 1.00 22.80 430 ALA A C 1
ATOM 3247 O O . ALA A 1 430 ? -10.123 15.372 -44.217 1.00 22.80 430 ALA A O 1
ATOM 3248 N N . THR A 1 431 ? -10.241 17.277 -45.433 1.00 22.31 431 THR A N 1
ATOM 3249 C CA . THR A 1 431 ? -9.185 18.152 -44.903 1.00 22.31 431 THR A CA 1
ATOM 3250 C C . THR A 1 431 ? -8.433 17.668 -43.660 1.00 22.31 431 THR A C 1
ATOM 3252 O O . THR A 1 431 ? -8.964 17.659 -42.549 1.00 22.31 431 THR A O 1
ATOM 3255 N N . ALA A 1 432 ? -7.145 17.389 -43.860 1.00 24.11 432 ALA A N 1
ATOM 3256 C CA . ALA A 1 432 ? -6.155 17.248 -42.806 1.00 24.11 432 ALA A CA 1
ATOM 3257 C C . ALA A 1 432 ? -6.075 18.531 -41.963 1.00 24.11 432 ALA A C 1
ATOM 3259 O O . ALA A 1 432 ? -5.718 19.597 -42.466 1.00 24.11 432 ALA A O 1
ATOM 3260 N N . VAL A 1 433 ? -6.361 18.410 -40.669 1.00 21.70 433 VAL A N 1
ATOM 3261 C CA . VAL A 1 433 ? -5.834 19.326 -39.658 1.00 21.70 433 VAL A CA 1
ATOM 3262 C C . VAL A 1 433 ? -4.637 18.614 -39.050 1.00 21.70 433 VAL A C 1
ATOM 3264 O O . VAL A 1 433 ? -4.785 17.577 -38.406 1.00 21.70 433 VAL A O 1
ATOM 3267 N N . ALA A 1 434 ? -3.446 19.144 -39.318 1.00 24.81 434 ALA A N 1
ATOM 3268 C CA . ALA A 1 434 ? -2.227 18.738 -38.644 1.00 24.81 434 ALA A CA 1
ATOM 3269 C C . ALA A 1 434 ? -2.417 18.950 -37.136 1.00 24.81 434 ALA A C 1
ATOM 3271 O O . ALA A 1 434 ? -2.544 20.086 -36.678 1.00 24.81 434 ALA A O 1
ATOM 3272 N N . VAL A 1 435 ? -2.475 17.859 -36.374 1.00 22.69 435 VAL A N 1
ATOM 3273 C CA . VAL A 1 435 ? -2.322 17.925 -34.923 1.00 22.69 435 VAL A CA 1
ATOM 3274 C C . VAL A 1 435 ? -0.830 17.864 -34.666 1.00 22.69 435 VAL A C 1
ATOM 3276 O O . VAL A 1 435 ? -0.166 16.899 -35.041 1.00 22.69 435 VAL A O 1
ATOM 3279 N N . ALA A 1 436 ? -0.323 18.962 -34.119 1.00 21.66 436 ALA A N 1
ATOM 3280 C CA . ALA A 1 436 ? 1.046 19.093 -33.684 1.00 21.66 436 ALA A CA 1
ATOM 3281 C C . ALA A 1 436 ? 1.400 17.972 -32.699 1.00 21.66 436 ALA A C 1
ATOM 3283 O O . ALA A 1 436 ? 0.623 17.628 -31.808 1.00 21.66 436 ALA A O 1
ATOM 3284 N N . ASP A 1 437 ? 2.583 17.430 -32.945 1.00 28.64 437 ASP A N 1
ATOM 3285 C CA . ASP A 1 437 ? 3.408 16.623 -32.066 1.00 28.64 437 ASP A CA 1
ATOM 3286 C C . ASP A 1 437 ? 3.442 17.232 -30.657 1.00 28.64 437 ASP A C 1
ATOM 3288 O O . ASP A 1 437 ? 3.891 18.364 -30.481 1.00 28.64 437 ASP A O 1
ATOM 3292 N N . ASP A 1 438 ? 2.918 16.503 -29.673 1.00 24.39 438 ASP A N 1
ATOM 3293 C CA . ASP A 1 438 ? 3.063 16.842 -28.260 1.00 24.39 438 ASP A CA 1
ATOM 3294 C C . ASP A 1 438 ? 3.487 15.550 -27.555 1.00 24.39 438 ASP A C 1
ATOM 3296 O O . ASP A 1 438 ? 2.693 14.641 -27.286 1.00 24.39 438 ASP A O 1
ATOM 3300 N N . SER A 1 439 ? 4.798 15.429 -27.380 1.00 28.84 439 SER A N 1
ATOM 3301 C CA . SER A 1 439 ? 5.496 14.289 -26.806 1.00 28.84 439 SER A CA 1
ATOM 3302 C C . SER A 1 439 ? 5.030 14.042 -25.366 1.00 28.84 439 SER A C 1
ATOM 3304 O O . SER A 1 439 ? 5.406 14.718 -24.409 1.00 28.84 439 SER A O 1
ATOM 3306 N N . LEU A 1 440 ? 4.153 13.049 -25.222 1.00 31.30 440 LEU A N 1
ATOM 3307 C CA . LEU A 1 440 ? 3.619 12.572 -23.951 1.00 31.30 440 LEU A CA 1
ATOM 3308 C C . LEU A 1 440 ? 4.738 11.928 -23.121 1.00 31.30 440 LEU A C 1
ATOM 3310 O O . LEU A 1 440 ? 5.325 10.929 -23.531 1.00 31.30 440 LEU A O 1
ATOM 3314 N N . SER A 1 441 ? 4.989 12.449 -21.920 1.00 32.75 441 SER A N 1
ATOM 3315 C CA . SER A 1 441 ? 5.784 11.750 -20.906 1.00 32.75 441 SER A CA 1
ATOM 3316 C C . SER A 1 441 ? 5.130 10.400 -20.582 1.00 32.75 441 SER A C 1
ATOM 3318 O O . SER A 1 441 ? 3.966 10.360 -20.174 1.00 32.75 441 SER A O 1
ATOM 3320 N N . LEU A 1 442 ? 5.866 9.304 -20.780 1.00 49.25 442 LEU A N 1
ATOM 3321 C CA . LEU A 1 442 ? 5.322 7.943 -20.843 1.00 49.25 442 LEU A CA 1
ATOM 3322 C C . LEU A 1 442 ? 4.982 7.309 -19.485 1.00 49.25 442 LEU A C 1
ATOM 3324 O O . LEU A 1 442 ? 4.310 6.289 -19.488 1.00 49.25 442 LEU A O 1
ATOM 3328 N N . GLU A 1 443 ? 5.382 7.869 -18.342 1.00 48.38 443 GLU A N 1
ATOM 3329 C CA . GLU A 1 443 ? 5.129 7.328 -16.992 1.00 48.38 443 GLU A CA 1
ATOM 3330 C C . GLU A 1 443 ? 4.947 8.477 -15.980 1.00 48.38 443 GLU A C 1
ATOM 3332 O O . GLU A 1 443 ? 5.523 9.551 -16.169 1.00 48.38 443 GLU A O 1
ATOM 3337 N N . ALA A 1 444 ? 4.138 8.288 -14.929 1.00 44.62 444 ALA A N 1
ATOM 3338 C CA . ALA A 1 444 ? 3.775 9.372 -14.008 1.00 44.62 444 ALA A CA 1
ATOM 3339 C C . ALA A 1 444 ? 3.814 8.975 -12.521 1.00 44.62 444 ALA A C 1
ATOM 3341 O O . ALA A 1 444 ? 3.460 7.858 -12.141 1.00 44.62 444 ALA A O 1
ATOM 3342 N N . ILE A 1 445 ? 4.184 9.945 -11.679 1.00 42.00 445 ILE A N 1
ATOM 3343 C CA . ILE A 1 445 ? 4.013 9.924 -10.219 1.00 42.00 445 ILE A CA 1
ATOM 3344 C C . ILE A 1 445 ? 2.693 10.650 -9.911 1.00 42.00 445 ILE A C 1
ATOM 3346 O O . ILE A 1 445 ? 2.517 11.803 -10.311 1.00 42.00 445 ILE A O 1
ATOM 3350 N N . PHE A 1 446 ? 1.755 9.994 -9.234 1.00 37.78 446 PHE A N 1
ATOM 3351 C CA . PHE A 1 446 ? 0.426 10.509 -8.918 1.00 37.78 446 PHE A CA 1
ATOM 3352 C C . PHE A 1 446 ? 0.346 11.020 -7.472 1.00 37.78 446 PHE A C 1
ATOM 3354 O O . PHE A 1 446 ? 0.859 10.416 -6.545 1.00 37.78 446 PHE A O 1
ATOM 3361 N N . GLY A 1 447 ? -0.368 12.130 -7.249 1.00 33.56 447 GLY A N 1
ATOM 3362 C CA . GLY A 1 447 ? -0.745 12.571 -5.895 1.00 33.56 447 GLY A CA 1
ATOM 3363 C C . GLY A 1 447 ? 0.234 13.501 -5.166 1.00 33.56 447 GLY A C 1
ATOM 3364 O O . GLY A 1 447 ? -0.075 13.921 -4.058 1.00 33.56 447 GLY A O 1
ATOM 3365 N N . GLY A 1 448 ? 1.357 13.887 -5.778 1.00 34.84 448 GLY A N 1
ATOM 3366 C CA . GLY A 1 448 ? 2.287 14.878 -5.210 1.00 34.84 448 GLY A CA 1
ATOM 3367 C C . GLY A 1 448 ? 3.257 14.341 -4.147 1.00 34.84 448 GLY A C 1
ATOM 3368 O O . GLY A 1 448 ? 4.207 15.040 -3.808 1.00 34.84 448 GLY A O 1
ATOM 3369 N N . GLU A 1 449 ? 3.089 13.097 -3.694 1.00 39.31 449 GLU A N 1
ATOM 3370 C CA . GLU A 1 449 ? 4.087 12.342 -2.930 1.00 39.31 449 GLU A CA 1
ATOM 3371 C C . GLU A 1 449 ? 4.397 11.033 -3.660 1.00 39.31 449 GLU A C 1
ATOM 3373 O O . GLU A 1 449 ? 3.492 10.300 -4.039 1.00 39.31 449 GLU A O 1
ATOM 3378 N N . ASP A 1 450 ? 5.679 10.742 -3.869 1.00 54.34 450 ASP A N 1
ATOM 3379 C CA . ASP A 1 450 ? 6.129 9.529 -4.552 1.00 54.34 450 ASP A CA 1
ATOM 3380 C C . ASP A 1 450 ? 6.115 8.324 -3.600 1.00 54.34 450 ASP A C 1
ATOM 3382 O O . ASP A 1 450 ? 6.942 8.225 -2.690 1.00 54.34 450 ASP A O 1
ATOM 3386 N N . GLY A 1 451 ? 5.183 7.395 -3.817 1.00 56.81 451 GLY A N 1
ATOM 3387 C CA . GLY A 1 451 ? 4.983 6.208 -2.988 1.00 56.81 451 GLY A CA 1
ATOM 3388 C C . GLY A 1 451 ? 5.995 5.077 -3.213 1.00 56.81 451 GLY A C 1
ATOM 3389 O O . GLY A 1 451 ? 5.944 4.064 -2.500 1.00 56.81 451 GLY A O 1
ATOM 3390 N N . ARG A 1 452 ? 6.921 5.213 -4.177 1.00 73.62 452 ARG A N 1
ATOM 3391 C CA . ARG A 1 452 ? 7.925 4.184 -4.494 1.00 73.62 452 ARG A CA 1
ATOM 3392 C C . ARG A 1 452 ? 9.010 4.110 -3.425 1.00 73.62 452 ARG A C 1
ATOM 3394 O O . ARG A 1 452 ? 9.685 5.090 -3.118 1.00 73.62 452 ARG A O 1
ATOM 3401 N N . LYS A 1 453 ? 9.261 2.899 -2.923 1.00 75.31 453 LYS A N 1
ATOM 3402 C CA . LYS A 1 453 ? 10.325 2.614 -1.948 1.00 75.31 453 LYS A CA 1
ATOM 3403 C C . LYS A 1 453 ? 11.367 1.649 -2.523 1.00 75.31 453 LYS A C 1
ATOM 3405 O O . LYS A 1 453 ? 10.986 0.723 -3.242 1.00 75.31 453 LYS A O 1
ATOM 3410 N N . PRO A 1 454 ? 12.663 1.800 -2.197 1.00 77.19 454 PRO A N 1
ATOM 3411 C CA . PRO A 1 454 ? 13.674 0.829 -2.599 1.00 77.19 454 PRO A CA 1
ATOM 3412 C C . PRO A 1 454 ? 13.442 -0.509 -1.883 1.00 77.19 454 PRO A C 1
ATOM 3414 O O . PRO A 1 454 ? 13.189 -0.550 -0.678 1.00 77.19 454 PRO A O 1
ATOM 3417 N N . VAL A 1 455 ? 13.542 -1.620 -2.612 1.00 76.69 455 VAL A N 1
ATOM 3418 C CA . VAL A 1 455 ? 13.417 -2.975 -2.058 1.00 76.69 455 VAL A CA 1
ATOM 3419 C C . VAL A 1 455 ? 14.662 -3.294 -1.231 1.00 76.69 455 VAL A C 1
ATOM 3421 O O . VAL A 1 455 ? 15.750 -3.325 -1.791 1.00 76.69 455 VAL A O 1
ATOM 3424 N N . PRO A 1 456 ? 14.567 -3.592 0.077 1.00 74.50 456 PRO A N 1
ATOM 3425 C CA . PRO A 1 456 ? 15.750 -3.833 0.898 1.00 74.50 456 PRO A CA 1
ATOM 3426 C C . PRO A 1 456 ? 16.664 -4.930 0.330 1.00 74.50 456 PRO A C 1
ATOM 3428 O O . PRO A 1 456 ? 16.196 -6.023 0.008 1.00 74.50 456 PRO A O 1
ATOM 3431 N N . ARG A 1 457 ? 17.983 -4.687 0.316 1.00 76.62 457 ARG A N 1
ATOM 3432 C CA . ARG A 1 457 ? 19.028 -5.619 -0.169 1.00 76.62 457 ARG A CA 1
ATOM 3433 C C . ARG A 1 457 ? 18.797 -7.083 0.230 1.00 76.62 457 ARG A C 1
ATOM 3435 O O . ARG A 1 457 ? 18.947 -7.986 -0.585 1.00 76.62 457 ARG A O 1
ATOM 3442 N N . GLN A 1 458 ? 18.427 -7.330 1.485 1.00 77.56 458 GLN A N 1
ATOM 3443 C CA . GLN A 1 458 ? 18.209 -8.677 2.034 1.00 77.56 458 GLN A CA 1
ATOM 3444 C C . GLN A 1 458 ? 17.055 -9.459 1.379 1.00 77.56 458 GLN A C 1
ATOM 3446 O O . GLN A 1 458 ? 17.009 -10.687 1.474 1.00 77.56 458 GLN A O 1
ATOM 3451 N N . LEU A 1 459 ? 16.124 -8.765 0.721 1.00 77.19 459 LEU A N 1
ATOM 3452 C CA . LEU A 1 459 ? 15.002 -9.366 0.004 1.00 77.19 459 LEU A CA 1
ATOM 3453 C C . LEU A 1 459 ? 15.341 -9.686 -1.456 1.00 77.19 459 LEU A C 1
ATOM 3455 O O . LEU A 1 459 ? 14.677 -10.529 -2.047 1.00 77.19 459 LEU A O 1
ATOM 3459 N N . MET A 1 460 ? 16.402 -9.099 -2.020 1.00 80.00 460 MET A N 1
ATOM 3460 C CA . MET A 1 460 ? 16.770 -9.260 -3.437 1.00 80.00 460 MET A CA 1
ATOM 3461 C C . MET A 1 460 ? 17.053 -10.716 -3.836 1.00 80.00 460 MET A C 1
ATOM 3463 O O . MET A 1 460 ? 16.856 -11.098 -4.986 1.00 80.00 460 MET A O 1
ATOM 3467 N N . ALA A 1 461 ? 17.468 -11.560 -2.886 1.00 76.94 461 ALA A N 1
ATOM 3468 C CA . ALA A 1 461 ? 17.711 -12.984 -3.121 1.00 76.94 461 ALA A CA 1
ATOM 3469 C C . ALA A 1 461 ? 16.455 -13.873 -2.966 1.00 76.94 461 ALA A C 1
ATOM 3471 O O . ALA A 1 461 ? 16.550 -15.093 -3.127 1.00 76.94 461 ALA A O 1
ATOM 3472 N N . GLN A 1 462 ? 15.297 -13.290 -2.641 1.00 80.69 462 GLN A N 1
ATOM 3473 C CA . GLN A 1 462 ? 14.048 -13.988 -2.325 1.00 80.69 462 GLN A CA 1
ATOM 3474 C C . GLN A 1 462 ? 12.989 -13.733 -3.403 1.00 80.69 462 GLN A C 1
ATOM 3476 O O . GLN A 1 462 ? 12.999 -12.702 -4.074 1.00 80.69 462 GLN A O 1
ATOM 3481 N N . ALA A 1 463 ? 12.044 -14.659 -3.563 1.00 77.88 463 ALA A N 1
ATOM 3482 C CA . ALA A 1 463 ? 10.858 -14.398 -4.374 1.00 77.88 463 ALA A CA 1
ATOM 3483 C C . ALA A 1 463 ? 9.969 -13.323 -3.700 1.00 77.88 463 ALA A C 1
ATOM 3485 O O . ALA A 1 463 ? 9.894 -13.293 -2.471 1.00 77.88 463 ALA A O 1
ATOM 3486 N N . PRO A 1 464 ? 9.272 -12.466 -4.468 1.00 82.94 464 PRO A N 1
ATOM 3487 C CA . PRO A 1 464 ? 9.285 -12.401 -5.931 1.00 82.94 464 PRO A CA 1
ATOM 3488 C C . PRO A 1 464 ? 10.447 -11.574 -6.520 1.00 82.94 464 PRO A C 1
ATOM 3490 O O . PRO A 1 464 ? 10.701 -11.653 -7.716 1.00 82.94 464 PRO A O 1
ATOM 3493 N N . TRP A 1 465 ? 11.190 -10.824 -5.702 1.00 86.56 465 TRP A N 1
ATOM 3494 C CA . TRP A 1 465 ? 12.217 -9.857 -6.130 1.00 86.56 465 TRP A CA 1
ATOM 3495 C C . TRP A 1 465 ? 13.333 -10.471 -6.982 1.00 86.56 465 TRP A C 1
ATOM 3497 O O . TRP A 1 465 ? 13.771 -9.878 -7.964 1.00 86.56 465 TRP A O 1
ATOM 3507 N N . ARG A 1 466 ? 13.739 -11.704 -6.656 1.00 87.81 466 ARG A N 1
ATOM 3508 C CA . ARG A 1 466 ? 14.755 -12.467 -7.394 1.00 87.81 466 ARG A CA 1
ATOM 3509 C C . ARG A 1 466 ? 14.343 -12.841 -8.823 1.00 87.81 466 ARG A C 1
ATOM 3511 O O . ARG A 1 466 ? 15.190 -13.269 -9.602 1.00 87.81 466 ARG A O 1
ATOM 3518 N N . ALA A 1 467 ? 13.064 -12.701 -9.163 1.00 90.94 467 ALA A N 1
ATOM 3519 C CA . ALA A 1 467 ? 12.552 -12.936 -10.507 1.00 90.94 467 ALA A CA 1
ATOM 3520 C C . ALA A 1 467 ? 12.557 -11.671 -11.383 1.00 90.94 467 ALA A C 1
ATOM 3522 O O . ALA A 1 467 ? 12.152 -11.756 -12.536 1.00 90.94 467 ALA A O 1
ATOM 3523 N N . ILE A 1 468 ? 12.973 -10.507 -10.868 1.00 95.38 468 ILE A N 1
ATOM 3524 C CA . ILE A 1 468 ? 12.925 -9.224 -11.586 1.00 95.38 468 ILE A CA 1
ATOM 3525 C C . ILE A 1 468 ? 14.332 -8.850 -12.066 1.00 95.38 468 ILE A C 1
ATOM 3527 O O . ILE A 1 468 ? 15.329 -9.078 -11.378 1.00 95.38 468 ILE A O 1
ATOM 3531 N N . CYS A 1 469 ? 14.431 -8.317 -13.279 1.00 95.25 469 CYS A N 1
ATOM 3532 C CA . CYS A 1 469 ? 15.682 -8.021 -13.964 1.00 95.25 469 CYS A CA 1
ATOM 3533 C C . CYS A 1 469 ? 15.705 -6.577 -14.457 1.00 95.25 469 CYS A C 1
ATOM 3535 O O . CYS A 1 469 ? 14.718 -6.080 -14.999 1.00 95.25 469 CYS A O 1
ATOM 3537 N N . HIS A 1 470 ? 16.861 -5.935 -14.328 1.00 96.69 470 HIS A N 1
ATOM 3538 C CA . HIS A 1 470 ? 17.167 -4.708 -15.054 1.00 96.69 470 HIS A CA 1
ATOM 3539 C C . HIS A 1 470 ? 17.608 -5.084 -16.468 1.00 96.69 470 HIS A C 1
ATOM 3541 O O . HIS A 1 470 ? 18.440 -5.977 -16.630 1.00 96.69 470 HIS A O 1
ATOM 3547 N N . LEU A 1 471 ? 17.034 -4.442 -17.481 1.00 96.81 471 LEU A N 1
ATOM 3548 C CA . LEU A 1 471 ? 17.331 -4.688 -18.888 1.00 96.81 471 LEU A CA 1
ATOM 3549 C C . LEU A 1 471 ? 18.089 -3.506 -19.484 1.00 96.81 471 LEU A C 1
ATOM 3551 O O . LEU A 1 471 ? 17.721 -2.351 -19.272 1.00 96.81 471 LEU A O 1
ATOM 3555 N N . VAL A 1 472 ? 19.111 -3.818 -20.275 1.00 95.19 472 VAL A N 1
ATOM 3556 C CA . VAL A 1 472 ? 19.835 -2.871 -21.123 1.00 95.19 472 VAL A CA 1
ATOM 3557 C C . VAL A 1 472 ? 19.839 -3.430 -22.542 1.00 95.19 472 VAL A C 1
ATOM 3559 O O . VAL A 1 472 ? 20.522 -4.414 -22.832 1.00 95.19 472 VAL A O 1
ATOM 3562 N N . CYS A 1 473 ? 19.045 -2.824 -23.415 1.00 91.44 473 CYS A N 1
ATOM 3563 C CA . CYS A 1 473 ? 18.856 -3.221 -24.803 1.00 91.44 473 CYS A CA 1
ATOM 3564 C C . CYS A 1 473 ? 19.749 -2.401 -25.730 1.00 91.44 473 CYS A C 1
ATOM 3566 O O . CYS A 1 473 ? 19.918 -1.194 -25.552 1.00 91.44 473 CYS A O 1
ATOM 3568 N N . THR A 1 474 ? 20.285 -3.061 -26.749 1.00 91.62 474 THR A N 1
ATOM 3569 C CA . THR A 1 474 ? 21.075 -2.449 -27.818 1.00 91.62 474 THR A CA 1
ATOM 3570 C C . THR A 1 474 ? 20.441 -2.745 -29.167 1.00 91.62 474 THR A C 1
ATOM 3572 O O . THR A 1 474 ? 19.853 -3.811 -29.360 1.00 91.62 474 THR A O 1
ATOM 3575 N N . GLY A 1 475 ? 20.568 -1.808 -30.101 1.00 90.88 475 GLY A N 1
ATOM 3576 C CA . GLY A 1 475 ? 20.010 -1.916 -31.443 1.00 90.88 475 GLY A CA 1
ATOM 3577 C C . GLY A 1 475 ? 21.058 -1.727 -32.535 1.00 90.88 475 GLY A C 1
ATOM 3578 O O . GLY A 1 475 ? 22.249 -1.948 -32.330 1.00 90.88 475 GLY A O 1
ATOM 3579 N N . THR A 1 476 ? 20.601 -1.323 -33.717 1.00 89.25 476 THR A N 1
ATOM 3580 C CA . THR A 1 476 ? 21.479 -0.940 -34.837 1.00 89.25 476 THR A CA 1
ATOM 3581 C C . THR A 1 476 ? 22.038 0.474 -34.676 1.00 89.25 476 THR A C 1
ATOM 3583 O O . THR A 1 476 ? 23.031 0.829 -35.310 1.00 89.25 476 THR A O 1
ATOM 3586 N N . ARG A 1 477 ? 21.415 1.279 -33.809 1.00 79.75 477 ARG A N 1
ATOM 3587 C CA . ARG A 1 477 ? 21.909 2.590 -33.389 1.00 79.75 477 ARG A CA 1
ATOM 3588 C C . ARG A 1 477 ? 22.796 2.476 -32.152 1.00 79.75 477 ARG A C 1
ATOM 3590 O O . ARG A 1 477 ? 22.766 1.485 -31.431 1.00 79.75 477 ARG A O 1
ATOM 3597 N N . SER A 1 478 ? 23.589 3.515 -31.906 1.00 69.38 478 SER A N 1
ATOM 3598 C CA . SER A 1 478 ? 24.530 3.578 -30.781 1.00 69.38 478 SER A CA 1
ATOM 3599 C C . SER A 1 478 ? 23.878 3.892 -29.430 1.00 69.38 478 SER A C 1
ATOM 3601 O O . SER A 1 478 ? 24.584 3.965 -28.426 1.00 69.38 478 SER A O 1
ATOM 3603 N N . LEU A 1 479 ? 22.563 4.122 -29.390 1.00 71.50 479 LEU A N 1
ATOM 3604 C CA . LEU A 1 479 ? 21.829 4.376 -28.153 1.00 71.50 479 LEU A CA 1
ATOM 3605 C C . LEU A 1 479 ? 21.418 3.045 -27.509 1.00 71.50 479 LEU A C 1
ATOM 3607 O O . LEU A 1 479 ? 21.112 2.070 -28.198 1.00 71.50 479 LEU A O 1
ATOM 3611 N N . SER A 1 480 ? 21.417 3.008 -26.178 1.00 76.88 480 SER A N 1
ATOM 3612 C CA . SER A 1 480 ? 20.888 1.886 -25.407 1.00 76.88 480 SER A CA 1
ATOM 3613 C C . SER A 1 480 ? 19.595 2.288 -24.713 1.00 76.88 480 SER A C 1
ATOM 3615 O O . SER A 1 480 ? 19.462 3.401 -24.201 1.00 76.88 480 SER A O 1
ATOM 3617 N N . LEU A 1 481 ? 18.636 1.367 -24.695 1.00 82.38 481 LEU A N 1
ATOM 3618 C CA . LEU A 1 481 ? 17.352 1.557 -24.032 1.00 82.38 481 LEU A CA 1
ATOM 3619 C C . LEU A 1 481 ? 17.320 0.698 -22.770 1.00 82.38 481 LEU A C 1
ATOM 3621 O O . LEU A 1 481 ? 17.761 -0.450 -22.778 1.00 82.38 481 LEU A O 1
ATOM 3625 N N . GLN A 1 482 ? 16.848 1.269 -21.666 1.00 87.81 482 GLN A N 1
ATOM 3626 C CA . GLN A 1 482 ? 16.784 0.580 -20.380 1.00 87.81 482 GLN A CA 1
ATOM 3627 C C . GLN A 1 482 ? 15.341 0.354 -19.952 1.00 87.81 482 GLN A C 1
ATOM 3629 O O . GLN A 1 482 ? 14.488 1.214 -20.164 1.00 87.81 482 GLN A O 1
ATOM 3634 N N . GLY A 1 483 ? 15.097 -0.778 -19.301 1.00 91.88 483 GLY A N 1
ATOM 3635 C CA . GLY A 1 483 ? 13.782 -1.131 -18.785 1.00 91.88 483 GLY A CA 1
ATOM 3636 C C . GLY A 1 483 ? 13.853 -2.202 -17.708 1.00 91.88 483 GLY A C 1
ATOM 3637 O O . GLY A 1 483 ? 14.922 -2.568 -17.214 1.00 91.88 483 GLY A O 1
ATOM 3638 N N . THR A 1 484 ? 12.692 -2.733 -17.369 1.00 98.00 484 THR A N 1
ATOM 3639 C CA . THR A 1 484 ? 12.512 -3.818 -16.413 1.00 98.00 484 THR A CA 1
ATOM 3640 C C . THR A 1 484 ? 11.950 -5.040 -17.133 1.00 98.00 484 THR A C 1
ATOM 3642 O O . THR A 1 484 ? 11.107 -4.936 -18.018 1.00 98.00 484 THR A O 1
ATOM 3645 N N . GLY A 1 485 ? 12.410 -6.225 -16.756 1.00 97.62 485 GLY A N 1
ATOM 3646 C CA . GLY A 1 485 ? 11.815 -7.491 -17.168 1.00 97.62 485 GLY A CA 1
ATOM 3647 C C . GLY A 1 485 ? 11.689 -8.434 -15.986 1.00 97.62 485 GLY A C 1
ATOM 3648 O O . GLY A 1 485 ? 12.186 -8.155 -14.895 1.00 97.62 485 GLY A O 1
ATOM 3649 N N . TRP A 1 486 ? 11.032 -9.565 -16.188 1.00 97.12 486 TRP A N 1
ATOM 3650 C CA . TRP A 1 486 ? 10.877 -10.571 -15.144 1.00 97.12 486 TRP A CA 1
ATOM 3651 C C . TRP A 1 486 ? 10.834 -11.985 -15.715 1.00 97.12 486 TRP A C 1
ATOM 3653 O O . TRP A 1 486 ? 10.331 -12.204 -16.815 1.00 97.12 486 TRP A O 1
ATOM 3663 N N . LEU A 1 487 ? 11.371 -12.952 -14.968 1.00 93.94 487 LEU A N 1
ATOM 3664 C CA . LEU A 1 487 ? 11.363 -14.362 -15.347 1.00 93.94 487 LEU A CA 1
ATOM 3665 C C . LEU A 1 487 ? 9.940 -14.925 -15.241 1.00 93.94 487 LEU A C 1
ATOM 3667 O O . LEU A 1 487 ? 9.392 -15.036 -14.143 1.00 93.94 487 LEU A O 1
ATOM 3671 N N . ALA A 1 488 ? 9.363 -15.319 -16.374 1.00 91.00 488 ALA A N 1
ATOM 3672 C CA . ALA A 1 488 ? 8.104 -16.061 -16.466 1.00 91.00 488 ALA A CA 1
ATOM 3673 C C . ALA A 1 488 ? 8.324 -17.585 -16.470 1.00 91.00 488 ALA A C 1
ATOM 3675 O O . ALA A 1 488 ? 7.442 -18.352 -16.092 1.00 91.00 488 ALA A O 1
ATOM 3676 N N . SER A 1 489 ? 9.518 -18.027 -16.869 1.00 88.19 489 SER A N 1
ATOM 3677 C CA . SER A 1 489 ? 9.992 -19.410 -16.760 1.00 88.19 489 SER A CA 1
ATOM 3678 C C . SER A 1 489 ? 11.513 -19.415 -16.538 1.00 88.19 489 SER A C 1
ATOM 3680 O O . SER A 1 489 ? 12.133 -18.347 -16.582 1.00 88.19 489 SER A O 1
ATOM 3682 N N . PRO A 1 490 ? 12.161 -20.578 -16.325 1.00 88.06 490 PRO A N 1
ATOM 3683 C CA . PRO A 1 490 ? 13.614 -20.649 -16.157 1.00 88.06 490 PRO A CA 1
ATOM 3684 C C . PRO A 1 490 ? 14.427 -20.004 -17.288 1.00 88.06 490 PRO A C 1
ATOM 3686 O O . PRO A 1 490 ? 15.573 -19.625 -17.054 1.00 88.06 490 PRO A O 1
ATOM 3689 N N . ARG A 1 491 ? 13.865 -19.893 -18.502 1.00 92.00 491 ARG A N 1
ATOM 3690 C CA . ARG A 1 491 ? 14.549 -19.338 -19.682 1.00 92.00 491 ARG A CA 1
ATOM 3691 C C . ARG A 1 491 ? 13.814 -18.183 -20.352 1.00 92.00 491 ARG A C 1
ATOM 3693 O O . ARG A 1 491 ? 14.311 -17.684 -21.355 1.00 92.00 491 ARG A O 1
ATOM 3700 N N . THR A 1 492 ? 12.678 -17.747 -19.822 1.00 94.44 492 THR A N 1
ATOM 3701 C CA . THR A 1 492 ? 11.818 -16.786 -20.521 1.00 94.44 492 THR A CA 1
ATOM 3702 C C . THR A 1 492 ? 11.585 -15.565 -19.667 1.00 94.44 492 THR A C 1
ATOM 3704 O O . THR A 1 492 ? 11.090 -15.669 -18.545 1.00 94.44 492 THR A O 1
ATOM 3707 N N . ILE A 1 493 ? 11.945 -14.407 -20.213 1.00 97.94 493 ILE A N 1
ATOM 3708 C CA . ILE A 1 493 ? 11.733 -13.100 -19.605 1.00 97.94 493 ILE A CA 1
ATOM 3709 C C . ILE A 1 493 ? 10.615 -12.403 -20.365 1.00 97.94 493 ILE A C 1
ATOM 3711 O O . ILE A 1 493 ? 10.621 -12.396 -21.595 1.00 97.94 493 ILE A O 1
ATOM 3715 N N . VAL A 1 494 ? 9.694 -11.787 -19.635 1.00 98.44 494 VAL A N 1
ATOM 3716 C CA . VAL A 1 494 ? 8.656 -10.913 -20.186 1.00 98.44 494 VAL A CA 1
ATOM 3717 C C . VAL A 1 494 ? 8.992 -9.460 -19.838 1.00 98.44 494 VAL A C 1
ATOM 3719 O O . VAL A 1 494 ? 9.508 -9.178 -18.756 1.00 98.44 494 VAL A O 1
ATOM 3722 N N . THR A 1 495 ? 8.732 -8.543 -20.768 1.00 98.31 495 THR A N 1
ATOM 3723 C CA . THR A 1 495 ? 8.912 -7.088 -20.613 1.00 98.31 495 THR A CA 1
ATOM 3724 C C . THR A 1 495 ? 7.952 -6.341 -21.555 1.00 98.31 495 THR A C 1
ATOM 3726 O O . THR A 1 495 ? 7.132 -6.969 -22.229 1.00 98.31 495 THR A O 1
ATOM 3729 N N . ALA A 1 496 ? 8.014 -5.011 -21.599 1.00 96.62 496 ALA A N 1
ATOM 3730 C CA . ALA A 1 496 ? 7.262 -4.204 -22.554 1.00 96.62 496 ALA A CA 1
ATOM 3731 C C . ALA A 1 496 ? 7.852 -4.347 -23.969 1.00 96.62 496 ALA A C 1
ATOM 3733 O O . ALA A 1 496 ? 9.052 -4.562 -24.148 1.00 96.62 496 ALA A O 1
ATOM 3734 N N . GLY A 1 497 ? 7.006 -4.228 -24.987 1.00 94.44 497 GLY A N 1
ATOM 3735 C CA . GLY A 1 497 ? 7.407 -4.270 -26.390 1.00 94.44 497 GLY A CA 1
ATOM 3736 C C . GLY A 1 497 ? 8.334 -3.113 -26.746 1.00 94.44 497 GLY A C 1
ATOM 3737 O O . GLY A 1 497 ? 9.360 -3.345 -27.378 1.00 94.44 497 GLY A O 1
ATOM 3738 N N . HIS A 1 498 ? 8.052 -1.908 -26.249 1.00 89.94 498 HIS A N 1
ATOM 3739 C CA . HIS A 1 498 ? 8.866 -0.714 -26.489 1.00 89.94 498 HIS A CA 1
ATOM 3740 C C . HIS A 1 498 ? 10.266 -0.797 -25.867 1.00 89.94 498 HIS A C 1
ATOM 3742 O O . HIS A 1 498 ? 11.196 -0.141 -26.327 1.00 89.94 498 HIS A O 1
ATOM 3748 N N . VAL A 1 499 ? 10.453 -1.650 -24.850 1.00 93.38 499 VAL A N 1
ATOM 3749 C CA . VAL A 1 499 ? 11.787 -1.930 -24.296 1.00 93.38 499 VAL A CA 1
ATOM 3750 C C . VAL A 1 499 ? 12.650 -2.709 -25.298 1.00 93.38 499 VAL A C 1
ATOM 3752 O O . VAL A 1 499 ? 13.877 -2.606 -25.288 1.00 93.38 499 VAL A O 1
ATOM 3755 N N . LEU A 1 500 ? 12.018 -3.492 -26.176 1.00 96.50 500 LEU A N 1
ATOM 3756 C CA . LEU A 1 500 ? 12.670 -4.367 -27.154 1.00 96.50 500 LEU A CA 1
ATOM 3757 C C . LEU A 1 500 ? 12.541 -3.878 -28.600 1.00 96.50 500 LEU A C 1
ATOM 3759 O O . LEU A 1 500 ? 13.180 -4.447 -29.485 1.00 96.50 500 LEU A O 1
ATOM 3763 N N . PHE A 1 501 ? 11.717 -2.869 -28.863 1.00 91.62 501 PHE A N 1
ATOM 3764 C CA . PHE A 1 501 ? 11.498 -2.298 -30.183 1.00 91.62 501 PHE A CA 1
ATOM 3765 C C . PHE A 1 501 ? 11.240 -0.805 -30.062 1.00 91.62 501 PHE A C 1
ATOM 3767 O O . PHE A 1 501 ? 10.198 -0.389 -29.567 1.00 91.62 501 PHE A O 1
ATOM 3774 N N . ASP A 1 502 ? 12.172 -0.012 -30.571 1.00 84.50 502 ASP A N 1
ATOM 3775 C CA . ASP A 1 502 ? 12.008 1.428 -30.680 1.00 84.50 502 ASP A CA 1
ATOM 3776 C C . ASP A 1 502 ? 12.751 1.928 -31.919 1.00 84.50 502 ASP A C 1
ATOM 3778 O O . ASP A 1 502 ? 13.931 1.628 -32.137 1.00 84.50 502 ASP A O 1
ATOM 3782 N N . GLN A 1 503 ? 12.052 2.679 -32.767 1.00 83.56 503 GLN A N 1
ATOM 3783 C CA . GLN A 1 503 ? 12.644 3.178 -34.003 1.00 83.56 503 GLN A CA 1
ATOM 3784 C C . GLN A 1 503 ? 13.700 4.240 -33.726 1.00 83.56 503 GLN A C 1
ATOM 3786 O O . GLN A 1 503 ? 14.682 4.305 -34.461 1.00 83.56 503 GLN A O 1
ATOM 3791 N N . GLU A 1 504 ? 13.544 5.046 -32.678 1.00 78.06 504 GLU A N 1
ATOM 3792 C CA . GLU A 1 504 ? 14.431 6.176 -32.393 1.00 78.06 504 GLU A CA 1
ATOM 3793 C C . GLU A 1 504 ? 15.725 5.730 -31.713 1.00 78.06 504 GLU A C 1
ATOM 3795 O O . GLU A 1 504 ? 16.819 5.981 -32.231 1.00 78.06 504 GLU A O 1
ATOM 3800 N N . SER A 1 505 ? 15.602 4.987 -30.617 1.00 77.25 505 SER A N 1
ATOM 3801 C CA . SER A 1 505 ? 16.717 4.541 -29.784 1.00 77.25 505 SER A CA 1
ATOM 3802 C C . SER A 1 505 ? 17.420 3.320 -30.365 1.00 77.25 505 SER A C 1
ATOM 3804 O O . SER A 1 505 ? 18.646 3.253 -30.363 1.00 77.25 505 SER A O 1
ATOM 3806 N N . LEU A 1 506 ? 16.672 2.343 -30.887 1.00 80.06 506 LEU A N 1
ATOM 3807 C CA . LEU A 1 506 ? 17.233 1.050 -31.299 1.00 80.06 506 LEU A CA 1
ATOM 3808 C C . LEU A 1 506 ? 17.349 0.897 -32.824 1.00 80.06 506 LEU A C 1
ATOM 3810 O O . LEU A 1 506 ? 18.084 0.027 -33.295 1.00 80.06 506 LEU A O 1
ATOM 3814 N N . GLY A 1 507 ? 16.675 1.746 -33.606 1.00 85.50 507 GLY A N 1
ATOM 3815 C CA . GLY A 1 507 ? 16.570 1.574 -35.059 1.00 85.50 507 GLY A CA 1
ATOM 3816 C C . GLY A 1 507 ? 15.678 0.390 -35.446 1.00 85.50 507 GLY A C 1
ATOM 3817 O O . GLY A 1 507 ? 15.961 -0.294 -36.429 1.00 85.50 507 GLY A O 1
ATOM 3818 N N . GLY A 1 508 ? 14.652 0.109 -34.635 1.00 90.56 508 GLY A N 1
ATOM 3819 C CA . GLY A 1 508 ? 13.738 -1.019 -34.786 1.00 90.56 508 GLY A CA 1
ATOM 3820 C C . GLY A 1 508 ? 13.859 -2.000 -33.622 1.00 90.56 508 GLY A C 1
ATOM 3821 O O . GLY A 1 508 ? 13.950 -1.597 -32.463 1.00 90.56 508 GLY A O 1
ATOM 3822 N N . ARG A 1 509 ? 13.846 -3.305 -33.916 1.00 95.31 509 ARG A N 1
ATOM 3823 C CA . ARG A 1 509 ? 13.993 -4.347 -32.890 1.00 95.31 509 ARG A CA 1
ATOM 3824 C C . ARG A 1 509 ? 15.409 -4.330 -32.312 1.00 95.31 509 ARG A C 1
ATOM 3826 O O . ARG A 1 509 ? 16.386 -4.238 -33.056 1.00 95.31 509 ARG A O 1
ATOM 3833 N N . ALA A 1 510 ? 15.515 -4.485 -30.997 1.00 94.75 510 ALA A N 1
ATOM 3834 C CA . ALA A 1 510 ? 16.774 -4.727 -30.311 1.00 94.75 510 ALA A CA 1
ATOM 3835 C C . ALA A 1 510 ? 17.507 -5.923 -30.942 1.00 94.75 510 ALA A C 1
ATOM 3837 O O . ALA A 1 510 ? 16.922 -6.974 -31.207 1.00 94.75 510 ALA A O 1
ATOM 3838 N N . THR A 1 511 ? 18.806 -5.752 -31.165 1.00 96.25 511 THR A N 1
ATOM 3839 C CA . THR A 1 511 ? 19.716 -6.784 -31.682 1.00 96.25 511 THR A CA 1
ATOM 3840 C C . THR A 1 511 ? 20.365 -7.579 -30.553 1.00 96.25 511 THR A C 1
ATOM 3842 O O . THR A 1 511 ? 20.889 -8.668 -30.778 1.00 96.25 511 THR A O 1
ATOM 3845 N N . GLY A 1 512 ? 20.312 -7.057 -29.326 1.00 94.44 512 GLY A N 1
ATOM 3846 C CA . GLY A 1 512 ? 20.792 -7.724 -28.128 1.00 94.44 512 GLY A CA 1
ATOM 3847 C C . GLY A 1 512 ? 20.233 -7.091 -26.862 1.00 94.44 512 GLY A C 1
ATOM 3848 O O . GLY A 1 512 ? 19.868 -5.916 -26.834 1.00 94.44 512 GLY A O 1
ATOM 3849 N N . VAL A 1 513 ? 20.180 -7.885 -25.799 1.00 97.38 513 VAL A N 1
ATOM 3850 C CA . VAL A 1 513 ? 19.791 -7.443 -24.462 1.00 97.38 513 VAL A CA 1
ATOM 3851 C C . VAL A 1 513 ? 20.760 -8.002 -23.434 1.00 97.38 513 VAL A C 1
ATOM 3853 O O . VAL A 1 513 ? 21.107 -9.182 -23.467 1.00 97.38 513 VAL A O 1
ATOM 3856 N N . THR A 1 514 ? 21.185 -7.148 -22.509 1.00 96.62 514 THR A N 1
ATOM 3857 C CA . THR A 1 514 ? 21.830 -7.545 -21.258 1.00 96.62 514 THR A CA 1
ATOM 3858 C C . THR A 1 514 ? 20.791 -7.481 -20.150 1.00 96.62 514 THR A C 1
ATOM 3860 O O . THR A 1 514 ? 20.178 -6.438 -19.938 1.00 96.62 514 THR A O 1
ATOM 3863 N N . LEU A 1 515 ? 20.594 -8.586 -19.439 1.00 94.88 515 LEU A N 1
ATOM 3864 C CA . LEU A 1 515 ? 19.726 -8.658 -18.270 1.00 94.88 515 LEU A CA 1
ATOM 3865 C C . LEU A 1 515 ? 20.561 -8.842 -17.001 1.00 94.88 515 LEU A C 1
ATOM 3867 O O . LEU A 1 515 ? 21.415 -9.727 -16.922 1.00 94.88 515 LEU A O 1
ATOM 3871 N N . ILE A 1 516 ? 20.290 -8.011 -16.001 1.00 94.19 516 ILE A N 1
ATOM 3872 C CA . ILE A 1 516 ? 20.926 -8.032 -14.685 1.00 94.19 516 ILE A CA 1
ATOM 3873 C C . ILE A 1 516 ? 19.853 -8.428 -13.672 1.00 94.19 516 ILE A C 1
ATOM 3875 O O . ILE A 1 516 ? 18.972 -7.643 -13.318 1.00 94.19 516 ILE A O 1
ATOM 3879 N N . VAL A 1 517 ? 19.892 -9.683 -13.241 1.00 91.31 517 VAL A N 1
ATOM 3880 C CA . VAL A 1 517 ? 18.870 -10.299 -12.390 1.00 91.31 517 VAL A CA 1
ATOM 3881 C C . VAL A 1 517 ? 19.062 -9.828 -10.957 1.00 91.31 517 VAL A C 1
ATOM 3883 O O . VAL A 1 517 ? 20.157 -9.965 -10.406 1.00 91.31 517 VAL A O 1
ATOM 3886 N N . ALA A 1 518 ? 17.991 -9.313 -10.350 1.00 89.56 518 ALA A N 1
ATOM 3887 C CA . ALA A 1 518 ? 17.969 -8.839 -8.972 1.00 89.56 518 ALA A CA 1
ATOM 3888 C C . ALA A 1 518 ? 19.111 -7.854 -8.658 1.00 89.56 518 ALA A C 1
ATOM 3890 O O . ALA A 1 518 ? 19.816 -7.995 -7.657 1.00 89.56 518 ALA A O 1
ATOM 3891 N N . ARG A 1 519 ? 19.308 -6.866 -9.540 1.00 91.19 519 ARG A N 1
ATOM 3892 C CA . ARG A 1 519 ? 20.316 -5.812 -9.381 1.00 91.19 519 ARG A CA 1
ATOM 3893 C C . ARG A 1 519 ? 20.071 -4.980 -8.117 1.00 91.19 519 ARG A C 1
ATOM 3895 O O . ARG A 1 519 ? 18.944 -4.549 -7.871 1.00 91.19 519 ARG A O 1
ATOM 3902 N N . TRP A 1 520 ? 21.138 -4.733 -7.362 1.00 87.94 520 TRP A N 1
ATOM 3903 C CA . TRP A 1 520 ? 21.217 -3.826 -6.220 1.00 87.94 520 TRP A CA 1
ATOM 3904 C C . TRP A 1 520 ? 22.578 -3.113 -6.231 1.00 87.94 520 TRP A C 1
ATOM 3906 O O . TRP A 1 520 ? 23.568 -3.606 -5.687 1.00 87.94 520 TRP A O 1
ATOM 3916 N N . GLY A 1 521 ? 22.656 -1.955 -6.883 1.00 86.88 521 GLY A N 1
ATOM 3917 C CA . GLY A 1 521 ? 23.920 -1.257 -7.103 1.00 86.88 521 GLY A CA 1
ATOM 3918 C C . GLY A 1 521 ? 24.830 -2.064 -8.030 1.00 86.88 521 GLY A C 1
ATOM 3919 O O . GLY A 1 521 ? 24.465 -2.372 -9.172 1.00 86.88 521 GLY A O 1
ATOM 3920 N N . SER A 1 522 ? 26.011 -2.420 -7.520 1.00 85.38 522 SER A N 1
ATOM 3921 C CA . SER A 1 522 ? 26.953 -3.342 -8.166 1.00 85.38 522 SER A CA 1
ATOM 3922 C C . SER A 1 522 ? 26.616 -4.820 -7.936 1.00 85.38 522 SER A C 1
ATOM 3924 O O . SER A 1 522 ? 27.067 -5.674 -8.701 1.00 85.38 522 SER A O 1
ATOM 3926 N N . ASP A 1 523 ? 25.822 -5.140 -6.911 1.00 84.69 523 ASP A N 1
ATOM 3927 C CA . ASP A 1 523 ? 25.432 -6.515 -6.605 1.00 84.69 523 ASP A CA 1
ATOM 3928 C C . ASP A 1 523 ? 24.288 -6.989 -7.499 1.00 84.69 523 ASP A C 1
ATOM 3930 O O . ASP A 1 523 ? 23.421 -6.218 -7.909 1.00 84.69 523 ASP A O 1
ATOM 3934 N N . HIS A 1 524 ? 24.288 -8.280 -7.814 1.00 89.12 524 HIS A N 1
ATOM 3935 C CA . HIS A 1 524 ? 23.285 -8.918 -8.659 1.00 89.12 524 HIS A CA 1
ATOM 3936 C C . HIS A 1 524 ? 23.322 -10.436 -8.463 1.00 89.12 524 HIS A C 1
ATOM 3938 O O . HIS A 1 524 ? 24.324 -10.994 -8.017 1.00 89.12 524 HIS A O 1
ATOM 3944 N N . VAL A 1 525 ? 22.232 -11.120 -8.814 1.00 86.69 525 VAL A N 1
ATOM 3945 C CA . VAL A 1 525 ? 22.169 -12.591 -8.785 1.00 86.69 525 VAL A CA 1
ATOM 3946 C C . VAL A 1 525 ? 22.852 -13.191 -10.009 1.00 86.69 525 VAL A C 1
ATOM 3948 O O . VAL A 1 525 ? 23.588 -14.166 -9.893 1.00 86.69 525 VAL A O 1
ATOM 3951 N N . ALA A 1 526 ? 22.599 -12.631 -11.189 1.00 88.75 526 ALA A N 1
ATOM 3952 C CA . ALA A 1 526 ? 23.194 -13.096 -12.433 1.00 88.75 526 ALA A CA 1
ATOM 3953 C C . ALA A 1 526 ? 23.168 -11.990 -13.488 1.00 88.75 526 ALA A C 1
ATOM 3955 O O . ALA A 1 526 ? 22.235 -11.192 -13.527 1.00 88.75 526 ALA A O 1
ATOM 3956 N N . VAL A 1 527 ? 24.154 -12.000 -14.382 1.00 93.06 527 VAL A N 1
ATOM 3957 C CA . VAL A 1 527 ? 24.096 -11.276 -15.656 1.00 93.06 527 VAL A CA 1
ATOM 3958 C C . VAL A 1 527 ? 23.986 -12.296 -16.781 1.00 93.06 527 VAL A C 1
ATOM 3960 O O . VAL A 1 527 ? 24.673 -13.325 -16.769 1.00 93.06 527 VAL A O 1
ATOM 3963 N N . ARG A 1 528 ? 23.098 -12.041 -17.740 1.00 93.44 528 ARG A N 1
ATOM 3964 C CA . ARG A 1 528 ? 22.989 -12.809 -18.985 1.00 93.44 528 ARG A CA 1
ATOM 3965 C C . ARG A 1 528 ? 22.837 -11.858 -20.157 1.00 93.44 528 ARG A C 1
ATOM 3967 O O . ARG A 1 528 ? 22.355 -10.739 -20.004 1.00 93.44 528 ARG A O 1
ATOM 3974 N N . THR A 1 529 ? 2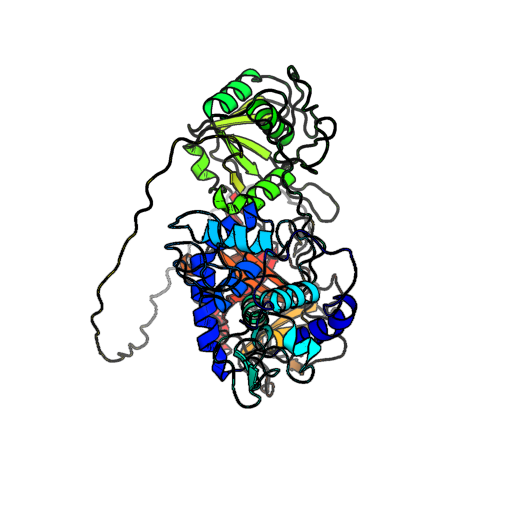3.214 -12.339 -21.327 1.00 95.69 529 THR A N 1
ATOM 3975 C CA . THR A 1 529 ? 22.927 -11.682 -22.595 1.00 95.69 529 THR A CA 1
ATOM 3976 C C . THR A 1 529 ? 22.040 -12.584 -23.440 1.00 95.69 529 THR A C 1
ATOM 3978 O O . THR A 1 529 ? 22.045 -13.804 -23.275 1.00 95.69 529 THR A O 1
ATOM 3981 N N . SER A 1 530 ? 21.242 -11.989 -24.321 1.00 96.44 530 SER A N 1
ATOM 3982 C CA . SER A 1 530 ? 20.476 -12.727 -25.322 1.00 96.44 530 SER A CA 1
ATOM 3983 C C . SER A 1 530 ? 20.265 -11.888 -26.576 1.00 96.44 530 SER A C 1
ATOM 3985 O O . SER A 1 530 ? 20.221 -10.661 -26.521 1.00 96.44 530 SER A O 1
ATOM 3987 N N . GLN A 1 531 ? 20.125 -12.572 -27.708 1.00 96.75 531 GLN A N 1
ATOM 3988 C CA . GLN A 1 531 ? 19.683 -12.012 -28.989 1.00 96.75 531 GLN A CA 1
ATOM 3989 C C . GLN A 1 531 ? 18.330 -12.604 -29.425 1.00 96.75 531 GLN A C 1
ATOM 3991 O O . GLN A 1 531 ? 17.774 -12.228 -30.455 1.00 96.75 531 GLN A O 1
ATOM 3996 N N . ARG A 1 532 ? 17.778 -13.546 -28.647 1.00 97.56 532 ARG A N 1
ATOM 3997 C CA . ARG A 1 532 ? 16.502 -14.213 -28.926 1.00 97.56 532 ARG A CA 1
ATOM 3998 C C . ARG A 1 532 ? 15.372 -13.338 -28.394 1.00 97.56 532 ARG A C 1
ATOM 4000 O O . ARG A 1 532 ? 14.957 -13.472 -27.244 1.00 97.56 532 ARG A O 1
ATOM 4007 N N . ILE A 1 533 ? 14.960 -12.388 -29.227 1.00 97.69 533 ILE A N 1
ATOM 4008 C CA . ILE A 1 533 ? 14.028 -11.315 -28.881 1.00 97.69 533 ILE A CA 1
ATOM 4009 C C . ILE A 1 533 ? 12.778 -11.433 -29.753 1.00 97.69 533 ILE A C 1
ATOM 4011 O O . ILE A 1 533 ? 12.853 -11.429 -30.987 1.00 97.69 533 ILE A O 1
ATOM 4015 N N . ALA A 1 534 ? 11.623 -11.504 -29.098 1.00 97.62 534 ALA A N 1
ATOM 4016 C CA . ALA A 1 534 ? 10.311 -11.486 -29.724 1.00 97.62 534 ALA A CA 1
ATOM 4017 C C . ALA A 1 534 ? 9.509 -10.285 -29.214 1.00 97.62 534 ALA A C 1
ATOM 4019 O O . ALA A 1 534 ? 9.408 -10.060 -28.011 1.00 97.62 534 ALA A O 1
ATOM 4020 N N . VAL A 1 535 ? 8.908 -9.535 -30.131 1.00 97.69 535 VAL A N 1
ATOM 4021 C CA . VAL A 1 535 ? 7.982 -8.438 -29.827 1.00 97.69 535 VAL A CA 1
ATOM 4022 C C . VAL A 1 535 ? 6.629 -8.812 -30.403 1.00 97.69 535 VAL A C 1
ATOM 4024 O O . VAL A 1 535 ? 6.563 -9.487 -31.433 1.00 97.69 535 VAL A O 1
ATOM 4027 N N . HIS A 1 536 ? 5.543 -8.454 -29.719 1.00 97.62 536 HIS A N 1
ATOM 4028 C CA . HIS A 1 536 ? 4.220 -8.789 -30.223 1.00 97.62 536 HIS A CA 1
ATOM 4029 C C . HIS A 1 536 ? 4.019 -8.174 -31.624 1.00 97.62 536 HIS A C 1
ATOM 4031 O O . HIS A 1 536 ? 4.243 -6.971 -31.781 1.00 97.62 536 HIS A O 1
ATOM 4037 N N . PRO A 1 537 ? 3.565 -8.935 -32.643 1.00 96.75 537 PRO A N 1
ATOM 4038 C CA . PRO A 1 537 ? 3.540 -8.462 -34.032 1.00 96.75 537 PRO A CA 1
ATOM 4039 C C . PRO A 1 537 ? 2.764 -7.157 -34.251 1.00 96.75 537 PRO A C 1
ATOM 4041 O O . PRO A 1 537 ? 3.158 -6.329 -35.069 1.00 96.75 537 PRO A O 1
ATOM 4044 N N . ARG A 1 538 ? 1.679 -6.944 -33.496 1.00 93.62 538 ARG A N 1
ATOM 4045 C CA . ARG A 1 538 ? 0.891 -5.697 -33.536 1.00 93.62 538 ARG A CA 1
ATOM 4046 C C . ARG A 1 538 ? 1.655 -4.479 -33.010 1.00 93.62 538 ARG A C 1
ATOM 4048 O O . ARG A 1 538 ? 1.523 -3.388 -33.554 1.00 93.62 538 ARG A O 1
ATOM 4055 N N . TYR A 1 539 ? 2.492 -4.669 -31.992 1.00 93.44 539 TYR A N 1
ATOM 4056 C CA . TYR A 1 539 ? 3.357 -3.601 -31.501 1.00 93.44 539 TYR A CA 1
ATOM 4057 C C . TYR A 1 539 ? 4.546 -3.374 -32.434 1.00 93.44 539 TYR A C 1
ATOM 4059 O O . TYR A 1 539 ? 4.886 -2.247 -32.757 1.00 93.44 539 TYR A O 1
ATOM 4067 N N . GLU A 1 540 ? 5.154 -4.437 -32.946 1.00 92.19 540 GLU A N 1
ATOM 4068 C CA . GLU A 1 540 ? 6.304 -4.297 -33.837 1.00 92.19 540 GLU A CA 1
ATOM 4069 C C . GLU A 1 540 ? 5.953 -3.634 -35.180 1.00 92.19 540 GLU A C 1
ATOM 4071 O O . GLU A 1 540 ? 6.725 -2.833 -35.699 1.00 92.19 540 GLU A O 1
ATOM 4076 N N . SER A 1 541 ? 4.789 -3.955 -35.751 1.00 90.88 541 SER A N 1
ATOM 4077 C CA . SER A 1 541 ? 4.388 -3.430 -37.064 1.00 90.88 541 SER A CA 1
ATOM 4078 C C . SER A 1 541 ? 3.751 -2.044 -37.004 1.00 90.88 541 SER A C 1
ATOM 4080 O O . SER A 1 541 ? 3.978 -1.236 -37.902 1.00 90.88 541 SER A O 1
ATOM 4082 N N . ALA A 1 542 ? 2.953 -1.773 -35.971 1.00 84.19 542 ALA A N 1
ATOM 4083 C CA . ALA A 1 542 ? 2.118 -0.576 -35.893 1.00 84.19 542 ALA A CA 1
ATOM 4084 C C . ALA A 1 542 ? 2.221 0.162 -34.550 1.00 84.19 542 ALA A C 1
ATOM 4086 O O . ALA A 1 542 ? 1.497 1.132 -34.341 1.00 84.19 542 ALA A O 1
ATOM 4087 N N . GLN A 1 543 ? 3.086 -0.298 -33.635 1.00 82.75 543 GLN A N 1
ATOM 4088 C CA . GLN A 1 543 ? 3.223 0.228 -32.271 1.00 82.75 543 GLN A CA 1
ATOM 4089 C C . GLN A 1 543 ? 1.874 0.336 -31.549 1.00 82.75 543 GLN A C 1
ATOM 4091 O O . GLN A 1 543 ? 1.665 1.242 -30.746 1.00 82.75 543 GLN A O 1
ATOM 4096 N N . GLU A 1 544 ? 0.953 -0.605 -31.829 1.00 84.50 544 GLU A N 1
ATOM 4097 C CA . GLU A 1 544 ? -0.366 -0.656 -31.194 1.00 84.50 544 GLU A CA 1
ATOM 4098 C C . GLU A 1 544 ? -0.188 -0.732 -29.675 1.00 84.50 544 GLU A C 1
ATOM 4100 O O . GLU A 1 544 ? 0.230 -1.783 -29.175 1.00 84.50 544 GLU A O 1
ATOM 4105 N N . PRO A 1 545 ? -0.530 0.327 -28.915 1.00 78.19 545 PRO A N 1
ATOM 4106 C CA . PRO A 1 545 ? -0.147 0.398 -27.516 1.00 78.19 545 PRO A CA 1
ATOM 4107 C C . PRO A 1 545 ? -0.681 -0.794 -26.724 1.00 78.19 545 PRO A C 1
ATOM 4109 O O . PRO A 1 545 ? 0.028 -1.306 -25.865 1.00 78.19 545 PRO A O 1
ATOM 4112 N N . ASP A 1 546 ? -1.903 -1.252 -27.019 1.00 84.56 546 ASP A N 1
ATOM 4113 C CA . ASP A 1 546 ? -2.601 -2.359 -26.345 1.00 84.56 546 ASP A CA 1
ATOM 4114 C C . ASP A 1 546 ? -1.875 -3.710 -26.420 1.00 84.56 546 ASP A C 1
ATOM 4116 O O . ASP A 1 546 ? -2.198 -4.621 -25.658 1.00 84.56 546 ASP A O 1
ATOM 4120 N N . TYR A 1 547 ? -0.867 -3.818 -27.285 1.00 88.25 547 TYR A N 1
ATOM 4121 C CA . TYR A 1 547 ? -0.033 -5.000 -27.459 1.00 88.25 547 TYR A CA 1
ATOM 4122 C C . TYR A 1 547 ? 1.440 -4.726 -27.151 1.00 88.25 547 TYR A C 1
ATOM 4124 O O . TYR A 1 547 ? 2.304 -5.473 -27.603 1.00 88.25 547 TYR A O 1
ATOM 4132 N N . ASP A 1 548 ? 1.735 -3.669 -26.393 1.00 93.56 548 ASP A N 1
ATOM 4133 C CA . ASP A 1 548 ? 3.078 -3.323 -25.933 1.00 93.56 548 ASP A CA 1
ATOM 4134 C C . ASP A 1 548 ? 3.606 -4.390 -24.960 1.00 93.56 548 ASP A C 1
ATOM 4136 O O . ASP A 1 548 ? 3.488 -4.291 -23.739 1.00 93.56 548 ASP A O 1
ATOM 4140 N N . ILE A 1 549 ? 4.115 -5.485 -25.520 1.00 95.88 549 ILE A N 1
ATOM 4141 C CA . ILE A 1 549 ? 4.675 -6.618 -24.793 1.00 95.88 549 ILE A CA 1
ATOM 4142 C C . ILE A 1 549 ? 5.749 -7.323 -25.630 1.00 95.88 549 ILE A C 1
ATOM 4144 O O . ILE A 1 549 ? 5.652 -7.450 -26.855 1.00 95.88 549 ILE A O 1
ATOM 4148 N N . GLY A 1 550 ? 6.787 -7.792 -24.944 1.00 97.44 550 GLY A N 1
ATOM 4149 C CA . GLY A 1 550 ? 7.936 -8.475 -25.514 1.00 97.44 550 GLY A CA 1
ATOM 4150 C C . GLY A 1 550 ? 8.386 -9.659 -24.658 1.00 97.44 550 GLY A C 1
ATOM 4151 O O . GLY A 1 550 ? 8.126 -9.718 -23.455 1.00 97.44 550 GLY A O 1
ATOM 4152 N N . CYS A 1 551 ? 9.064 -10.613 -25.289 1.00 98.31 551 CYS A N 1
ATOM 4153 C CA . CYS A 1 551 ? 9.677 -11.770 -24.648 1.00 98.31 551 CYS A CA 1
ATOM 4154 C C . CYS A 1 551 ? 11.147 -11.902 -25.062 1.00 98.31 551 CYS A C 1
ATOM 4156 O O . CYS A 1 551 ? 11.500 -11.698 -26.224 1.00 98.31 551 CYS A O 1
ATOM 4158 N N . ILE A 1 552 ? 11.993 -12.301 -24.116 1.00 98.44 552 ILE A N 1
ATOM 4159 C CA . ILE A 1 552 ? 13.403 -12.637 -24.339 1.00 98.44 552 ILE A CA 1
ATOM 4160 C C . ILE A 1 552 ? 13.606 -14.092 -23.918 1.00 98.44 552 ILE A C 1
ATOM 4162 O O . ILE A 1 552 ? 13.198 -14.474 -22.819 1.00 98.44 552 ILE A O 1
ATOM 4166 N N . GLN A 1 553 ? 14.263 -14.896 -24.753 1.00 97.62 553 GLN A N 1
ATOM 4167 C CA . GLN A 1 553 ? 14.640 -16.268 -24.400 1.00 97.62 553 GLN A CA 1
ATOM 4168 C C . GLN A 1 553 ? 16.129 -16.365 -24.073 1.00 97.62 553 GLN A C 1
ATOM 4170 O O . GLN A 1 553 ? 16.970 -15.824 -24.785 1.00 97.62 553 GLN A O 1
ATOM 4175 N N . LEU A 1 554 ? 16.467 -17.084 -23.011 1.00 93.88 554 LEU A N 1
ATOM 4176 C CA . LEU A 1 554 ? 17.839 -17.407 -22.636 1.00 93.88 554 LEU A CA 1
ATOM 4177 C C . LEU A 1 554 ? 18.249 -18.762 -23.211 1.00 93.88 554 LEU A C 1
ATOM 4179 O O . LEU A 1 554 ? 17.448 -19.696 -23.246 1.00 93.88 554 LEU A O 1
ATOM 4183 N N . ASP A 1 555 ? 19.522 -18.896 -23.580 1.00 92.19 555 ASP A N 1
ATOM 4184 C CA . ASP A 1 555 ? 20.075 -20.169 -24.060 1.00 92.19 555 ASP A CA 1
ATOM 4185 C C . ASP A 1 555 ? 20.151 -21.224 -22.944 1.00 92.19 555 ASP A C 1
ATOM 4187 O O . ASP A 1 555 ? 19.963 -22.420 -23.178 1.00 92.19 555 ASP A O 1
ATOM 4191 N N . ALA A 1 556 ? 20.365 -20.775 -21.706 1.00 89.56 556 ALA A N 1
ATOM 4192 C CA . ALA A 1 556 ? 20.443 -21.612 -20.517 1.00 89.56 556 ALA A CA 1
ATOM 4193 C C . ALA A 1 556 ? 19.637 -20.997 -19.362 1.00 89.56 556 ALA A C 1
ATOM 4195 O O . ALA A 1 556 ? 19.528 -19.768 -19.278 1.00 89.56 556 ALA A O 1
ATOM 4196 N N . PRO A 1 557 ? 19.072 -21.827 -18.466 1.00 88.56 557 PRO A N 1
ATOM 4197 C CA . PRO A 1 557 ? 18.360 -21.327 -17.302 1.00 88.56 557 PRO A CA 1
ATOM 4198 C C . PRO A 1 557 ? 19.288 -20.581 -16.335 1.00 88.56 557 PRO A C 1
ATOM 4200 O O . PRO A 1 557 ? 20.513 -20.730 -16.360 1.00 88.56 557 PRO A O 1
ATOM 4203 N N . ILE A 1 558 ? 18.694 -19.768 -15.463 1.00 82.00 558 ILE A N 1
ATOM 4204 C CA . ILE A 1 558 ? 19.416 -19.128 -14.360 1.00 82.00 558 ILE A CA 1
ATOM 4205 C C . ILE A 1 558 ? 19.261 -19.998 -13.110 1.00 82.00 558 ILE A C 1
ATOM 4207 O O . ILE A 1 558 ? 18.163 -20.134 -12.567 1.00 82.00 558 ILE A O 1
ATOM 4211 N N . ASP A 1 559 ? 20.369 -20.572 -12.646 1.00 77.12 559 ASP A N 1
ATOM 4212 C CA . ASP A 1 559 ? 20.379 -21.460 -11.484 1.00 77.12 559 ASP A CA 1
ATOM 4213 C C . ASP A 1 559 ? 19.856 -20.761 -10.223 1.00 77.12 559 ASP A C 1
ATOM 4215 O O . ASP A 1 559 ? 20.291 -19.670 -9.838 1.00 77.12 559 ASP A O 1
ATOM 4219 N N . GLY A 1 560 ? 18.883 -21.400 -9.571 1.00 66.25 560 GLY A N 1
ATOM 4220 C CA . GLY A 1 560 ? 18.247 -20.876 -8.363 1.00 66.25 560 GLY A CA 1
ATOM 4221 C C . GLY A 1 560 ? 17.428 -19.597 -8.573 1.00 66.25 560 GLY A C 1
ATOM 4222 O O . GLY A 1 560 ? 17.112 -18.928 -7.588 1.00 66.25 560 GLY A O 1
ATOM 4223 N N . ALA A 1 561 ? 17.100 -19.218 -9.814 1.00 68.06 561 ALA A N 1
ATOM 4224 C CA . ALA A 1 561 ? 16.181 -18.114 -10.069 1.00 68.06 561 ALA A CA 1
ATOM 4225 C C . ALA A 1 561 ? 14.742 -18.475 -9.675 1.00 68.06 561 ALA A C 1
ATOM 4227 O O . ALA A 1 561 ? 14.280 -19.602 -9.861 1.00 68.06 561 ALA A O 1
ATOM 4228 N N . ALA A 1 562 ? 14.027 -17.482 -9.148 1.00 77.88 562 ALA A N 1
ATOM 4229 C CA . ALA A 1 562 ? 12.580 -17.542 -9.029 1.00 77.88 562 ALA A CA 1
ATOM 4230 C C . ALA A 1 562 ? 11.947 -17.128 -10.364 1.00 77.88 562 ALA A C 1
ATOM 4232 O O . ALA A 1 562 ? 12.548 -16.381 -11.135 1.00 77.88 562 ALA A O 1
ATOM 4233 N N . TYR A 1 563 ? 10.724 -17.581 -10.610 1.00 85.19 563 TYR A N 1
ATOM 4234 C CA . TYR A 1 563 ? 9.914 -17.141 -11.739 1.00 85.19 563 TYR A CA 1
ATOM 4235 C C . TYR A 1 563 ? 8.493 -16.856 -11.270 1.00 85.19 563 TYR A C 1
ATOM 4237 O O . TYR A 1 563 ? 7.993 -17.450 -10.310 1.00 85.19 563 TYR A O 1
ATOM 4245 N N . PHE A 1 564 ? 7.848 -15.915 -11.942 1.00 86.94 564 PHE A N 1
ATOM 4246 C CA . PHE A 1 564 ? 6.458 -15.595 -11.701 1.00 86.94 564 PHE A CA 1
ATOM 4247 C C . PHE A 1 564 ? 5.545 -16.561 -12.445 1.00 86.94 564 PHE A C 1
ATOM 4249 O O . PHE A 1 564 ? 5.732 -16.840 -13.626 1.00 86.94 564 PHE A O 1
ATOM 4256 N N . GLY A 1 565 ? 4.480 -16.993 -11.771 1.00 83.25 565 GLY A N 1
ATOM 4257 C CA . GLY A 1 565 ? 3.307 -17.476 -12.486 1.00 83.25 565 GLY A CA 1
ATOM 4258 C C . GLY A 1 565 ? 2.551 -16.303 -13.113 1.00 83.25 565 GLY A C 1
ATOM 4259 O O . GLY A 1 565 ? 2.543 -15.198 -12.573 1.00 83.25 565 GLY A O 1
ATOM 4260 N N . MET A 1 566 ? 1.858 -16.559 -14.215 1.00 88.38 566 MET A N 1
ATOM 4261 C CA . MET A 1 566 ? 0.949 -15.604 -14.852 1.00 88.38 566 MET A CA 1
ATOM 4262 C C . MET A 1 566 ? -0.500 -16.017 -14.637 1.00 88.38 566 MET A C 1
ATOM 4264 O O . MET A 1 566 ? -0.788 -17.206 -14.476 1.00 88.38 566 MET A O 1
ATOM 4268 N N . TRP A 1 567 ? -1.417 -15.054 -14.660 1.00 83.38 567 TRP A N 1
ATOM 4269 C CA . TRP A 1 567 ? -2.840 -15.344 -14.562 1.00 83.38 567 TRP A CA 1
ATOM 4270 C C . TRP A 1 567 ? -3.678 -14.447 -15.464 1.00 83.38 567 TRP A C 1
ATOM 4272 O O . TRP A 1 567 ? -3.677 -13.228 -15.324 1.00 83.38 567 TRP A O 1
ATOM 4282 N N . SER A 1 568 ? -4.436 -15.093 -16.352 1.00 88.31 568 SER A N 1
ATOM 4283 C CA . SER A 1 568 ? -5.513 -14.462 -17.108 1.00 88.31 568 SER A CA 1
ATOM 4284 C C . SER A 1 568 ? -6.802 -14.489 -16.298 1.00 88.31 568 SER A C 1
ATOM 4286 O O . SER A 1 568 ? -7.600 -15.419 -16.419 1.00 88.31 568 SER A O 1
ATOM 4288 N N . ALA A 1 569 ? -6.973 -13.472 -15.460 1.00 75.62 569 ALA A N 1
ATOM 4289 C CA . ALA A 1 569 ? -8.153 -13.272 -14.629 1.00 75.62 569 ALA A CA 1
ATOM 4290 C C . ALA A 1 569 ? -9.285 -12.556 -15.382 1.00 75.62 569 ALA A C 1
ATOM 4292 O O . ALA A 1 569 ? -9.033 -11.760 -16.295 1.00 75.62 569 ALA A O 1
ATOM 4293 N N . ASP A 1 570 ? -10.525 -12.806 -14.963 1.00 79.12 570 ASP A N 1
ATOM 4294 C CA . ASP A 1 570 ? -11.691 -12.031 -15.385 1.00 79.12 570 ASP A CA 1
ATOM 4295 C C . ASP A 1 570 ? -11.753 -10.662 -14.680 1.00 79.12 570 ASP A C 1
ATOM 4297 O O . ASP A 1 570 ? -10.988 -10.369 -13.760 1.00 79.12 570 ASP A O 1
ATOM 4301 N N . ASP A 1 571 ? -12.642 -9.784 -15.146 1.00 73.38 571 ASP A N 1
ATOM 4302 C CA . ASP A 1 571 ? -12.738 -8.413 -14.627 1.00 73.38 571 ASP A CA 1
ATOM 4303 C C . ASP A 1 571 ? -13.183 -8.387 -13.160 1.00 73.38 571 ASP A C 1
ATOM 4305 O O . ASP A 1 571 ? -12.700 -7.566 -12.378 1.00 73.38 571 ASP A O 1
ATOM 4309 N N . ALA A 1 572 ? -14.064 -9.312 -12.768 1.00 66.31 572 ALA A N 1
ATOM 4310 C CA . ALA A 1 572 ? -14.583 -9.411 -11.408 1.00 66.31 572 ALA A CA 1
ATOM 4311 C C . ALA A 1 572 ? -13.476 -9.741 -10.397 1.00 66.31 572 ALA A C 1
ATOM 4313 O O . ALA A 1 572 ? -13.464 -9.196 -9.295 1.00 66.31 572 ALA A O 1
ATOM 4314 N N . ALA A 1 573 ? -12.520 -10.588 -10.780 1.00 69.06 573 ALA A N 1
ATOM 4315 C CA . ALA A 1 573 ? -11.390 -10.940 -9.937 1.00 69.06 573 ALA A CA 1
ATOM 4316 C C . ALA A 1 573 ? -10.288 -9.869 -9.879 1.00 69.06 573 ALA A C 1
ATOM 4318 O O . ALA A 1 573 ? -9.425 -9.957 -9.009 1.00 69.06 573 ALA A O 1
ATOM 4319 N N . LEU A 1 574 ? -10.293 -8.882 -10.784 1.00 70.94 574 LEU A N 1
ATOM 4320 C CA . LEU A 1 574 ? -9.285 -7.814 -10.856 1.00 70.94 574 LEU A CA 1
ATOM 4321 C C . LEU A 1 574 ? -9.778 -6.475 -10.294 1.00 70.94 574 LEU A C 1
ATOM 4323 O O . LEU A 1 574 ? -8.989 -5.699 -9.758 1.00 70.94 574 LEU A O 1
ATOM 4327 N N . THR A 1 575 ? -11.068 -6.176 -10.426 1.00 72.75 575 THR A N 1
ATOM 4328 C CA . THR A 1 575 ? -11.618 -4.854 -10.097 1.00 72.75 575 THR A CA 1
ATOM 4329 C C . THR A 1 575 ? -11.401 -4.510 -8.623 1.00 72.75 575 THR A C 1
ATOM 4331 O O . THR A 1 575 ? -11.778 -5.278 -7.737 1.00 72.75 575 THR A O 1
ATOM 4334 N N . GLY A 1 576 ? -10.795 -3.346 -8.356 1.00 54.06 576 GLY A N 1
ATOM 4335 C CA . GLY A 1 576 ? -10.572 -2.843 -6.998 1.00 54.06 576 GLY A CA 1
ATOM 4336 C C . GLY A 1 576 ? -9.564 -3.648 -6.173 1.00 54.06 576 GLY A C 1
ATOM 4337 O O . GLY A 1 576 ? -9.476 -3.448 -4.964 1.00 54.06 576 GLY A O 1
ATOM 4338 N N . GLN A 1 577 ? -8.818 -4.570 -6.789 1.00 69.19 577 GLN A N 1
ATOM 4339 C CA . GLN A 1 577 ? -7.816 -5.359 -6.080 1.00 69.19 577 GLN A CA 1
ATOM 4340 C C . GLN A 1 577 ? -6.486 -4.610 -5.954 1.00 69.19 577 GLN A C 1
ATOM 4342 O O . GLN A 1 577 ? -6.098 -3.887 -6.881 1.00 69.19 577 GLN A O 1
ATOM 4347 N N . PRO A 1 578 ? -5.748 -4.812 -4.847 1.00 66.19 578 PRO A N 1
ATOM 4348 C CA . PRO A 1 578 ? -4.394 -4.310 -4.725 1.00 66.19 578 PRO A CA 1
ATOM 4349 C C . PRO A 1 578 ? -3.459 -5.076 -5.665 1.00 66.19 578 PRO A C 1
ATOM 4351 O O . PRO A 1 578 ? -3.439 -6.311 -5.706 1.00 66.19 578 PRO A O 1
ATOM 4354 N N . VAL A 1 579 ? -2.637 -4.328 -6.383 1.00 78.56 579 VAL A N 1
ATOM 4355 C CA . VAL A 1 579 ? -1.541 -4.825 -7.204 1.00 78.56 579 VAL A CA 1
ATOM 4356 C C . VAL A 1 579 ? -0.220 -4.266 -6.711 1.00 78.56 579 VAL A C 1
ATOM 4358 O O . VAL A 1 579 ? -0.134 -3.183 -6.137 1.00 78.56 579 VAL A O 1
ATOM 4361 N N . ASN A 1 580 ? 0.828 -5.041 -6.940 1.00 85.94 580 ASN A N 1
ATOM 4362 C CA . ASN A 1 580 ? 2.200 -4.655 -6.678 1.00 85.94 580 ASN A CA 1
ATOM 4363 C C . ASN A 1 580 ? 2.918 -4.493 -8.009 1.00 85.94 580 ASN A C 1
ATOM 4365 O O . ASN A 1 580 ? 2.650 -5.239 -8.953 1.00 85.94 580 ASN A O 1
ATOM 4369 N N . ILE A 1 581 ? 3.857 -3.562 -8.050 1.00 91.38 581 ILE A N 1
ATOM 4370 C CA . ILE A 1 581 ? 4.790 -3.385 -9.155 1.00 91.38 581 ILE A CA 1
ATOM 4371 C C . ILE A 1 581 ? 6.178 -3.134 -8.587 1.00 91.38 581 ILE A C 1
ATOM 4373 O O . ILE A 1 581 ? 6.335 -2.494 -7.542 1.00 91.38 581 ILE A O 1
ATOM 4377 N N . ALA A 1 582 ? 7.191 -3.659 -9.266 1.00 92.12 582 ALA A N 1
ATOM 4378 C CA . ALA A 1 582 ? 8.568 -3.331 -8.963 1.00 92.12 582 ALA A CA 1
ATOM 4379 C C . ALA A 1 582 ? 9.441 -3.372 -10.210 1.00 92.12 582 ALA A C 1
ATOM 4381 O O . ALA A 1 582 ? 9.339 -4.288 -11.025 1.00 92.12 582 ALA A O 1
ATOM 4382 N N . GLY A 1 583 ? 10.335 -2.399 -10.306 1.00 93.94 583 GLY A N 1
ATOM 4383 C CA . GLY A 1 583 ? 11.215 -2.197 -11.445 1.00 93.94 583 GLY A CA 1
ATOM 4384 C C . GLY A 1 583 ? 12.338 -1.220 -11.130 1.00 93.94 583 GLY A C 1
ATOM 4385 O O . GLY A 1 583 ? 12.576 -0.882 -9.969 1.00 93.94 583 GLY A O 1
ATOM 4386 N N . TYR A 1 584 ? 13.051 -0.795 -12.168 1.00 90.06 584 TYR A N 1
ATOM 4387 C CA . TYR A 1 584 ? 14.301 -0.041 -12.062 1.00 90.06 584 TYR A CA 1
ATOM 4388 C C . TYR A 1 584 ? 14.145 1.390 -12.594 1.00 90.06 584 TYR A C 1
ATOM 4390 O O . TYR A 1 584 ? 14.516 1.666 -13.738 1.00 90.06 584 TYR A O 1
ATOM 4398 N N . PRO A 1 585 ? 13.605 2.318 -11.784 1.00 85.00 585 PRO A N 1
ATOM 4399 C CA . PRO A 1 585 ? 13.310 3.667 -12.239 1.00 85.00 585 PRO A CA 1
ATOM 4400 C C . PRO A 1 585 ? 14.596 4.472 -12.471 1.00 85.00 585 PRO A C 1
ATOM 4402 O O . PRO A 1 585 ? 15.559 4.372 -11.704 1.00 85.00 585 PRO A O 1
ATOM 4405 N N . LYS A 1 586 ? 14.609 5.291 -13.521 1.00 76.38 586 LYS A N 1
ATOM 4406 C CA . LYS A 1 586 ? 15.743 6.146 -13.890 1.00 76.38 586 LYS A CA 1
ATOM 4407 C C . LYS A 1 586 ? 15.870 7.383 -12.997 1.00 76.38 586 LYS A C 1
ATOM 4409 O O . LYS A 1 586 ? 16.990 7.815 -12.755 1.00 76.38 586 LYS A O 1
ATOM 4414 N N . ASP A 1 587 ? 14.758 7.935 -12.505 1.00 71.19 587 ASP A N 1
ATOM 4415 C CA . ASP A 1 587 ? 14.714 9.200 -11.745 1.00 71.19 587 ASP A CA 1
ATOM 4416 C C . ASP A 1 587 ? 15.226 9.109 -10.305 1.00 71.19 587 ASP A C 1
ATOM 4418 O O . ASP A 1 587 ? 15.420 10.129 -9.645 1.00 71.19 587 ASP A O 1
ATOM 4422 N N . LYS A 1 588 ? 15.423 7.891 -9.803 1.00 73.56 588 LYS A N 1
ATOM 4423 C CA . LYS A 1 588 ? 16.028 7.640 -8.496 1.00 73.56 588 LYS A CA 1
ATOM 4424 C C . LYS A 1 588 ? 17.530 7.438 -8.675 1.00 73.56 588 LYS A C 1
ATOM 4426 O O . LYS A 1 588 ? 18.238 8.319 -9.148 1.00 73.56 588 LYS A O 1
ATOM 4431 N N . ASP A 1 589 ? 18.033 6.255 -8.362 1.00 78.25 589 ASP A N 1
ATOM 4432 C CA . ASP A 1 589 ? 19.462 5.950 -8.396 1.00 78.25 589 ASP A CA 1
ATOM 4433 C C . ASP A 1 589 ? 19.929 5.456 -9.773 1.00 78.25 589 ASP A C 1
ATOM 4435 O O . ASP A 1 589 ? 20.652 4.462 -9.874 1.00 78.25 589 ASP A O 1
ATOM 4439 N N . ALA A 1 590 ? 19.479 6.106 -10.852 1.00 75.38 590 ALA A N 1
ATOM 4440 C CA . ALA A 1 590 ? 19.837 5.767 -12.232 1.00 75.38 590 ALA A CA 1
ATOM 4441 C C . ALA A 1 590 ? 19.663 4.265 -12.563 1.00 75.38 590 ALA A C 1
ATOM 4443 O O . ALA A 1 590 ? 20.577 3.618 -13.083 1.00 75.38 590 ALA A O 1
ATOM 4444 N N . SER A 1 591 ? 18.505 3.690 -12.212 1.00 82.56 591 SER A N 1
ATOM 4445 C CA . SER A 1 591 ? 18.164 2.271 -12.425 1.00 82.56 591 SER A CA 1
ATOM 4446 C C . SER A 1 591 ? 19.075 1.256 -11.708 1.00 82.56 591 SER A C 1
ATOM 4448 O O . SER A 1 591 ? 19.062 0.069 -12.036 1.00 82.56 591 SER A O 1
ATOM 4450 N N . GLN A 1 592 ? 19.865 1.675 -10.712 1.00 80.44 592 GLN A N 1
ATOM 4451 C CA . GLN A 1 592 ? 20.764 0.769 -9.985 1.00 80.44 592 GLN A CA 1
ATOM 4452 C C . GLN A 1 592 ? 20.068 -0.054 -8.895 1.00 80.44 592 GLN A C 1
ATOM 4454 O O . GLN A 1 592 ? 20.555 -1.131 -8.547 1.00 80.44 592 GLN A O 1
ATOM 4459 N N . PHE A 1 593 ? 18.933 0.410 -8.370 1.00 86.69 593 PHE A N 1
ATOM 4460 C CA . PHE A 1 593 ? 18.174 -0.288 -7.332 1.00 86.69 593 PHE A CA 1
ATOM 4461 C C . PHE A 1 593 ? 16.748 -0.583 -7.782 1.00 86.69 593 PHE A C 1
ATOM 4463 O O . PHE A 1 593 ? 16.150 0.157 -8.563 1.00 86.69 593 PHE A O 1
ATOM 4470 N N . LEU A 1 594 ? 16.210 -1.686 -7.265 1.00 87.56 594 LEU A N 1
ATOM 4471 C CA . LEU A 1 594 ? 14.830 -2.083 -7.488 1.00 87.56 594 LEU A CA 1
ATOM 4472 C C . LEU A 1 594 ? 13.919 -1.269 -6.564 1.00 87.56 594 LEU A C 1
ATOM 4474 O O . LEU A 1 594 ? 14.111 -1.276 -5.348 1.00 87.56 594 LEU A O 1
ATOM 4478 N N . TYR A 1 595 ? 12.919 -0.603 -7.128 1.00 84.06 595 TYR A N 1
ATOM 4479 C CA . TYR A 1 595 ? 11.900 0.139 -6.388 1.00 84.06 595 TYR A CA 1
ATOM 4480 C C . TYR A 1 595 ? 10.552 -0.544 -6.530 1.00 84.06 595 TYR A C 1
ATOM 4482 O O . TYR A 1 595 ? 10.198 -0.983 -7.625 1.00 84.06 595 TYR A O 1
ATOM 4490 N N . HIS A 1 596 ? 9.794 -0.590 -5.440 1.00 84.56 596 HIS A N 1
ATOM 4491 C CA . HIS A 1 596 ? 8.457 -1.157 -5.404 1.00 84.56 596 HIS A CA 1
ATOM 4492 C C . HIS A 1 596 ? 7.420 -0.119 -4.986 1.00 84.56 596 HIS A C 1
ATOM 4494 O O . HIS A 1 596 ? 7.689 0.766 -4.172 1.00 84.56 596 HIS A O 1
ATOM 4500 N N . HIS A 1 597 ? 6.210 -0.285 -5.504 1.00 76.50 597 HIS A N 1
ATOM 4501 C CA . HIS A 1 597 ? 5.024 0.401 -5.020 1.00 76.50 597 HIS A CA 1
ATOM 4502 C C . HIS A 1 597 ? 3.812 -0.537 -5.147 1.00 76.50 597 HIS A C 1
ATOM 4504 O O . HIS A 1 597 ? 3.857 -1.559 -5.836 1.00 76.50 597 HIS A O 1
ATOM 4510 N N . SER A 1 598 ? 2.752 -0.255 -4.399 1.00 68.88 598 SER A N 1
ATOM 4511 C CA . SER A 1 598 ? 1.550 -1.077 -4.352 1.00 68.88 598 SER A CA 1
ATOM 4512 C C . SER A 1 598 ? 0.348 -0.180 -4.135 1.00 68.88 598 SER A C 1
ATOM 4514 O O . SER A 1 598 ? 0.351 0.610 -3.187 1.00 68.88 598 SER A O 1
ATOM 4516 N N . ASP A 1 599 ? -0.669 -0.360 -4.956 1.00 64.69 599 ASP A N 1
ATOM 4517 C CA . ASP A 1 599 ? -1.931 0.365 -4.890 1.00 64.69 599 ASP A CA 1
ATOM 4518 C C . ASP A 1 599 ? -2.983 -0.423 -5.681 1.00 64.69 599 ASP A C 1
ATOM 4520 O O . ASP A 1 599 ? -2.781 -1.585 -6.029 1.00 64.69 599 ASP A O 1
ATOM 4524 N N . THR A 1 600 ? -4.125 0.181 -5.948 1.00 66.69 600 THR A N 1
ATOM 4525 C CA . THR A 1 600 ? -5.330 -0.494 -6.397 1.00 66.69 600 THR A CA 1
ATOM 4526 C C . THR A 1 600 ? -5.489 -0.391 -7.908 1.00 66.69 600 THR A C 1
ATOM 4528 O O . THR A 1 600 ? -5.112 0.605 -8.534 1.00 66.69 600 THR A O 1
ATOM 4531 N N . ILE A 1 601 ? -6.088 -1.419 -8.506 1.00 68.62 601 ILE A N 1
ATOM 4532 C CA . ILE A 1 601 ? -6.615 -1.353 -9.869 1.00 68.62 601 ILE A CA 1
ATOM 4533 C C . ILE A 1 601 ? -7.805 -0.388 -9.891 1.00 68.62 601 ILE A C 1
ATOM 4535 O O . ILE A 1 601 ? -8.830 -0.638 -9.257 1.00 68.62 601 ILE A O 1
ATOM 4539 N N . ILE A 1 602 ? -7.678 0.687 -10.665 1.00 61.91 602 ILE A N 1
ATOM 4540 C CA . ILE A 1 602 ? -8.684 1.751 -10.800 1.00 61.91 602 ILE A CA 1
ATOM 4541 C C . ILE A 1 602 ? -9.414 1.717 -12.147 1.00 61.91 602 ILE A C 1
ATOM 4543 O O . ILE A 1 602 ? -10.376 2.453 -12.347 1.00 61.91 602 ILE A O 1
ATOM 4547 N N . GLY A 1 603 ? -8.980 0.871 -13.083 1.00 65.00 603 GLY A N 1
ATOM 4548 C CA . GLY A 1 603 ? -9.639 0.728 -14.374 1.00 65.00 603 GLY A CA 1
ATOM 4549 C C . GLY A 1 603 ? -9.240 -0.544 -15.109 1.00 65.00 603 GLY A C 1
ATOM 4550 O O . GLY A 1 603 ? -8.109 -1.018 -15.005 1.00 65.00 603 GLY A O 1
ATOM 4551 N N . LEU A 1 604 ? -10.176 -1.088 -15.883 1.00 73.44 604 LEU A N 1
ATOM 4552 C CA . LEU A 1 604 ? -9.972 -2.284 -16.693 1.00 73.44 604 LEU A CA 1
ATOM 4553 C C . LEU A 1 604 ? -10.467 -2.062 -18.121 1.00 73.44 604 LEU A C 1
ATOM 4555 O O . LEU A 1 604 ? -11.481 -1.408 -18.363 1.00 73.44 604 LEU A O 1
ATOM 4559 N N . ARG A 1 605 ? -9.742 -2.652 -19.069 1.00 76.94 605 ARG A N 1
ATOM 4560 C CA . ARG A 1 605 ? -10.164 -2.910 -20.449 1.00 76.94 605 ARG A CA 1
ATOM 4561 C C . ARG A 1 605 ? -9.796 -4.341 -20.826 1.00 76.94 605 ARG A C 1
ATOM 4563 O O . ARG A 1 605 ? -9.001 -4.974 -20.122 1.00 76.94 605 ARG A O 1
ATOM 4570 N N . PRO A 1 606 ? -10.295 -4.854 -21.963 1.00 81.38 606 PRO A N 1
ATOM 4571 C CA . PRO A 1 606 ? -9.921 -6.193 -22.399 1.00 81.38 606 PRO A CA 1
ATOM 4572 C C . PRO A 1 606 ? -8.399 -6.360 -22.566 1.00 81.38 606 PRO A C 1
ATOM 4574 O O . PRO A 1 606 ? -7.867 -7.408 -22.208 1.00 81.38 606 PRO A O 1
ATOM 4577 N N . GLN A 1 607 ? -7.682 -5.323 -23.019 1.00 86.00 607 GLN A N 1
ATOM 4578 C CA . GLN A 1 607 ? -6.224 -5.345 -23.217 1.00 86.00 607 GLN A CA 1
ATOM 4579 C C . GLN A 1 607 ? -5.416 -4.579 -22.154 1.00 86.00 607 GLN A C 1
ATOM 4581 O O . GLN A 1 607 ? -4.189 -4.644 -22.172 1.00 86.00 607 GLN A O 1
ATOM 4586 N N . ARG A 1 608 ? -6.052 -3.870 -21.206 1.00 84.94 608 ARG A N 1
ATOM 4587 C CA . ARG A 1 608 ? -5.346 -2.995 -20.246 1.00 84.94 608 ARG A CA 1
ATOM 4588 C C . ARG A 1 608 ? -5.811 -3.159 -18.811 1.00 84.94 608 ARG A C 1
ATOM 4590 O O . ARG A 1 608 ? -7.001 -3.333 -18.555 1.00 84.94 608 ARG A O 1
ATOM 4597 N N . ILE A 1 609 ? -4.871 -2.992 -17.889 1.00 83.50 609 ILE A N 1
ATOM 4598 C CA . ILE A 1 609 ? -5.147 -2.699 -16.480 1.00 83.50 609 ILE A CA 1
ATOM 4599 C C . ILE A 1 609 ? -4.610 -1.300 -16.190 1.00 83.50 609 ILE A C 1
ATOM 4601 O O . ILE A 1 609 ? -3.508 -0.974 -16.629 1.00 83.50 609 ILE A O 1
ATOM 4605 N N . VAL A 1 610 ? -5.384 -0.492 -15.467 1.00 74.69 610 VAL A N 1
ATOM 4606 C CA . VAL A 1 610 ? -4.986 0.830 -14.972 1.00 74.69 610 VAL A CA 1
ATOM 4607 C C . VAL A 1 610 ? -5.017 0.829 -13.456 1.00 74.69 610 VAL A C 1
ATOM 4609 O O . VAL A 1 610 ? -5.946 0.304 -12.843 1.00 74.69 610 VAL A O 1
ATOM 4612 N N . TYR A 1 611 ? -3.988 1.401 -12.855 1.00 70.44 611 TYR A N 1
ATOM 4613 C CA . TYR A 1 611 ? -3.744 1.402 -11.424 1.00 70.44 611 TYR A CA 1
ATOM 4614 C C . TYR A 1 611 ? -3.192 2.753 -10.968 1.00 70.44 611 TYR A C 1
ATOM 4616 O O . TYR A 1 611 ? -2.578 3.493 -11.736 1.00 70.44 611 TYR A O 1
ATOM 4624 N N . ALA A 1 612 ? -3.410 3.066 -9.692 1.00 61.91 612 ALA A N 1
ATOM 4625 C CA . ALA A 1 612 ? -2.948 4.311 -9.071 1.00 61.91 612 ALA A CA 1
ATOM 4626 C C . ALA A 1 612 ? -1.461 4.281 -8.661 1.00 61.91 612 ALA A C 1
ATOM 4628 O O . ALA A 1 612 ? -0.963 5.215 -8.048 1.00 61.91 612 ALA A O 1
ATOM 4629 N N . VAL A 1 613 ? -0.747 3.206 -8.996 1.00 55.19 613 VAL A N 1
ATOM 4630 C CA . VAL A 1 613 ? 0.633 2.992 -8.563 1.00 55.19 613 VAL A CA 1
ATOM 4631 C C . VAL A 1 613 ? 1.602 3.915 -9.297 1.00 55.19 613 VAL A C 1
ATOM 4633 O O . VAL A 1 613 ? 1.655 3.869 -10.521 1.00 55.19 613 VAL A O 1
ATOM 4636 N N . ASP A 1 614 ? 2.414 4.676 -8.564 1.00 56.28 614 ASP A N 1
ATOM 4637 C CA . ASP A 1 614 ? 3.509 5.491 -9.116 1.00 56.28 614 ASP A CA 1
ATOM 4638 C C . ASP A 1 614 ? 4.575 4.662 -9.836 1.00 56.28 614 ASP A C 1
ATOM 4640 O O . ASP A 1 614 ? 5.098 3.682 -9.294 1.00 56.28 614 ASP A O 1
ATOM 4644 N N . THR A 1 615 ? 4.945 5.112 -11.032 1.00 54.19 615 THR A N 1
ATOM 4645 C CA . THR A 1 615 ? 6.035 4.571 -11.850 1.00 54.19 615 THR A CA 1
ATOM 4646 C C . THR A 1 615 ? 6.780 5.715 -12.540 1.00 54.19 615 THR A C 1
ATOM 4648 O O . THR A 1 615 ? 6.357 6.870 -12.496 1.00 54.19 615 THR A O 1
ATOM 4651 N N . TYR A 1 616 ? 7.946 5.415 -13.100 1.00 62.03 616 TYR A N 1
ATOM 4652 C CA . TYR A 1 616 ? 8.757 6.368 -13.851 1.00 62.03 616 TYR A CA 1
ATOM 4653 C C . TYR A 1 616 ? 9.680 5.598 -14.788 1.00 62.03 616 TYR A C 1
ATOM 4655 O O . TYR A 1 616 ? 10.070 4.470 -14.454 1.00 62.03 616 TYR A O 1
ATOM 4663 N N . GLU A 1 617 ? 10.075 6.238 -15.895 1.00 68.12 617 GLU A N 1
ATOM 4664 C CA . GLU A 1 617 ? 10.917 5.655 -16.941 1.00 68.12 617 GLU A CA 1
ATOM 4665 C C . GLU A 1 617 ? 11.952 4.662 -16.408 1.00 68.12 617 GLU A C 1
ATOM 4667 O O . GLU A 1 617 ? 12.679 4.943 -15.455 1.00 68.12 617 GLU A O 1
ATOM 4672 N N . GLY A 1 618 ? 12.064 3.513 -17.071 1.00 77.31 618 GLY A N 1
ATOM 4673 C CA . GLY A 1 618 ? 12.909 2.397 -16.638 1.00 77.31 618 GLY A CA 1
ATOM 4674 C C . GLY A 1 618 ? 12.140 1.337 -15.846 1.00 77.31 618 GLY A C 1
ATOM 4675 O O . GLY A 1 618 ? 12.560 0.177 -15.812 1.00 77.31 618 GLY A O 1
ATOM 4676 N N . GLN A 1 619 ? 10.972 1.678 -15.291 1.00 87.56 619 GLN A N 1
ATOM 4677 C CA . GLN A 1 619 ? 10.007 0.692 -14.794 1.00 87.56 619 GLN A CA 1
ATOM 4678 C C . GLN A 1 619 ? 9.197 0.033 -15.923 1.00 87.56 619 GLN A C 1
ATOM 4680 O O . GLN A 1 619 ? 8.608 -1.021 -15.679 1.00 87.56 619 GLN A O 1
ATOM 4685 N N . SER A 1 620 ? 9.211 0.560 -17.153 1.00 90.25 620 SER A N 1
ATOM 4686 C CA . SER A 1 620 ? 8.716 -0.122 -18.356 1.00 90.25 620 SER A CA 1
ATOM 4687 C C . SER A 1 620 ? 9.035 -1.616 -18.387 1.00 90.25 620 SER A C 1
ATOM 4689 O O . SER A 1 620 ? 10.195 -2.018 -18.336 1.00 90.25 620 SER A O 1
ATOM 4691 N N . GLY A 1 621 ? 8.004 -2.447 -18.502 1.00 95.12 621 GLY A N 1
ATOM 4692 C CA . GLY A 1 621 ? 8.092 -3.904 -18.527 1.00 95.12 621 GLY A CA 1
ATOM 4693 C C . GLY A 1 621 ? 8.067 -4.585 -17.156 1.00 95.12 621 GLY A C 1
ATOM 4694 O O . GLY A 1 621 ? 8.109 -5.817 -17.092 1.00 95.12 621 GLY A O 1
ATOM 4695 N N . ALA A 1 622 ? 7.956 -3.822 -16.064 1.00 96.81 622 ALA A N 1
ATOM 4696 C CA . ALA A 1 622 ? 7.816 -4.363 -14.718 1.00 96.81 622 ALA A CA 1
ATOM 4697 C C . ALA A 1 622 ? 6.590 -5.289 -14.584 1.00 96.81 622 ALA A C 1
ATOM 4699 O O . ALA A 1 622 ? 5.532 -5.018 -15.168 1.00 96.81 622 ALA A O 1
ATOM 4700 N N . PRO A 1 623 ? 6.699 -6.380 -13.801 1.00 96.75 623 PRO A N 1
ATOM 4701 C CA . PRO A 1 623 ? 5.550 -7.218 -13.498 1.00 96.75 623 PRO A CA 1
ATOM 4702 C C . PRO A 1 623 ? 4.561 -6.450 -12.622 1.00 96.75 623 PRO A C 1
ATOM 4704 O O . PRO A 1 623 ? 4.948 -5.866 -11.612 1.00 96.75 623 PRO A O 1
ATOM 4707 N N . VAL A 1 624 ? 3.277 -6.524 -12.967 1.00 94.19 624 VAL A N 1
ATOM 4708 C CA . VAL A 1 624 ? 2.168 -6.089 -12.112 1.00 94.19 624 VAL A CA 1
ATOM 4709 C C . VAL A 1 624 ? 1.496 -7.338 -11.561 1.00 94.19 624 VAL A C 1
ATOM 4711 O O . VAL A 1 624 ? 0.871 -8.089 -12.317 1.00 94.19 624 VAL A O 1
ATOM 4714 N N . TRP A 1 625 ? 1.648 -7.609 -10.264 1.00 91.19 625 TRP A N 1
ATOM 4715 C CA . TRP A 1 625 ? 1.207 -8.872 -9.666 1.00 91.19 625 TRP A CA 1
ATOM 4716 C C . TRP A 1 625 ? 0.254 -8.708 -8.489 1.00 91.19 625 TRP A C 1
ATOM 4718 O O . TRP A 1 625 ? 0.314 -7.754 -7.712 1.00 91.19 625 TRP A O 1
ATOM 4728 N N . MET A 1 626 ? -0.589 -9.723 -8.328 1.00 78.12 626 MET A N 1
ATOM 4729 C CA . MET A 1 626 ? -1.436 -9.912 -7.159 1.00 78.12 626 MET A CA 1
ATOM 4730 C C . MET A 1 626 ? -0.807 -10.945 -6.225 1.00 78.12 626 MET A C 1
ATOM 4732 O O . MET A 1 626 ? -0.275 -11.975 -6.664 1.00 78.12 626 MET A O 1
ATOM 4736 N N . VAL A 1 627 ? -0.881 -10.671 -4.924 1.00 64.62 627 VAL A N 1
ATOM 4737 C CA . VAL A 1 627 ? -0.501 -11.616 -3.870 1.00 64.62 627 VAL A CA 1
ATOM 4738 C C . VAL A 1 627 ? -1.770 -12.288 -3.365 1.00 64.62 627 VAL A C 1
ATOM 4740 O O . VAL A 1 627 ? -2.742 -11.627 -3.018 1.00 64.62 627 VAL A O 1
ATOM 4743 N N . PHE A 1 628 ? -1.755 -13.615 -3.318 1.00 52.62 628 PHE A N 1
ATOM 4744 C CA . PHE A 1 628 ? -2.842 -14.413 -2.757 1.00 52.62 628 PHE A CA 1
ATOM 4745 C C . PHE A 1 628 ? -2.427 -14.926 -1.378 1.00 52.62 628 PHE A C 1
ATOM 4747 O O . PHE A 1 628 ? -1.241 -14.943 -1.054 1.00 52.62 628 PHE A O 1
ATOM 4754 N N . ASN A 1 629 ? -3.386 -15.440 -0.602 1.00 39.03 629 ASN A N 1
ATOM 4755 C CA . ASN A 1 629 ? -3.174 -15.993 0.749 1.00 39.03 629 ASN A CA 1
ATOM 4756 C C . ASN A 1 629 ? -2.018 -17.013 0.860 1.00 39.03 629 ASN A C 1
ATOM 4758 O O . ASN A 1 629 ? -1.546 -17.290 1.955 1.00 39.03 629 ASN A O 1
ATOM 4762 N N . ASN A 1 630 ? -1.551 -17.569 -0.262 1.00 45.66 630 ASN A N 1
ATOM 4763 C CA . ASN A 1 630 ? -0.285 -18.282 -0.355 1.00 45.66 630 ASN A CA 1
ATOM 4764 C C . ASN A 1 630 ? 0.683 -17.499 -1.275 1.00 45.66 630 ASN A C 1
ATOM 4766 O O . ASN A 1 630 ? 0.390 -17.384 -2.467 1.00 45.66 630 ASN A O 1
ATOM 4770 N N . PRO A 1 631 ? 1.853 -17.036 -0.792 1.00 47.50 631 PRO A N 1
ATOM 4771 C CA . PRO A 1 631 ? 2.856 -16.348 -1.612 1.00 47.50 631 PRO A CA 1
ATOM 4772 C C . PRO A 1 631 ? 3.351 -17.154 -2.825 1.00 47.50 631 PRO A C 1
ATOM 4774 O O . PRO A 1 631 ? 3.662 -16.568 -3.860 1.00 47.50 631 PRO A O 1
ATOM 4777 N N . ALA A 1 632 ? 3.342 -18.494 -2.765 1.00 50.84 632 ALA A N 1
ATOM 4778 C CA . ALA A 1 632 ? 3.641 -19.365 -3.913 1.00 50.84 632 ALA A CA 1
ATOM 4779 C C . ALA A 1 632 ? 2.586 -19.265 -5.038 1.00 50.84 632 ALA A C 1
ATOM 4781 O O . ALA A 1 632 ? 2.796 -19.702 -6.173 1.00 50.84 632 ALA A O 1
ATOM 4782 N N . ARG A 1 633 ? 1.426 -18.674 -4.737 1.00 57.59 633 ARG A N 1
ATOM 4783 C CA . ARG A 1 633 ? 0.377 -18.355 -5.705 1.00 57.59 633 ARG A CA 1
ATOM 4784 C C . ARG A 1 633 ? 0.482 -16.939 -6.253 1.00 57.59 633 ARG A C 1
ATOM 4786 O O . ARG A 1 633 ? -0.427 -16.558 -6.965 1.00 57.59 633 ARG A O 1
ATOM 4793 N N . THR A 1 634 ? 1.544 -16.179 -5.986 1.00 71.88 634 THR A N 1
ATOM 4794 C CA . THR A 1 634 ? 1.762 -14.870 -6.626 1.00 71.88 634 THR A CA 1
ATOM 4795 C C . THR A 1 634 ? 1.616 -14.992 -8.145 1.00 71.88 634 THR A C 1
ATOM 4797 O O . THR A 1 634 ? 2.229 -15.880 -8.752 1.00 71.88 634 THR A O 1
ATOM 4800 N N . ARG A 1 635 ? 0.771 -14.151 -8.753 1.00 83.06 635 ARG A N 1
ATOM 4801 C CA . ARG A 1 635 ? 0.546 -14.151 -10.205 1.00 83.06 635 ARG A CA 1
ATOM 4802 C C . ARG A 1 635 ? 0.651 -12.754 -10.783 1.00 83.06 635 ARG A C 1
ATOM 4804 O O . ARG A 1 635 ? 0.035 -11.827 -10.263 1.00 83.06 635 ARG A O 1
ATOM 4811 N N . VAL A 1 636 ? 1.388 -12.637 -11.882 1.00 93.56 636 VAL A N 1
ATOM 4812 C CA . VAL A 1 636 ? 1.403 -11.437 -12.719 1.00 93.56 636 VAL A CA 1
ATOM 4813 C C . VAL A 1 636 ? 0.115 -11.399 -13.534 1.00 93.56 636 VAL A C 1
ATOM 4815 O O . VAL A 1 636 ? -0.283 -12.410 -14.117 1.00 93.56 636 VAL A O 1
ATOM 4818 N N . VAL A 1 637 ? -0.532 -10.237 -13.544 1.00 93.12 637 VAL A N 1
ATOM 4819 C CA . VAL A 1 637 ? -1.805 -9.971 -14.233 1.00 93.12 637 VAL A CA 1
ATOM 4820 C C . VAL A 1 637 ? -1.665 -8.907 -15.325 1.00 93.12 637 VAL A C 1
ATOM 4822 O O . VAL A 1 637 ? -2.510 -8.824 -16.216 1.00 93.12 637 VAL A O 1
ATOM 4825 N N . ALA A 1 638 ? -0.586 -8.120 -15.303 1.00 94.94 638 ALA A N 1
ATOM 4826 C CA . ALA A 1 638 ? -0.229 -7.186 -16.366 1.00 94.94 638 ALA A CA 1
ATOM 4827 C C . ALA A 1 638 ? 1.288 -6.953 -16.441 1.00 94.94 638 ALA A C 1
ATOM 4829 O O . ALA A 1 638 ? 2.027 -7.215 -15.491 1.00 94.94 638 ALA A O 1
ATOM 4830 N N . VAL A 1 639 ? 1.734 -6.441 -17.584 1.00 96.62 639 VAL A N 1
ATOM 4831 C CA . VAL A 1 639 ? 3.090 -5.930 -17.812 1.00 96.62 639 VAL A CA 1
ATOM 4832 C C . VAL A 1 639 ? 2.996 -4.415 -17.880 1.00 96.62 639 VAL A C 1
ATOM 4834 O O . VAL A 1 639 ? 2.247 -3.906 -18.708 1.00 96.62 639 VAL A O 1
ATOM 4837 N N . HIS A 1 640 ? 3.703 -3.694 -17.012 1.00 94.44 640 HIS A N 1
ATOM 4838 C CA . HIS A 1 640 ? 3.663 -2.232 -17.014 1.00 94.44 640 HIS A CA 1
ATOM 4839 C C . HIS A 1 640 ? 4.255 -1.662 -18.306 1.00 94.44 640 HIS A C 1
ATOM 4841 O O . HIS A 1 640 ? 5.296 -2.132 -18.758 1.00 94.44 640 HIS A O 1
ATOM 4847 N N . THR A 1 641 ? 3.606 -0.660 -18.897 1.00 83.69 641 THR A N 1
ATOM 4848 C CA . THR A 1 641 ? 4.018 -0.098 -20.195 1.00 83.69 641 THR A CA 1
ATOM 4849 C C . THR A 1 641 ? 3.998 1.420 -20.239 1.00 83.69 641 THR A C 1
ATOM 4851 O O . THR A 1 641 ? 4.835 2.003 -20.914 1.00 83.69 641 THR A O 1
ATOM 4854 N N . SER A 1 642 ? 3.034 2.069 -19.582 1.00 67.50 642 SER A N 1
ATOM 4855 C CA . SER A 1 642 ? 2.861 3.519 -19.719 1.00 67.50 642 SER A CA 1
ATOM 4856 C C . SER A 1 642 ? 1.911 4.111 -18.680 1.00 67.50 642 SER A C 1
ATOM 4858 O O . SER A 1 642 ? 1.010 3.419 -18.211 1.00 67.50 642 SER A O 1
ATOM 4860 N N . ALA A 1 643 ? 1.983 5.414 -18.429 1.00 53.28 643 ALA A N 1
ATOM 4861 C CA . ALA A 1 643 ? 0.871 6.241 -17.980 1.00 53.28 643 ALA A CA 1
ATOM 4862 C C . ALA A 1 643 ? -0.116 6.399 -19.139 1.00 53.28 643 ALA A C 1
ATOM 4864 O O . ALA A 1 643 ? 0.238 6.930 -20.192 1.00 53.28 643 ALA A O 1
ATOM 4865 N N . ARG A 1 644 ? -1.357 5.925 -18.996 1.00 47.78 644 ARG A N 1
ATOM 4866 C CA . ARG A 1 644 ? -2.378 6.240 -20.000 1.00 47.78 644 ARG A CA 1
ATOM 4867 C C . ARG A 1 644 ? -3.759 6.400 -19.386 1.00 47.78 644 ARG A C 1
ATOM 4869 O O . ARG A 1 644 ? -4.288 5.487 -18.758 1.00 47.78 644 ARG A O 1
ATOM 4876 N N . ALA A 1 645 ? -4.357 7.542 -19.714 1.00 38.47 645 ALA A N 1
ATOM 4877 C CA . ALA A 1 645 ? -5.782 7.805 -19.651 1.00 38.47 645 ALA A CA 1
ATOM 4878 C C . ALA A 1 645 ? -6.568 6.714 -20.399 1.00 38.47 645 ALA A C 1
ATOM 4880 O O . ALA A 1 645 ? -6.416 6.553 -21.618 1.00 38.47 645 ALA A O 1
ATOM 4881 N N . LEU A 1 646 ? -7.464 5.987 -19.731 1.00 36.44 646 LEU A N 1
ATOM 4882 C CA . LEU A 1 646 ? -8.495 5.235 -20.448 1.00 36.44 646 LEU A CA 1
ATOM 4883 C C . LEU A 1 646 ? -9.460 6.245 -21.062 1.00 36.44 646 LEU A C 1
ATOM 4885 O O . LEU A 1 646 ? -10.403 6.625 -20.391 1.00 36.44 646 LEU A O 1
ATOM 4889 N N . THR A 1 647 ? -9.300 6.648 -22.324 1.00 34.19 647 THR A N 1
ATOM 4890 C CA . THR A 1 647 ? -10.332 7.421 -23.042 1.00 34.19 647 THR A CA 1
ATOM 4891 C C . THR A 1 647 ? -11.521 6.503 -23.330 1.00 34.19 647 THR A C 1
ATOM 4893 O O . THR A 1 647 ? -11.588 5.849 -24.373 1.00 34.19 647 THR A O 1
ATOM 4896 N N . LEU A 1 648 ? -12.390 6.257 -22.344 1.00 32.62 648 LEU A N 1
ATOM 4897 C CA . LEU A 1 648 ? -13.720 5.715 -22.623 1.00 32.62 648 LEU A CA 1
ATOM 4898 C C . LEU A 1 648 ? -14.467 6.859 -23.296 1.00 32.62 648 LEU A C 1
ATOM 4900 O O . LEU A 1 648 ? -14.339 8.005 -22.862 1.00 32.62 648 LEU A O 1
ATOM 4904 N N . ALA A 1 649 ? -15.205 6.578 -24.369 1.00 31.44 649 ALA A N 1
ATOM 4905 C CA . ALA A 1 649 ? -16.175 7.541 -24.864 1.00 31.44 649 ALA A CA 1
ATOM 4906 C C . ALA A 1 649 ? -17.055 7.942 -23.659 1.00 31.44 649 ALA A C 1
ATOM 4908 O O . ALA A 1 649 ? -17.795 7.109 -23.148 1.00 31.44 649 ALA A O 1
ATOM 4909 N N . ALA A 1 650 ? -16.869 9.182 -23.185 1.00 30.98 650 ALA A N 1
ATOM 4910 C CA . ALA A 1 650 ? -17.450 9.835 -22.001 1.00 30.98 650 ALA A CA 1
ATOM 4911 C C . ALA A 1 650 ? -16.686 9.872 -20.644 1.00 30.98 650 ALA A C 1
ATOM 4913 O O . ALA A 1 650 ? -17.149 10.603 -19.770 1.00 30.98 650 ALA A O 1
ATOM 4914 N N . SER A 1 651 ? -15.512 9.254 -20.435 1.00 34.44 651 SER A N 1
ATOM 4915 C CA . SER A 1 651 ? -14.715 9.497 -19.201 1.00 34.44 651 SER A CA 1
ATOM 4916 C C . SER A 1 651 ? -13.268 8.978 -19.267 1.00 34.44 651 SER A C 1
ATOM 4918 O O . SER A 1 651 ? -13.021 7.786 -19.423 1.00 34.44 651 SER A O 1
ATOM 4920 N N . ALA A 1 652 ? -12.290 9.880 -19.127 1.00 38.81 652 ALA A N 1
ATOM 4921 C CA . ALA A 1 652 ? -10.869 9.539 -19.042 1.00 38.81 652 ALA A CA 1
ATOM 4922 C C . ALA A 1 652 ? -10.483 9.119 -17.608 1.00 38.81 652 ALA A C 1
ATOM 4924 O O . ALA A 1 652 ? -10.568 9.942 -16.697 1.00 38.81 652 ALA A O 1
ATOM 4925 N N . ILE A 1 653 ? -10.070 7.862 -17.398 1.00 43.09 653 ILE A N 1
ATOM 4926 C CA . ILE A 1 653 ? -9.475 7.403 -16.123 1.00 43.09 653 ILE A CA 1
ATOM 4927 C C . ILE A 1 653 ? -7.955 7.552 -16.233 1.00 43.09 653 ILE A C 1
ATOM 4929 O O . ILE A 1 653 ? -7.336 6.774 -16.959 1.00 43.09 653 ILE A O 1
ATOM 4933 N N . ASP A 1 654 ? -7.371 8.534 -15.542 1.00 52.41 654 ASP A N 1
ATOM 4934 C CA . ASP A 1 654 ? -5.920 8.771 -15.516 1.00 52.41 654 ASP A CA 1
ATOM 4935 C C . ASP A 1 654 ? -5.241 7.927 -14.426 1.00 52.41 654 ASP A C 1
ATOM 4937 O O . ASP A 1 654 ? -5.573 8.030 -13.243 1.00 52.41 654 ASP A O 1
ATOM 4941 N N . GLY A 1 655 ? -4.287 7.092 -14.841 1.00 56.78 655 GLY A N 1
ATOM 4942 C CA . GLY A 1 655 ?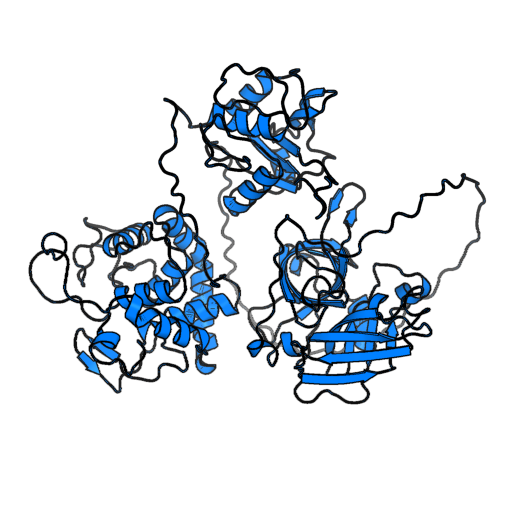 -3.475 6.223 -13.990 1.00 56.78 655 GLY A CA 1
ATOM 4943 C C . GLY A 1 655 ? -2.315 5.599 -14.770 1.00 56.78 655 GLY A C 1
ATOM 4944 O O . GLY A 1 655 ? -2.258 5.692 -16.004 1.00 56.78 655 GLY A O 1
ATOM 4945 N N . ASN A 1 656 ? -1.391 4.945 -14.064 1.00 71.38 656 ASN A N 1
ATOM 4946 C CA . ASN A 1 656 ? -0.395 4.104 -14.719 1.00 71.38 656 ASN A CA 1
ATOM 4947 C C . ASN A 1 656 ? -1.074 2.836 -15.212 1.00 71.38 656 ASN A C 1
ATOM 4949 O O . ASN A 1 656 ? -2.076 2.379 -14.667 1.00 71.38 656 ASN A O 1
ATOM 4953 N N . SER A 1 657 ? -0.561 2.293 -16.301 1.00 81.50 657 SER A N 1
ATOM 4954 C CA . SER A 1 657 ? -1.211 1.225 -17.036 1.00 81.50 657 SER A CA 1
ATOM 4955 C C . SER A 1 657 ? -0.215 0.180 -17.502 1.00 81.50 657 SER A C 1
ATOM 4957 O O . SER A 1 657 ? 0.994 0.414 -17.617 1.00 81.50 657 SER A O 1
ATOM 4959 N N . GLY A 1 658 ? -0.754 -1.000 -17.766 1.00 88.94 658 GLY A N 1
ATOM 4960 C CA . GLY A 1 658 ? -0.009 -2.098 -18.341 1.00 88.94 658 GLY A CA 1
ATOM 4961 C C . GLY A 1 658 ? -0.847 -2.905 -19.317 1.00 88.94 658 GLY A C 1
ATOM 4962 O O . GLY A 1 658 ? -2.080 -2.955 -19.217 1.00 88.94 658 GLY A O 1
ATOM 4963 N N . THR A 1 659 ? -0.163 -3.573 -20.242 1.00 92.94 659 THR A N 1
ATOM 4964 C CA . THR A 1 659 ? -0.744 -4.613 -21.092 1.00 92.94 659 THR A CA 1
ATOM 4965 C C . THR A 1 659 ? -1.256 -5.740 -20.201 1.00 92.94 659 THR A C 1
ATOM 4967 O O . THR A 1 659 ? -0.491 -6.391 -19.483 1.00 92.94 659 THR A O 1
ATOM 4970 N N . ARG A 1 660 ? -2.573 -5.950 -20.213 1.00 93.56 660 ARG A N 1
ATOM 4971 C CA . ARG A 1 660 ? -3.241 -6.986 -19.426 1.00 93.56 660 ARG A CA 1
ATOM 4972 C C . ARG A 1 660 ? -2.856 -8.359 -19.956 1.00 93.56 660 ARG A C 1
ATOM 4974 O O . ARG A 1 660 ? -2.962 -8.617 -21.153 1.00 93.56 660 ARG A O 1
ATOM 4981 N N . ILE A 1 661 ? -2.521 -9.279 -19.057 1.00 92.31 661 ILE A N 1
ATOM 4982 C CA . ILE A 1 661 ? -2.367 -10.695 -19.394 1.00 92.31 661 ILE A CA 1
ATOM 4983 C C . ILE A 1 661 ? -3.769 -11.297 -19.515 1.00 92.31 661 ILE A C 1
ATOM 4985 O O . ILE A 1 661 ? -4.261 -11.959 -18.614 1.00 92.31 661 ILE A O 1
ATOM 4989 N N . ASN A 1 662 ? -4.458 -11.005 -20.614 1.00 87.25 662 ASN A N 1
ATOM 4990 C CA . ASN A 1 662 ? -5.712 -11.662 -20.973 1.00 87.25 662 ASN A CA 1
ATOM 4991 C C . ASN A 1 662 ? -5.425 -13.005 -21.679 1.00 87.25 662 ASN A C 1
ATOM 4993 O O . ASN A 1 662 ? -4.270 -13.384 -21.878 1.00 87.25 662 ASN A O 1
ATOM 4997 N N . ALA A 1 663 ? -6.464 -13.731 -22.093 1.00 84.56 663 ALA A N 1
ATOM 4998 C CA . ALA A 1 663 ? -6.297 -15.053 -22.700 1.00 84.56 663 ALA A CA 1
ATOM 4999 C C . ALA A 1 663 ? -5.480 -15.041 -24.008 1.00 84.56 663 ALA A C 1
ATOM 5001 O O . ALA A 1 663 ? -4.840 -16.040 -24.334 1.00 84.56 663 ALA A O 1
ATOM 5002 N N . GLU A 1 664 ? -5.517 -13.946 -24.770 1.00 90.81 664 GLU A N 1
ATOM 5003 C CA . GLU A 1 664 ? -4.740 -13.777 -26.001 1.00 90.81 664 GLU A CA 1
ATOM 5004 C C . GLU A 1 664 ? -3.260 -13.560 -25.685 1.00 90.81 664 GLU A C 1
ATOM 5006 O O . GLU A 1 664 ? -2.416 -14.334 -26.138 1.00 90.81 664 GLU A O 1
ATOM 5011 N N . ILE A 1 665 ? -2.960 -12.573 -24.838 1.00 93.31 665 ILE A N 1
ATOM 5012 C CA . ILE A 1 665 ? -1.596 -12.251 -24.415 1.00 93.31 665 ILE A CA 1
ATOM 5013 C C . ILE A 1 665 ? -0.960 -13.443 -23.692 1.00 93.31 665 ILE A C 1
ATOM 5015 O O . ILE A 1 665 ? 0.175 -13.812 -23.988 1.00 93.31 665 ILE A O 1
ATOM 5019 N N . PHE A 1 666 ? -1.703 -14.117 -22.810 1.00 88.56 666 PHE A N 1
ATOM 5020 C CA . PHE A 1 666 ? -1.241 -15.329 -22.132 1.00 88.56 666 PHE A CA 1
ATOM 5021 C C . PHE A 1 666 ? -0.866 -16.433 -23.129 1.00 88.56 666 PHE A C 1
ATOM 5023 O O . PHE A 1 666 ? 0.192 -17.050 -22.993 1.00 88.56 666 PHE A O 1
ATOM 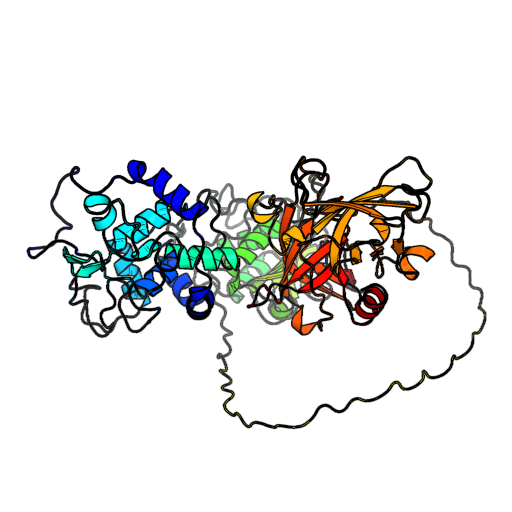5030 N N . ARG A 1 667 ? -1.705 -16.678 -24.150 1.00 87.88 667 ARG A N 1
ATOM 5031 C CA . ARG A 1 667 ? -1.417 -17.664 -25.205 1.00 87.88 667 ARG A CA 1
ATOM 5032 C C . ARG A 1 667 ? -0.169 -17.295 -25.997 1.00 87.88 667 ARG A C 1
ATOM 5034 O O . ARG A 1 667 ? 0.637 -18.178 -26.264 1.00 87.88 667 ARG A O 1
ATOM 5041 N N . TRP A 1 668 ? 0.003 -16.019 -26.335 1.00 92.75 668 TRP A N 1
ATOM 5042 C CA . TRP A 1 668 ? 1.186 -15.553 -27.053 1.00 92.75 668 TRP A CA 1
ATOM 5043 C C . TRP A 1 668 ? 2.467 -15.763 -26.235 1.00 92.75 668 TRP A C 1
ATOM 5045 O O . TRP A 1 668 ? 3.386 -16.417 -26.727 1.00 92.75 668 TRP A O 1
ATOM 5055 N N . ILE A 1 669 ? 2.502 -15.331 -24.965 1.00 90.25 669 ILE A N 1
ATOM 5056 C CA . ILE A 1 669 ? 3.662 -15.552 -24.077 1.00 90.25 669 ILE A CA 1
ATOM 5057 C C . ILE 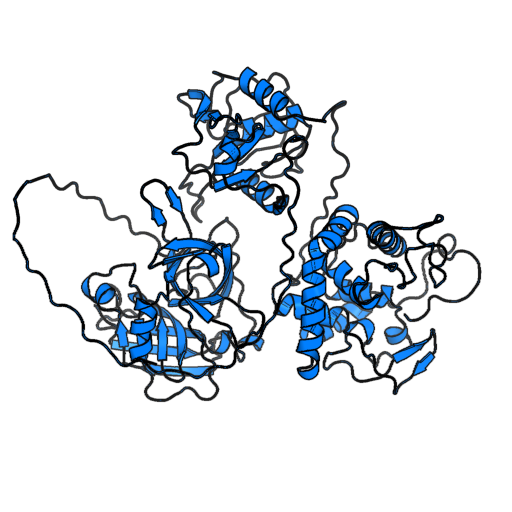A 1 669 ? 3.954 -17.053 -23.926 1.00 90.25 669 ILE A C 1
ATOM 5059 O O . ILE A 1 669 ? 5.111 -17.467 -23.938 1.00 90.25 669 ILE A O 1
ATOM 5063 N N . SER A 1 670 ? 2.910 -17.885 -23.833 1.00 87.56 670 SER A N 1
ATOM 5064 C CA . SER A 1 670 ? 3.039 -19.340 -23.658 1.00 87.56 670 SER A CA 1
ATOM 5065 C C . SER A 1 670 ? 3.769 -20.044 -24.802 1.00 87.56 670 SER A C 1
ATOM 5067 O O . SER A 1 670 ? 4.302 -21.128 -24.590 1.00 87.56 670 SER A O 1
ATOM 5069 N N . THR A 1 671 ? 3.852 -19.439 -25.992 1.00 93.12 671 THR A N 1
ATOM 5070 C CA . THR A 1 671 ? 4.660 -19.984 -27.101 1.00 93.12 671 THR A CA 1
ATOM 5071 C C . THR A 1 671 ? 6.169 -19.935 -26.836 1.00 93.12 671 THR A C 1
ATOM 5073 O O . THR A 1 671 ? 6.941 -20.570 -27.552 1.00 93.12 671 THR A O 1
ATOM 5076 N N . PHE A 1 672 ? 6.583 -19.211 -25.793 1.00 88.62 672 PHE A N 1
ATOM 5077 C CA . PHE A 1 672 ? 7.974 -19.008 -25.413 1.00 88.62 672 PHE A CA 1
ATOM 5078 C C . PHE A 1 672 ? 8.355 -19.648 -24.073 1.00 88.62 672 PHE A C 1
ATOM 5080 O O . PHE A 1 672 ? 9.513 -19.505 -23.692 1.00 88.62 672 PHE A O 1
ATOM 5087 N N . LEU A 1 673 ? 7.431 -20.268 -23.326 1.00 82.56 673 LEU A N 1
ATOM 5088 C CA . LEU A 1 673 ? 7.688 -20.733 -21.950 1.00 82.56 673 LEU A CA 1
ATOM 5089 C C . LEU A 1 673 ? 8.555 -21.991 -21.852 1.00 82.56 673 LEU A C 1
ATOM 5091 O O . LEU A 1 673 ? 8.419 -22.893 -22.708 1.00 82.56 673 LEU A O 1
#

Foldseek 3Di:
DADDDDDDDDPPDDDDDDDDDPDLVNCLVVLVVCLVPWDFAPVCLVVLLVLVVLLVVCLVVLVVLCLQQVFDSLLLSLLCCLQAVSDQQAASLRGHGLAAFDPPPVTCPPPDGDSDGNSSRSNRNCVVLVVRPDWFCARSVSLVSQCVSVDCCCVVPPVQQDACQARVRTPRHDAWDQPYHVRIDRHHGDPGHHSSNSVSVCVVVVVDDRPGPPTPPPPPPPDQPPPPDDDLFALVQLVVLLVVQFPAAADAQDFDQLPDPPDRDDDDFFNSLQSSLCNRGVQGFQFPDSPDDSRPTGHALLRNVVRQVVVVVFKAALVQLQQFGFWKFKAHFDAALVRRTPGGIGIWTRHRNQKTFTCDDRVRGGHIGGSPLDDGGIIGDDPRYDTPDDDDDDDDDDDDDDDDDDDDDDDDDDDDDDDDDDDDDDDDDDDDDDDDDDDDAFFGQPSNDAQKDFDDPVCLLDPPNQQKKWKWFAAPDPAIAIAIWGAQDQFKIKFFLCNQADCPRHVGGTQKMWIFGSFAQPDGLDIDMFRQKAADPCCRPPVPVLRGMIMTGHPGGRPSGDHAAADADDPVVQAFAKKKWKWQACVPPRRRTIIIGIFHFPDDDLFKTFTAHGDHGRNGQIFIWDADSDNVNIHGFWGFHGFAFPPDVSDTDTGGMGGGCHPVVVVVSVVRD

Secondary structure (DSSP, 8-state):
---PPPSSS-TTS---S---S--HHHHHHHHHHHHHH--B-GGGHHHHHHHHHHHHHTHHHHHHHHHHH---HHHHHHHHHHHHSS-TTB-TTT--BTTSS-SSSSPS-SSSSSPPPHHHHHHHHHHHHT-TT----SHHHHHHHHHHHH-SHHHHH-TTS--HHHHTTBTT-SS-EEEETTEEESSPPP-S--HHHHHHHHHHTTSS--S-----------S----SS---B-HHHHHHHHHTTTT--B-TT----TT-TT----B-HHHHHHHHHHHHHS---SBSSTTS-GGG--B-HHHHHHHHHHTTTSEE-GGGGGG-EEEEEEE--EE-TTS-EEE--EEEEEESSSEEEEEEETTTEEEEEESTT----EEEPPTTB-----------------------------PPPPP----------------------S----SSS---EEPPGGGTTSTTGGGEEEEEEE-SSS-EEEEEEEEEETTEEEE-HHHHEETTTTSEE-SEEEEEET-BTTB-SEEEEE-EEEE-HHHHHH--GGG--EEEE-SS--TT----EE----HHHHTT-EEEEEE--STTTTT-S-EEEEEEEEEE-SSEEEE-----TT-TT-EEEEPPSSGGG-EEEEEEEEE--EEETTEEE-SEEEEE--HHHHHHHHTT-